Protein AF-A0A935QM13-F1 (afdb_monomer)

Foldseek 3Di:
DDKDKFFQDDQDQAAAQDLPLLSSVVSCVVVVHDDAAQKEKEFEQLNLQRNNVQKDAPVCLLVVLVVQAPAWFAWAQDPVGIWTQGQGLLAAGAISSLWAQPPNDFQDDPVPDDGDHRIITHGDSHQQVSQAVSQVSNQVSVCVVPVGGHQYKYFHWGWGDDPPDPDIFIAGSKIDQFAQKDDQAQHADPVRDGDHDDMDRVRRVVRRVNCVNQPRPRVRRMMMMPDRSVGGHHDYDMPSVVRDQPPVDPSRHDLLQVLLVQLQHHPPDPLPVQLNHHHPDVVPCDPVNLLSSLLSSLQPVRSVVPPDDQFADADPDQAWGQTSAWIWGDDPFWIKIKHLDPVVRVSSVVSSCSSCVSSVWDWDWDDWDQDQDVPDRTITMTTIGTD

Nearest PDB structures (foldseek):
  8g8p-assembly1_AAA  TM=8.400E-01  e=1.779E-22  Archaeoglobus fulgidus DSM 4304
  2g9i-assembly1_B  TM=8.259E-01  e=1.851E-18  Archaeoglobus fulgidus DSM 4304
  8k5q-assembly1_A  TM=6.693E-01  e=1.921E-01  Salmonella enterica subsp. enterica serovar Typhimurium str. 14028S
  4p86-assembly1_B  TM=4.438E-01  e=1.061E+00  Bacillus subtilis
  5yac-assembly1_A  TM=2.031E-01  e=5.885E-01  Pyrococcus abyssi GE5

Radius of gyration: 27.44 Å; Cα contacts (8 Å, |Δi|>4): 787; chains: 1; bounding box: 75×37×80 Å

Solvent-accessible surface area (backbone atoms only — not comparable to full-atom values): 20821 Å² total; per-residue (Å²): 140,66,78,47,74,43,58,44,56,79,55,76,91,67,42,63,75,48,61,59,37,58,48,49,53,54,21,27,55,77,69,70,53,80,84,48,71,22,28,29,40,37,35,35,46,66,56,54,15,31,22,70,53,36,62,45,52,46,91,45,45,74,58,48,28,56,78,34,32,78,44,54,26,38,66,26,32,48,97,91,42,78,47,36,32,15,32,14,60,49,49,54,74,35,62,40,38,59,51,36,71,68,93,64,69,77,62,74,41,97,81,73,59,75,81,41,68,65,51,25,34,42,62,52,69,52,27,29,61,51,18,40,50,49,46,50,45,34,35,55,51,38,23,78,73,70,77,59,48,53,54,49,19,28,31,24,22,41,78,43,70,54,89,99,50,89,68,68,47,32,32,38,48,4,21,22,31,24,47,33,60,50,77,38,52,86,33,60,52,98,88,65,50,74,32,82,81,47,62,43,56,48,35,33,54,50,25,38,58,36,40,74,60,17,52,96,81,69,72,24,58,32,22,43,36,40,69,49,39,94,38,42,36,96,81,48,64,38,27,59,76,74,52,75,79,56,99,83,35,89,70,65,45,36,71,49,40,45,46,34,37,76,45,41,34,47,57,88,38,73,59,30,61,73,29,53,62,54,49,68,52,68,90,76,53,45,71,66,57,37,51,50,28,13,53,41,44,34,57,35,53,71,47,47,65,90,52,72,94,79,75,41,63,76,54,98,48,99,76,56,26,62,37,80,59,25,32,57,33,82,50,100,62,30,41,39,39,36,7,61,36,66,65,61,32,52,54,42,50,55,37,30,54,50,30,23,52,45,52,75,44,59,64,44,84,74,48,77,47,85,54,72,46,90,95,50,82,50,41,17,36,35,34,35,32,58,110

Structure (mmCIF, N/CA/C/O backbone):
data_AF-A0A935QM13-F1
#
_entry.id   AF-A0A935QM13-F1
#
loop_
_atom_site.group_PDB
_atom_site.id
_atom_site.type_symbol
_atom_site.label_atom_id
_atom_site.label_alt_id
_atom_site.label_comp_id
_atom_site.label_asym_id
_atom_site.label_entity_id
_atom_site.label_seq_id
_atom_site.pdbx_PDB_ins_code
_atom_site.Cartn_x
_atom_site.Cartn_y
_atom_site.Cartn_z
_atom_site.occupancy
_atom_site.B_iso_or_equiv
_atom_site.auth_seq_id
_atom_site.auth_comp_id
_atom_site.auth_asym_id
_atom_site.auth_atom_id
_atom_site.pdbx_PDB_model_num
ATOM 1 N N . MET A 1 1 ? -30.155 8.650 9.893 1.00 73.31 1 MET A N 1
ATOM 2 C CA . MET A 1 1 ? -28.925 7.983 10.366 1.00 73.31 1 MET A CA 1
ATOM 3 C C . MET A 1 1 ? -27.872 9.057 10.575 1.00 73.31 1 MET A C 1
ATOM 5 O O . MET A 1 1 ? -27.712 9.882 9.684 1.00 73.31 1 MET A O 1
ATOM 9 N N . SER A 1 2 ? -27.237 9.113 11.743 1.00 92.38 2 SER A N 1
ATOM 10 C CA . SER A 1 2 ? -26.139 10.047 12.031 1.00 92.38 2 SER A CA 1
ATOM 11 C C . SER A 1 2 ? -24.829 9.272 12.117 1.00 92.38 2 SER A C 1
ATOM 13 O O . SER A 1 2 ? -24.773 8.269 12.822 1.00 92.38 2 SER A O 1
ATOM 15 N N . LEU A 1 3 ? -23.797 9.748 11.421 1.00 96.50 3 LEU A N 1
ATOM 16 C CA . LEU A 1 3 ? -22.435 9.225 11.510 1.00 96.50 3 LEU A CA 1
ATOM 17 C C . LEU A 1 3 ? -21.639 10.092 12.487 1.00 96.50 3 LEU A C 1
ATOM 19 O O . LEU A 1 3 ? -21.618 11.316 12.337 1.00 96.50 3 LEU A O 1
ATOM 23 N N . GLN A 1 4 ? -20.966 9.472 13.453 1.00 97.88 4 GLN A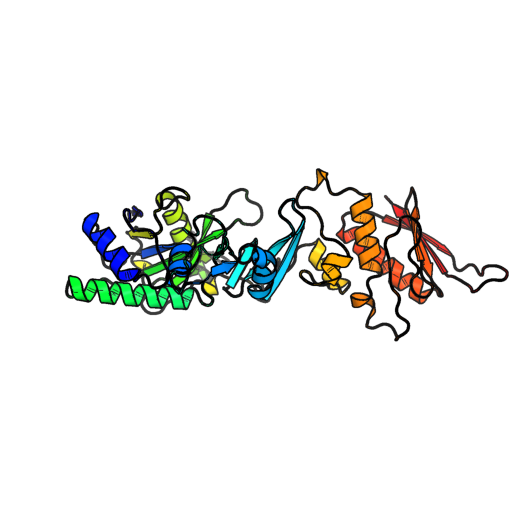 N 1
ATOM 24 C CA . GLN A 1 4 ? -20.071 10.170 14.374 1.00 97.88 4 GLN A CA 1
ATOM 25 C C . GLN A 1 4 ? -18.703 9.495 14.393 1.00 97.88 4 GLN A C 1
ATOM 27 O O . GLN A 1 4 ? -18.612 8.275 14.463 1.00 97.88 4 GLN A O 1
ATOM 32 N N . VAL A 1 5 ? -17.645 10.303 14.356 1.00 98.12 5 VAL A N 1
ATOM 33 C CA . VAL A 1 5 ? -16.256 9.844 14.429 1.00 98.12 5 VAL A CA 1
ATOM 34 C C . VAL A 1 5 ? -15.597 10.536 15.615 1.00 98.12 5 VAL A C 1
ATOM 36 O O . VAL A 1 5 ? -15.539 11.767 15.658 1.00 98.12 5 VAL A O 1
ATOM 39 N N . GLN A 1 6 ? -15.130 9.761 16.588 1.00 97.88 6 GLN A N 1
ATOM 40 C CA . GLN A 1 6 ? -14.548 10.267 17.829 1.00 97.88 6 GLN A CA 1
ATOM 41 C C . GLN A 1 6 ? -13.091 9.807 17.967 1.00 97.88 6 GLN A C 1
ATOM 43 O O . GLN A 1 6 ? -12.813 8.622 17.791 1.00 97.88 6 GLN A O 1
ATOM 48 N N . PRO A 1 7 ? -12.137 10.700 18.279 1.00 98.00 7 PRO A N 1
ATOM 49 C CA . PRO A 1 7 ? -10.779 10.282 18.604 1.00 98.00 7 PRO A CA 1
ATOM 50 C C . PRO A 1 7 ? -10.731 9.589 19.974 1.00 98.00 7 PRO A C 1
ATOM 52 O O . PRO A 1 7 ? -11.445 9.993 20.891 1.00 98.00 7 PRO A O 1
ATOM 55 N N . VAL A 1 8 ? -9.837 8.612 20.137 1.00 98.06 8 VAL A N 1
ATOM 56 C CA . VAL A 1 8 ? -9.486 8.043 21.448 1.00 98.06 8 VAL A CA 1
ATOM 57 C C . VAL A 1 8 ? -8.160 8.653 21.891 1.00 98.06 8 VAL A C 1
ATOM 59 O O . VAL A 1 8 ? -7.089 8.311 21.378 1.00 98.06 8 VAL A O 1
ATOM 62 N N . ALA A 1 9 ? -8.234 9.625 22.796 1.00 95.19 9 ALA A N 1
ATOM 63 C CA . ALA A 1 9 ? -7.072 10.364 23.271 1.00 95.19 9 ALA A CA 1
ATOM 64 C C . ALA A 1 9 ? -6.436 9.710 24.509 1.00 95.19 9 ALA A C 1
ATOM 66 O O . ALA A 1 9 ? -7.053 8.928 25.224 1.00 95.19 9 ALA A O 1
ATOM 67 N N . GLY A 1 10 ? -5.183 10.073 24.795 1.00 93.50 10 GLY A N 1
ATOM 68 C CA . GLY A 1 10 ? -4.527 9.692 26.049 1.00 93.50 10 GLY A CA 1
ATOM 69 C C . GLY A 1 10 ? -3.985 8.262 26.096 1.00 93.50 10 GLY A C 1
ATOM 70 O O . GLY A 1 10 ? -3.757 7.757 27.195 1.00 93.50 10 GLY A O 1
ATOM 71 N N . LEU A 1 11 ? -3.763 7.617 24.944 1.00 96.31 11 LEU A N 1
ATOM 72 C CA . LEU A 1 11 ? -2.911 6.426 24.880 1.00 96.31 11 LEU A CA 1
ATOM 73 C C . LEU A 1 11 ? -1.439 6.811 25.137 1.00 96.31 11 LEU A C 1
ATOM 75 O O . LEU A 1 11 ? -1.009 7.888 24.705 1.00 96.31 11 LEU A O 1
ATOM 79 N N . PRO A 1 12 ? -0.656 5.955 25.819 1.00 94.31 12 PRO A N 1
ATOM 80 C CA . PRO A 1 12 ? 0.775 6.177 26.007 1.00 94.31 12 PRO A CA 1
ATOM 81 C C . PRO A 1 12 ? 1.564 5.936 24.708 1.00 94.31 12 PRO A C 1
ATOM 83 O O . PRO A 1 12 ? 1.023 5.514 23.684 1.00 94.31 12 PRO A O 1
ATOM 86 N N . GLU A 1 13 ? 2.875 6.186 24.751 1.00 93.88 13 GLU A N 1
ATOM 87 C CA . GLU A 1 13 ? 3.773 5.724 23.690 1.00 93.88 13 GLU A CA 1
ATOM 88 C C . GLU A 1 13 ? 3.815 4.191 23.686 1.00 93.88 13 GLU A C 1
ATOM 90 O O . GLU A 1 13 ? 4.050 3.567 24.717 1.00 93.88 13 GLU A O 1
ATOM 95 N N . ILE A 1 14 ? 3.601 3.593 22.515 1.00 94.62 14 ILE A N 1
ATOM 96 C CA . ILE A 1 14 ? 3.539 2.139 22.363 1.00 94.62 14 ILE A CA 1
ATOM 97 C C . ILE A 1 14 ? 4.943 1.561 22.166 1.00 94.62 14 ILE A C 1
ATOM 99 O O . ILE A 1 14 ? 5.702 1.988 21.289 1.00 94.62 14 ILE A O 1
ATOM 103 N N . SER A 1 15 ? 5.267 0.536 22.946 1.00 92.00 15 SER A N 1
ATOM 104 C CA . SER A 1 15 ? 6.493 -0.254 22.827 1.00 92.00 15 SER A CA 1
ATOM 105 C C . SER A 1 15 ? 6.219 -1.707 22.475 1.00 92.00 15 SER A C 1
ATOM 107 O O . SER A 1 15 ? 5.086 -2.178 22.578 1.00 92.00 15 SER A O 1
ATOM 109 N N . HIS A 1 16 ? 7.267 -2.419 22.068 1.00 93.00 16 HIS A N 1
ATOM 110 C CA . HIS A 1 16 ? 7.199 -3.864 21.878 1.00 93.00 16 HIS A CA 1
ATOM 111 C C . HIS A 1 16 ? 6.606 -4.551 23.120 1.00 93.00 16 HIS A C 1
ATOM 113 O O . HIS A 1 16 ? 6.983 -4.224 24.247 1.00 93.00 16 HIS A O 1
ATOM 119 N N . GLY A 1 17 ? 5.647 -5.453 22.904 1.00 94.81 17 GLY A N 1
ATOM 120 C CA . GLY A 1 17 ? 4.929 -6.169 23.959 1.00 94.81 17 GLY A CA 1
ATOM 121 C C . GLY A 1 17 ? 3.795 -5.386 24.632 1.00 94.81 17 GLY A C 1
ATOM 122 O O . GLY A 1 17 ? 3.196 -5.904 25.567 1.00 94.81 17 GLY A O 1
ATOM 123 N N . SER A 1 18 ? 3.483 -4.160 24.192 1.00 96.12 18 SER A N 1
ATOM 124 C CA . SER A 1 18 ? 2.336 -3.412 24.732 1.00 96.12 18 SER A CA 1
ATOM 125 C C . SER A 1 18 ? 1.020 -4.145 24.464 1.00 96.12 18 SER A C 1
ATOM 127 O O . SER A 1 18 ? 0.716 -4.456 23.312 1.00 96.12 18 SER A O 1
ATOM 129 N N . ASP A 1 19 ? 0.207 -4.332 25.503 1.00 97.62 19 ASP A N 1
ATOM 130 C CA . ASP A 1 19 ? -1.173 -4.807 25.380 1.00 97.62 19 ASP A CA 1
ATOM 131 C C . ASP A 1 19 ? -2.068 -3.672 24.857 1.00 97.62 19 ASP A C 1
ATOM 133 O O . ASP A 1 19 ? -2.553 -2.820 25.605 1.00 97.62 19 ASP A O 1
ATOM 137 N N . LEU A 1 20 ? -2.240 -3.626 23.535 1.00 98.25 20 LEU A N 1
ATOM 138 C CA . LEU A 1 20 ? -3.016 -2.579 22.877 1.00 98.25 20 LEU A CA 1
ATOM 139 C C . LEU A 1 20 ? -4.489 -2.594 23.280 1.00 98.25 20 LEU A C 1
ATOM 141 O O . LEU A 1 20 ? -5.066 -1.519 23.426 1.00 98.25 20 LEU A O 1
ATOM 145 N N . ALA A 1 21 ? -5.093 -3.770 23.456 1.00 98.19 21 ALA A N 1
ATOM 146 C CA . ALA A 1 21 ? -6.505 -3.877 23.800 1.00 98.19 21 ALA A CA 1
ATOM 147 C C . ALA A 1 21 ? -6.773 -3.250 25.170 1.00 98.19 21 ALA A C 1
ATOM 149 O O . ALA A 1 21 ? -7.610 -2.350 25.284 1.00 98.19 21 ALA A O 1
ATOM 150 N N . THR A 1 22 ? -5.990 -3.635 26.182 1.00 97.50 22 THR A N 1
ATOM 151 C CA . THR A 1 22 ? -6.092 -3.059 27.529 1.00 97.50 22 THR A CA 1
ATOM 152 C C . THR A 1 22 ? -5.856 -1.547 27.506 1.00 97.50 22 THR A C 1
ATOM 154 O O . THR A 1 22 ? -6.663 -0.791 28.045 1.00 97.50 22 THR A O 1
ATOM 157 N N . LEU A 1 23 ? -4.813 -1.073 26.814 1.00 98.19 23 LEU A N 1
ATOM 158 C CA . LEU A 1 23 ? -4.507 0.361 26.725 1.00 98.19 23 LEU A CA 1
ATOM 159 C C . LEU A 1 23 ? -5.612 1.180 26.037 1.00 98.19 23 LEU A C 1
ATOM 161 O O . LEU A 1 23 ? -5.862 2.323 26.430 1.00 98.19 23 LEU A O 1
ATOM 165 N N . ILE A 1 24 ? -6.261 0.621 25.012 1.00 98.31 24 ILE A N 1
AT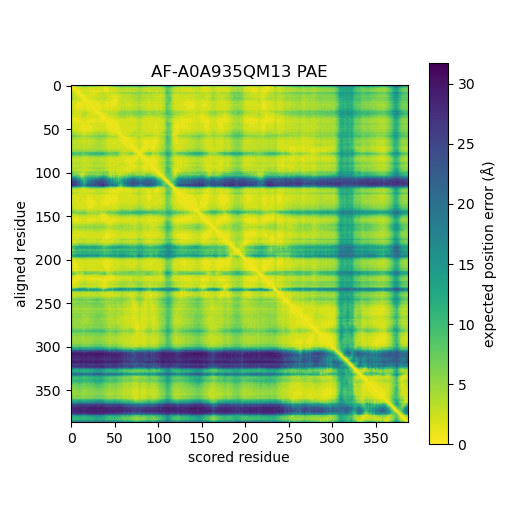OM 166 C CA . ILE A 1 24 ? -7.392 1.257 24.322 1.00 98.31 24 ILE A CA 1
ATOM 167 C C . ILE A 1 24 ? -8.599 1.339 25.254 1.00 98.31 24 ILE A C 1
ATOM 169 O O . ILE A 1 24 ? -9.176 2.419 25.386 1.00 98.31 24 ILE A O 1
ATOM 173 N N . VAL A 1 25 ? -8.958 0.238 25.921 1.00 97.25 25 VAL A N 1
ATOM 174 C CA . VAL A 1 25 ? -10.089 0.197 26.862 1.00 97.25 25 VAL A CA 1
ATOM 175 C C . VAL A 1 25 ? -9.885 1.211 27.986 1.00 97.25 25 VAL A C 1
ATOM 177 O O . VAL A 1 25 ? -10.748 2.055 28.212 1.00 97.25 25 VAL A O 1
ATOM 180 N N . GLU A 1 26 ? -8.706 1.238 28.607 1.00 96.81 26 GLU A N 1
ATOM 181 C CA . GLU A 1 26 ? -8.400 2.211 29.659 1.00 96.81 26 GLU A CA 1
ATOM 182 C C . GLU A 1 26 ? -8.472 3.670 29.178 1.00 96.81 26 GLU A C 1
ATOM 184 O O . GLU A 1 26 ? -8.871 4.560 29.936 1.00 96.81 26 GLU A O 1
ATOM 189 N N . ALA A 1 27 ? -8.059 3.948 27.938 1.00 97.69 27 ALA A N 1
ATOM 190 C CA . ALA A 1 27 ? -8.163 5.285 27.358 1.00 97.69 27 ALA A CA 1
ATOM 191 C C . ALA A 1 27 ? -9.627 5.689 27.127 1.00 97.69 27 ALA A C 1
ATOM 193 O O . ALA A 1 27 ? -10.007 6.815 27.456 1.00 97.69 27 ALA A O 1
ATOM 194 N N . LEU A 1 28 ? -10.453 4.764 26.631 1.00 97.12 28 LEU A N 1
ATOM 195 C CA . LEU A 1 28 ? -11.894 4.958 26.469 1.00 97.12 28 LEU A CA 1
ATOM 196 C C . LEU A 1 28 ? -12.577 5.237 27.813 1.00 97.12 28 LEU A C 1
ATOM 198 O O . LEU A 1 28 ? -13.349 6.192 27.915 1.00 97.12 28 LEU A O 1
ATOM 202 N N . ASP A 1 29 ? -12.224 4.490 28.861 1.00 95.00 29 ASP A N 1
ATOM 203 C CA . ASP A 1 29 ? -12.758 4.690 30.211 1.00 95.00 29 ASP A CA 1
ATOM 204 C C . ASP A 1 29 ? -12.423 6.069 30.773 1.00 95.00 29 ASP A C 1
ATOM 206 O O . ASP A 1 29 ? -13.303 6.773 31.268 1.00 95.00 29 ASP A O 1
ATOM 210 N N . ARG A 1 30 ? -11.152 6.487 30.672 1.00 96.38 30 ARG A N 1
ATOM 211 C CA . ARG A 1 30 ? -10.726 7.826 31.112 1.00 96.38 30 ARG A CA 1
ATOM 212 C C . ARG A 1 30 ? -11.454 8.931 30.353 1.00 96.38 30 ARG A C 1
ATOM 214 O O . ARG A 1 30 ? -11.718 9.986 30.923 1.00 96.38 30 ARG A O 1
ATOM 221 N N . GLN A 1 31 ? -11.761 8.695 29.079 1.00 96.25 31 GLN A N 1
ATOM 222 C CA . GLN A 1 31 ? -12.511 9.620 28.234 1.00 96.25 31 GLN A CA 1
ATOM 223 C C . GLN A 1 31 ? -14.030 9.564 28.491 1.00 96.25 31 GLN A C 1
ATOM 225 O O . GLN A 1 31 ? -14.761 10.421 27.999 1.00 96.25 31 GLN A O 1
ATOM 230 N N . GLY A 1 32 ? -14.524 8.572 29.239 1.00 95.38 32 GLY A N 1
ATOM 231 C CA . GLY A 1 32 ? -15.956 8.336 29.434 1.00 95.38 32 GLY A CA 1
ATOM 232 C C . GLY A 1 32 ? -16.675 7.888 28.158 1.00 95.38 32 GLY A C 1
ATOM 233 O O . GLY A 1 32 ? -17.874 8.117 28.014 1.00 95.38 32 GLY A O 1
ATOM 234 N N . THR A 1 33 ? -15.954 7.293 27.203 1.00 94.69 33 THR A N 1
ATOM 235 C CA . THR A 1 33 ? -16.515 6.789 25.941 1.00 94.69 33 THR A CA 1
ATOM 236 C C . THR A 1 33 ? -16.849 5.309 26.096 1.00 94.69 33 THR A C 1
ATOM 238 O O . THR A 1 33 ? -15.959 4.489 26.285 1.00 94.69 33 THR A O 1
ATOM 241 N N . THR A 1 34 ? -18.134 4.961 26.027 1.00 93.25 34 THR A N 1
ATOM 242 C CA . THR A 1 34 ? -18.589 3.562 26.077 1.00 93.25 34 THR A CA 1
ATOM 243 C C . THR A 1 34 ? -18.785 3.040 24.661 1.00 93.25 34 THR A C 1
ATOM 245 O O . THR A 1 34 ? -19.511 3.657 23.885 1.00 93.25 34 THR A O 1
ATOM 248 N N . LEU A 1 35 ? -18.158 1.909 24.342 1.00 96.69 35 LEU A N 1
ATOM 249 C CA . LEU A 1 35 ? -18.395 1.205 23.084 1.00 96.69 35 LEU A CA 1
ATOM 250 C C . LEU A 1 35 ? -19.741 0.481 23.130 1.00 96.69 35 LEU A C 1
ATOM 252 O O . LEU A 1 35 ? -20.088 -0.135 24.142 1.00 96.69 35 LEU A O 1
ATOM 256 N N . VAL A 1 36 ? -20.483 0.535 22.032 1.00 95.88 36 VAL A N 1
ATOM 257 C CA . VAL A 1 36 ? -21.793 -0.108 21.890 1.00 95.88 36 VAL A CA 1
ATOM 258 C C . VAL A 1 36 ? -21.823 -1.064 20.700 1.00 95.88 36 VAL A C 1
ATOM 260 O O . VAL A 1 36 ? -20.949 -1.048 19.834 1.00 95.88 36 VAL A O 1
ATOM 263 N N . ASP A 1 37 ? -22.840 -1.929 20.671 1.00 96.94 37 ASP A N 1
ATOM 264 C CA . ASP A 1 37 ? -23.061 -2.869 19.571 1.00 96.94 37 ASP A CA 1
ATOM 265 C C . ASP A 1 37 ? -23.113 -2.119 18.223 1.00 96.94 37 ASP A C 1
ATOM 267 O O . ASP A 1 37 ? -23.922 -1.208 18.032 1.00 96.94 37 ASP A O 1
ATOM 271 N N . GLY A 1 38 ? -22.266 -2.529 17.276 1.00 97.12 38 GLY A N 1
ATOM 272 C CA . GLY A 1 38 ? -22.174 -1.938 15.941 1.00 97.12 38 GLY A CA 1
ATOM 273 C C . GLY A 1 38 ? -21.132 -0.827 15.779 1.00 97.12 38 GLY A C 1
ATOM 274 O O . GLY A 1 38 ? -21.025 -0.276 14.679 1.00 97.12 38 GLY A O 1
ATOM 275 N N . ASP A 1 39 ? -20.367 -0.503 16.822 1.00 98.25 39 ASP A N 1
ATOM 276 C CA . ASP A 1 39 ? -19.247 0.433 16.718 1.00 98.25 39 ASP A CA 1
ATOM 277 C C . ASP A 1 39 ? -18.073 -0.165 15.941 1.00 98.25 39 ASP A C 1
ATOM 279 O O . ASP A 1 39 ? -17.813 -1.370 15.980 1.00 98.25 39 ASP A O 1
ATOM 283 N N . ILE A 1 40 ? -17.334 0.700 15.244 1.00 98.69 40 ILE A N 1
ATOM 284 C CA . ILE A 1 40 ? -16.126 0.320 14.511 1.00 98.69 40 ILE A CA 1
ATOM 285 C C . ILE A 1 40 ? -14.930 1.076 15.083 1.00 98.69 40 ILE A C 1
ATOM 287 O O . ILE A 1 40 ? -14.906 2.308 15.071 1.00 98.69 40 ILE A O 1
ATOM 291 N N . LEU A 1 41 ? -13.909 0.351 15.539 1.00 98.69 41 LEU A N 1
ATOM 292 C CA . LEU A 1 41 ? -12.626 0.941 15.909 1.00 98.69 41 LEU A CA 1
ATOM 293 C C . LEU A 1 41 ? -11.710 1.021 14.691 1.00 98.69 41 LEU A C 1
ATOM 295 O O . LEU A 1 41 ? -11.518 0.043 13.974 1.00 98.69 41 LEU A O 1
ATOM 299 N N . VAL A 1 42 ? -11.088 2.177 14.487 1.00 98.88 42 VAL A N 1
ATOM 300 C CA . VAL A 1 42 ? -10.048 2.366 13.474 1.00 98.88 42 VAL A CA 1
ATOM 301 C C . VAL A 1 42 ? -8.720 2.617 14.165 1.00 98.88 42 VAL A C 1
ATOM 303 O O . VAL A 1 42 ? -8.554 3.639 14.830 1.00 98.88 42 VAL A O 1
ATOM 306 N N . VAL A 1 43 ? -7.769 1.702 13.993 1.00 98.75 43 VAL A N 1
ATOM 307 C CA . VAL A 1 43 ? -6.464 1.694 14.666 1.00 98.75 43 VAL A CA 1
ATOM 308 C C . VAL A 1 43 ? -5.360 1.838 13.625 1.00 98.75 43 VAL A C 1
ATOM 310 O O . VAL A 1 43 ? -5.326 1.103 12.649 1.00 98.75 43 VAL A O 1
ATOM 313 N N . THR A 1 44 ? -4.424 2.769 13.793 1.00 98.12 44 THR A N 1
ATOM 314 C CA . THR A 1 44 ? -3.319 2.899 12.827 1.00 98.12 44 THR A CA 1
ATOM 315 C C . THR A 1 44 ? -2.366 1.698 12.869 1.00 98.12 44 THR A C 1
ATOM 317 O O . THR A 1 44 ? -1.957 1.252 13.942 1.00 98.12 44 THR A O 1
ATOM 320 N N . SER A 1 45 ? -1.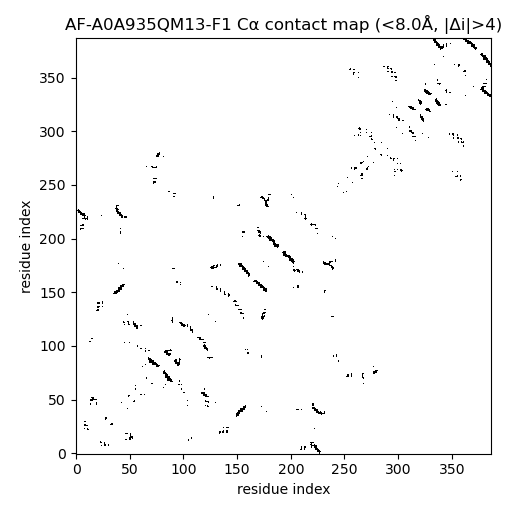923 1.247 11.696 1.00 97.69 45 SER A N 1
ATOM 321 C CA . SER A 1 45 ? -0.873 0.242 11.477 1.00 97.69 45 SER A CA 1
ATOM 322 C C . SER A 1 45 ? 0.346 0.445 12.384 1.00 97.69 45 SER A C 1
ATOM 324 O O . SER A 1 45 ? 0.888 -0.512 12.927 1.00 97.69 45 SER A O 1
ATOM 326 N N . LYS A 1 46 ? 0.741 1.702 12.625 1.00 96.06 46 LYS A N 1
ATOM 327 C CA . LYS A 1 46 ? 1.936 2.064 13.396 1.00 96.06 46 LYS A CA 1
ATOM 328 C C . LYS A 1 46 ? 1.922 1.494 14.807 1.00 96.06 46 LYS A C 1
ATOM 330 O O . LYS A 1 46 ? 2.949 0.990 15.249 1.00 96.06 46 LYS A O 1
ATOM 335 N N . VAL A 1 47 ? 0.805 1.583 15.535 1.00 97.12 47 VAL A N 1
ATOM 336 C CA . VAL A 1 47 ? 0.763 1.064 16.915 1.00 97.12 47 VAL A CA 1
ATOM 337 C C . VAL A 1 47 ? 0.757 -0.457 16.943 1.00 97.12 47 VAL A C 1
ATOM 339 O O . VAL A 1 47 ? 1.399 -1.032 17.817 1.00 97.12 47 VAL A O 1
ATOM 342 N N . ILE A 1 48 ? 0.154 -1.094 15.935 1.00 98.06 48 ILE A N 1
ATOM 343 C CA . ILE A 1 48 ? 0.215 -2.546 15.738 1.00 98.06 48 ILE A CA 1
ATOM 344 C C . ILE A 1 48 ? 1.669 -2.978 15.520 1.00 98.06 48 ILE A C 1
ATOM 346 O O . ILE A 1 48 ? 2.186 -3.818 16.253 1.00 98.06 48 ILE A O 1
ATOM 350 N N . SER A 1 49 ? 2.369 -2.338 14.579 1.00 97.25 49 SER A N 1
ATOM 351 C CA . SER A 1 49 ? 3.775 -2.624 14.280 1.00 97.25 49 SER A CA 1
ATOM 352 C C . SER A 1 49 ? 4.694 -2.384 15.474 1.00 97.25 49 SER A C 1
ATOM 354 O O . SER A 1 49 ? 5.615 -3.165 15.706 1.00 97.25 49 SER A O 1
ATOM 356 N N . LYS A 1 50 ? 4.450 -1.329 16.261 1.00 95.88 50 LYS A N 1
ATOM 357 C CA . LYS A 1 50 ? 5.214 -1.052 17.485 1.00 95.88 50 LYS A CA 1
ATOM 358 C C . LYS A 1 50 ? 5.021 -2.140 18.533 1.00 95.88 50 LYS A C 1
ATOM 360 O O . LYS A 1 50 ? 6.021 -2.640 19.042 1.00 95.88 50 LYS A O 1
ATOM 365 N N . ALA A 1 51 ? 3.773 -2.503 18.830 1.00 96.50 51 ALA A N 1
ATOM 366 C CA . ALA A 1 51 ? 3.452 -3.535 19.812 1.00 96.50 51 ALA A CA 1
ATOM 367 C C . ALA A 1 51 ? 4.036 -4.897 19.410 1.00 96.50 51 ALA A C 1
ATOM 369 O O . ALA A 1 51 ? 4.611 -5.588 20.246 1.00 96.50 51 ALA A O 1
ATOM 370 N N . ALA A 1 52 ? 3.994 -5.226 18.118 1.00 95.75 52 ALA A N 1
ATOM 371 C CA . ALA A 1 52 ? 4.559 -6.454 17.563 1.00 95.75 52 ALA A CA 1
ATOM 372 C C . ALA A 1 52 ? 6.084 -6.407 17.321 1.00 95.75 52 ALA A C 1
ATOM 374 O O . ALA A 1 52 ? 6.653 -7.383 16.842 1.00 95.75 52 ALA A O 1
ATOM 375 N N . GLY A 1 53 ? 6.763 -5.290 17.616 1.00 93.94 53 GLY A N 1
ATOM 376 C CA . GLY A 1 53 ? 8.220 -5.182 17.462 1.00 93.94 53 GLY A CA 1
ATOM 377 C C . GLY A 1 53 ? 8.705 -5.192 16.008 1.00 93.94 53 GLY A C 1
ATOM 378 O O . GLY A 1 53 ? 9.871 -5.480 15.751 1.00 93.94 53 GLY A O 1
ATOM 379 N N . LEU A 1 54 ? 7.836 -4.861 15.050 1.00 94.94 54 LEU A N 1
ATOM 380 C CA . LEU A 1 54 ? 8.112 -4.905 13.612 1.00 94.94 54 LEU A CA 1
ATOM 381 C C . LEU A 1 54 ? 8.984 -3.723 13.183 1.00 94.94 54 LEU A C 1
ATOM 383 O O . LEU A 1 54 ? 8.507 -2.730 12.627 1.00 94.94 54 LEU A O 1
ATOM 387 N N . ARG A 1 55 ? 10.277 -3.815 13.489 1.00 92.06 55 ARG A N 1
ATOM 388 C CA . ARG A 1 55 ? 11.267 -2.755 13.295 1.00 92.06 55 ARG A CA 1
ATOM 389 C C . ARG A 1 55 ? 12.516 -3.293 12.619 1.00 92.06 55 ARG A C 1
ATOM 391 O O . ARG A 1 55 ? 12.957 -4.399 12.906 1.00 92.06 55 ARG A O 1
ATOM 398 N N . VAL A 1 56 ? 13.133 -2.461 11.789 1.00 92.12 56 VAL A N 1
ATOM 399 C CA . VAL A 1 56 ? 14.466 -2.713 11.220 1.00 92.12 56 VAL A CA 1
ATOM 400 C C . VAL A 1 56 ? 15.333 -1.455 11.315 1.00 92.12 56 VAL A C 1
ATOM 402 O O . VAL A 1 56 ? 14.786 -0.350 11.411 1.00 92.12 56 VAL A O 1
ATOM 405 N N . PRO A 1 57 ? 16.674 -1.573 11.289 1.00 90.69 57 PRO A N 1
ATOM 406 C CA . PRO A 1 57 ? 17.558 -0.411 11.255 1.00 90.69 57 PRO A CA 1
ATOM 407 C C . PRO A 1 57 ? 17.264 0.492 10.050 1.00 90.69 57 PRO A C 1
ATOM 409 O O . PRO A 1 57 ? 17.087 0.014 8.929 1.00 90.69 57 PRO A O 1
ATOM 412 N N . ALA A 1 58 ? 17.265 1.810 10.250 1.00 89.12 58 ALA A N 1
ATOM 413 C CA . ALA A 1 58 ? 16.945 2.784 9.206 1.00 89.12 58 ALA A CA 1
ATOM 414 C C . ALA A 1 58 ? 17.927 2.730 8.024 1.00 89.12 58 ALA A C 1
ATOM 416 O O . ALA A 1 58 ? 17.513 2.904 6.878 1.00 89.12 58 ALA A O 1
ATOM 417 N N . GLY A 1 59 ? 19.202 2.412 8.280 1.00 88.81 59 GLY A N 1
ATOM 418 C CA . GLY A 1 59 ? 20.199 2.180 7.228 1.00 88.81 59 GLY A CA 1
ATOM 419 C C . GLY A 1 59 ? 19.866 0.990 6.317 1.00 88.81 59 GLY A C 1
ATOM 420 O O . GLY A 1 59 ? 20.262 0.979 5.156 1.00 88.81 59 GLY A O 1
ATOM 421 N N . GLY A 1 60 ? 19.079 0.025 6.805 1.00 89.56 60 GLY A N 1
ATOM 422 C CA . GLY A 1 60 ? 18.611 -1.139 6.050 1.00 89.56 60 GLY A CA 1
ATOM 423 C C . GLY A 1 60 ? 17.311 -0.910 5.274 1.00 89.56 60 GLY A C 1
ATOM 424 O O . GLY A 1 60 ? 16.823 -1.835 4.629 1.00 89.56 60 GLY A O 1
ATOM 425 N N . ARG A 1 61 ? 16.731 0.301 5.298 1.00 91.88 61 ARG A N 1
ATOM 426 C CA . ARG A 1 61 ? 15.403 0.575 4.719 1.00 91.88 61 ARG A CA 1
ATOM 427 C C . ARG A 1 61 ? 15.282 0.144 3.257 1.00 91.88 61 ARG A C 1
ATOM 429 O O . ARG A 1 61 ? 14.270 -0.434 2.884 1.00 91.88 61 ARG A O 1
ATOM 436 N N . ALA A 1 62 ? 16.279 0.428 2.420 1.00 91.50 62 ALA A N 1
ATOM 437 C CA . ALA A 1 62 ? 16.206 0.112 0.991 1.00 91.50 62 ALA A CA 1
ATOM 438 C C . ALA A 1 62 ? 16.137 -1.403 0.723 1.00 91.50 62 ALA A C 1
ATOM 440 O O . ALA A 1 62 ? 15.381 -1.825 -0.153 1.00 91.50 62 ALA A O 1
ATOM 441 N N . ALA A 1 63 ? 16.888 -2.198 1.493 1.00 93.50 63 ALA A N 1
ATOM 442 C CA . ALA A 1 63 ? 16.837 -3.657 1.446 1.00 93.50 63 ALA A CA 1
ATOM 443 C C . ALA A 1 63 ? 15.499 -4.167 1.994 1.00 93.50 63 ALA A C 1
ATOM 445 O O . ALA A 1 63 ? 14.815 -4.927 1.314 1.00 93.50 63 ALA A O 1
ATOM 446 N N . ALA A 1 64 ? 15.060 -3.635 3.138 1.00 95.19 64 ALA A N 1
ATOM 447 C CA . ALA A 1 64 ? 13.780 -3.983 3.742 1.00 95.19 64 ALA A CA 1
ATOM 448 C C . ALA A 1 64 ? 12.594 -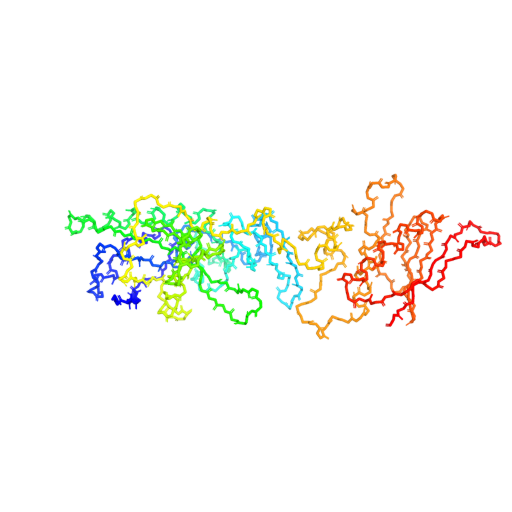3.725 2.798 1.00 95.19 64 ALA A C 1
ATOM 450 O O . ALA A 1 64 ? 11.678 -4.533 2.738 1.00 95.19 64 ALA A O 1
ATOM 451 N N . VAL A 1 65 ? 12.608 -2.644 2.003 1.00 96.75 65 VAL A N 1
ATOM 452 C CA . VAL A 1 65 ? 11.566 -2.410 0.985 1.00 96.75 65 VAL A CA 1
ATOM 453 C C . VAL A 1 65 ? 11.485 -3.590 0.018 1.00 96.75 65 VAL A C 1
ATOM 455 O O . VAL A 1 65 ? 10.391 -4.091 -0.218 1.00 96.75 65 VAL A O 1
ATOM 458 N N . LEU A 1 66 ? 12.612 -4.065 -0.518 1.00 96.00 66 LEU A N 1
ATOM 459 C CA . LEU A 1 66 ? 12.636 -5.206 -1.441 1.00 96.00 66 LEU A CA 1
ATOM 460 C C . LEU A 1 66 ? 12.236 -6.515 -0.735 1.00 96.00 66 LEU A C 1
ATOM 462 O O . LEU A 1 66 ? 11.408 -7.266 -1.249 1.00 96.00 66 LEU A O 1
ATOM 466 N N . GLU A 1 67 ? 12.729 -6.742 0.482 1.00 96.56 67 GLU A N 1
ATOM 467 C CA . GLU A 1 67 ? 12.368 -7.883 1.339 1.00 96.56 67 GLU A CA 1
ATOM 468 C C . GLU A 1 67 ? 10.908 -7.873 1.802 1.00 96.56 67 GLU A C 1
ATOM 470 O O . GLU A 1 67 ? 10.385 -8.909 2.199 1.00 96.56 67 GLU A O 1
ATOM 475 N N . GLN A 1 68 ? 10.213 -6.740 1.731 1.00 97.56 68 GLN A N 1
ATOM 476 C CA . GLN A 1 68 ? 8.775 -6.623 1.993 1.00 97.56 68 GLN A CA 1
ATOM 477 C C . GLN A 1 68 ? 7.952 -6.485 0.705 1.00 97.56 68 GLN A C 1
ATOM 479 O O . GLN A 1 68 ? 6.745 -6.288 0.770 1.00 97.56 68 GLN A O 1
ATOM 484 N N . SER A 1 69 ? 8.575 -6.629 -0.468 1.00 97.25 69 SER A N 1
ATOM 485 C CA . SER A 1 69 ? 7.907 -6.559 -1.772 1.00 97.25 69 SER A CA 1
ATOM 486 C C . SER A 1 69 ? 7.703 -7.934 -2.403 1.00 97.25 69 SER A C 1
ATOM 488 O O . SER A 1 69 ? 8.641 -8.725 -2.501 1.00 97.25 69 SER A O 1
ATOM 490 N N . VAL A 1 70 ? 6.504 -8.184 -2.926 1.00 96.62 70 VAL A N 1
ATOM 491 C CA . VAL A 1 70 ? 6.247 -9.283 -3.873 1.00 96.62 70 VAL A CA 1
ATOM 492 C C . VAL A 1 70 ? 6.881 -8.957 -5.226 1.00 96.62 70 VAL A C 1
ATOM 494 O O . VAL A 1 70 ? 7.537 -9.796 -5.836 1.00 96.62 70 VAL A O 1
ATOM 497 N N . ARG A 1 71 ? 6.709 -7.711 -5.679 1.00 95.81 71 ARG A N 1
ATOM 498 C CA . ARG A 1 71 ? 7.283 -7.180 -6.920 1.00 95.81 71 ARG A CA 1
ATOM 499 C C . ARG A 1 71 ? 7.388 -5.661 -6.863 1.00 95.81 71 ARG A C 1
ATOM 501 O O . ARG A 1 71 ? 6.631 -5.001 -6.146 1.00 95.81 71 ARG A O 1
ATOM 508 N N . VAL A 1 72 ? 8.293 -5.106 -7.663 1.00 97.81 72 VAL A N 1
ATOM 509 C CA . VAL A 1 72 ? 8.422 -3.658 -7.856 1.00 97.81 72 VAL A CA 1
ATOM 510 C C . VAL A 1 72 ? 7.558 -3.221 -9.040 1.00 97.81 72 VAL A C 1
ATOM 512 O O . VAL A 1 72 ? 7.574 -3.855 -10.089 1.00 97.81 72 VAL A O 1
ATOM 515 N N . VAL A 1 73 ? 6.785 -2.150 -8.854 1.00 97.00 73 VAL A N 1
ATOM 516 C CA . VAL A 1 73 ? 5.864 -1.583 -9.856 1.00 97.00 73 VAL A CA 1
ATOM 517 C C . VAL A 1 73 ? 6.511 -0.419 -10.598 1.00 97.00 73 VAL A C 1
ATOM 519 O O . VAL A 1 73 ? 6.399 -0.318 -11.818 1.00 97.00 73 VAL A O 1
ATOM 522 N N . ALA A 1 74 ? 7.175 0.471 -9.858 1.00 96.69 74 ALA A N 1
ATOM 523 C CA . ALA A 1 74 ? 7.845 1.645 -10.406 1.00 96.69 74 ALA A CA 1
ATOM 524 C C . ALA A 1 74 ? 9.016 2.081 -9.522 1.00 96.69 74 ALA A C 1
ATOM 526 O O . ALA A 1 74 ? 8.954 1.939 -8.297 1.00 96.69 74 ALA A O 1
ATOM 527 N N . GLU A 1 75 ? 10.049 2.670 -10.124 1.00 96.88 75 GLU A N 1
ATOM 528 C CA . GLU A 1 75 ? 11.218 3.178 -9.400 1.00 96.88 75 GLU A CA 1
ATOM 529 C C . GLU A 1 75 ? 11.543 4.607 -9.816 1.00 96.88 75 GLU A C 1
ATOM 531 O O . GLU A 1 75 ? 11.578 4.927 -11.002 1.00 96.88 75 GLU A O 1
ATOM 536 N N . ARG A 1 76 ? 11.813 5.487 -8.853 1.00 95.56 76 ARG A N 1
ATOM 537 C CA . ARG A 1 76 ? 12.253 6.853 -9.140 1.00 95.56 76 ARG A CA 1
ATOM 538 C C . ARG A 1 76 ? 13.402 7.266 -8.235 1.00 95.56 76 ARG A C 1
ATOM 540 O O . ARG A 1 76 ? 13.352 7.062 -7.023 1.00 95.56 76 ARG A O 1
ATOM 547 N N . GLN A 1 77 ? 14.424 7.876 -8.822 1.00 94.62 77 GLN A N 1
ATOM 548 C CA . GLN A 1 77 ? 15.562 8.417 -8.093 1.00 94.62 77 GLN A CA 1
ATOM 549 C C . GLN A 1 77 ? 15.184 9.758 -7.455 1.00 94.62 77 GLN A C 1
ATOM 551 O O . GLN A 1 77 ? 14.655 10.655 -8.110 1.00 94.62 77 GLN A O 1
ATOM 556 N N . SER A 1 78 ? 15.483 9.912 -6.171 1.00 90.50 78 SER A N 1
ATOM 557 C CA . SER A 1 78 ? 15.340 11.169 -5.435 1.00 90.50 78 SER A CA 1
ATOM 558 C C . SER A 1 78 ? 16.639 11.506 -4.702 1.00 90.50 78 SER A C 1
ATOM 560 O O . SER A 1 78 ? 17.558 10.687 -4.644 1.00 90.50 78 SER A O 1
ATOM 562 N N . ALA A 1 79 ? 16.709 12.689 -4.089 1.00 86.31 79 ALA A N 1
ATOM 563 C CA . ALA A 1 79 ? 17.837 13.064 -3.234 1.00 86.31 79 ALA A CA 1
ATOM 564 C C . ALA A 1 79 ? 18.009 12.123 -2.023 1.00 86.31 79 ALA A C 1
ATOM 566 O O . ALA A 1 79 ? 19.122 11.935 -1.545 1.00 86.31 79 ALA A O 1
ATOM 567 N N . ALA A 1 80 ? 16.923 11.497 -1.555 1.00 83.62 80 ALA A N 1
ATOM 568 C CA . ALA A 1 80 ? 16.936 10.539 -0.448 1.00 83.62 80 ALA A CA 1
ATOM 569 C C . ALA A 1 80 ? 17.215 9.088 -0.898 1.00 83.62 80 ALA A C 1
ATOM 571 O O . ALA A 1 80 ? 17.088 8.160 -0.102 1.00 83.62 80 ALA A O 1
ATOM 572 N N . GLY A 1 81 ? 17.565 8.881 -2.172 1.00 89.81 81 GLY A N 1
ATOM 573 C CA . GLY A 1 81 ? 17.739 7.565 -2.782 1.00 89.81 81 GLY A CA 1
ATOM 574 C C . GLY A 1 81 ? 16.548 7.139 -3.641 1.00 89.81 81 GLY A C 1
ATOM 575 O O . GLY A 1 81 ? 15.713 7.955 -4.048 1.00 89.81 81 GLY A O 1
ATOM 576 N N . ILE A 1 82 ? 16.486 5.844 -3.944 1.00 93.56 82 ILE A N 1
ATOM 577 C CA . ILE A 1 82 ? 15.472 5.269 -4.832 1.00 93.56 82 ILE A CA 1
ATOM 578 C C . ILE A 1 82 ? 14.161 5.098 -4.067 1.00 93.56 82 ILE A C 1
ATOM 580 O O . ILE A 1 82 ? 14.070 4.328 -3.110 1.00 93.56 82 ILE A O 1
ATOM 584 N N . THR A 1 83 ? 13.124 5.783 -4.533 1.00 93.56 83 THR A N 1
ATOM 585 C CA . THR A 1 83 ? 11.744 5.533 -4.122 1.00 93.56 83 THR A CA 1
ATOM 586 C C . THR A 1 83 ? 11.154 4.448 -5.008 1.00 93.56 83 THR A C 1
ATOM 588 O O . THR A 1 83 ? 11.270 4.513 -6.231 1.00 93.56 83 THR A O 1
ATOM 591 N N . ARG A 1 84 ? 10.496 3.461 -4.400 1.00 96.38 84 ARG A N 1
ATOM 592 C CA . ARG A 1 84 ? 9.840 2.364 -5.117 1.00 96.38 84 ARG A CA 1
ATOM 593 C C . ARG A 1 84 ? 8.357 2.347 -4.814 1.00 96.38 84 ARG A C 1
ATOM 595 O O . ARG A 1 84 ? 7.995 2.400 -3.642 1.00 96.38 84 ARG A O 1
ATOM 602 N N . ILE A 1 85 ? 7.523 2.235 -5.840 1.00 96.94 85 ILE A N 1
ATOM 603 C CA . ILE A 1 85 ? 6.157 1.734 -5.687 1.00 96.94 85 ILE A CA 1
ATOM 604 C C . ILE A 1 85 ? 6.237 0.222 -5.825 1.00 96.94 85 ILE A C 1
ATOM 606 O O . ILE A 1 85 ? 6.832 -0.276 -6.782 1.00 96.94 85 ILE A O 1
ATOM 610 N N . VAL A 1 86 ? 5.684 -0.507 -4.866 1.00 97.50 86 VAL A N 1
ATOM 611 C CA . VAL A 1 86 ? 5.803 -1.964 -4.790 1.00 97.50 86 VAL A CA 1
ATOM 612 C C . VAL A 1 86 ? 4.478 -2.572 -4.377 1.00 97.50 86 VAL A C 1
ATOM 614 O O . VAL A 1 86 ? 3.722 -1.949 -3.634 1.00 97.50 86 VAL A O 1
ATOM 617 N N . GLN A 1 87 ? 4.225 -3.799 -4.820 1.00 97.19 87 GLN A N 1
ATOM 618 C CA . GLN A 1 87 ? 3.222 -4.643 -4.185 1.00 97.19 87 GLN A CA 1
ATOM 619 C C . GLN A 1 87 ? 3.818 -5.159 -2.875 1.00 97.19 87 GLN A C 1
ATOM 621 O O . GLN A 1 87 ? 4.766 -5.950 -2.898 1.00 97.19 87 GLN A O 1
ATOM 626 N N . SER A 1 88 ? 3.300 -4.680 -1.748 1.00 97.31 88 SER A N 1
ATOM 627 C CA . SER A 1 88 ? 3.751 -5.095 -0.423 1.00 97.31 88 SER A CA 1
ATOM 628 C C . SER A 1 88 ? 3.333 -6.538 -0.140 1.00 97.31 88 SER A C 1
ATOM 630 O O . SER A 1 88 ? 2.265 -6.977 -0.564 1.00 97.31 88 SER A O 1
ATOM 632 N N . ARG A 1 89 ? 4.145 -7.273 0.627 1.00 96.50 89 ARG A N 1
ATOM 633 C CA . ARG A 1 89 ? 3.768 -8.578 1.195 1.00 96.50 89 ARG A CA 1
ATOM 634 C C . ARG A 1 89 ? 2.536 -8.472 2.098 1.00 96.50 89 ARG A C 1
ATOM 636 O O . ARG A 1 89 ? 1.784 -9.431 2.175 1.00 96.50 89 ARG A O 1
ATOM 643 N N . ALA A 1 90 ? 2.295 -7.301 2.690 1.00 96.56 90 ALA A N 1
ATOM 644 C CA . ALA A 1 90 ? 1.081 -7.004 3.449 1.00 96.56 90 ALA A CA 1
ATOM 645 C C . ALA A 1 90 ? -0.169 -6.800 2.562 1.00 96.56 90 ALA A C 1
ATOM 647 O O . ALA A 1 90 ? -1.247 -6.546 3.089 1.00 96.56 90 ALA A O 1
ATOM 648 N N . GLY A 1 91 ? -0.035 -6.841 1.227 1.00 95.38 91 GLY A N 1
ATOM 649 C CA . GLY A 1 91 ? -1.139 -6.703 0.271 1.00 95.38 91 GLY A CA 1
ATOM 650 C C . GLY A 1 91 ? -1.031 -5.486 -0.658 1.00 95.38 91 GLY A C 1
ATOM 651 O O . GLY A 1 91 ? -0.842 -5.665 -1.864 1.00 95.38 91 GLY A O 1
ATOM 652 N N . PRO A 1 92 ? -1.162 -4.246 -0.153 1.00 96.62 92 PRO A N 1
ATOM 653 C CA . PRO A 1 92 ? -1.389 -3.069 -0.990 1.00 96.62 92 PRO A CA 1
ATOM 654 C C . PRO A 1 92 ? -0.207 -2.715 -1.905 1.00 96.62 92 PRO A C 1
ATOM 656 O O . PRO A 1 92 ? 0.953 -3.034 -1.630 1.00 96.62 92 PRO A O 1
ATOM 659 N N . VAL A 1 93 ? -0.505 -1.989 -2.987 1.00 97.00 93 VAL A N 1
ATOM 660 C CA . VAL A 1 93 ? 0.499 -1.404 -3.886 1.00 97.00 93 VAL A CA 1
ATOM 661 C C . VAL A 1 93 ? 0.757 0.044 -3.480 1.00 97.00 93 VAL A C 1
ATOM 663 O O . VAL A 1 93 ? -0.081 0.915 -3.708 1.00 97.00 93 VAL A O 1
ATOM 666 N N . LEU A 1 94 ? 1.914 0.319 -2.876 1.00 96.31 94 LEU A N 1
ATOM 667 C CA . LEU A 1 94 ? 2.243 1.652 -2.363 1.00 96.31 94 LEU A CA 1
ATOM 668 C C . LEU A 1 94 ? 3.743 1.951 -2.365 1.00 96.31 94 LEU A C 1
ATOM 670 O O . LEU A 1 94 ? 4.586 1.099 -2.649 1.00 96.31 94 LEU A O 1
ATOM 674 N N . ALA A 1 95 ? 4.076 3.198 -2.035 1.00 94.75 95 ALA A N 1
ATOM 675 C CA . ALA A 1 95 ? 5.454 3.638 -1.899 1.00 94.75 95 ALA A CA 1
ATOM 676 C C . ALA A 1 95 ? 6.150 2.967 -0.704 1.00 94.75 95 ALA A C 1
ATOM 678 O O . ALA A 1 95 ? 5.621 2.926 0.405 1.00 94.75 95 ALA A O 1
ATOM 679 N N . GLY A 1 96 ? 7.366 2.467 -0.925 1.00 95.06 96 GLY A N 1
ATOM 680 C CA . GLY A 1 96 ? 8.255 1.975 0.125 1.00 95.06 96 GLY A CA 1
ATOM 681 C C . GLY A 1 96 ? 7.718 0.785 0.921 1.00 95.06 96 GLY A C 1
ATOM 682 O O . GLY A 1 96 ? 8.102 0.642 2.075 1.00 95.06 96 GLY A O 1
ATOM 683 N N . ALA A 1 97 ? 6.824 -0.028 0.346 1.00 96.06 97 ALA A N 1
ATOM 684 C CA . ALA A 1 97 ? 6.169 -1.169 1.004 1.00 96.06 97 ALA A CA 1
ATOM 685 C C . ALA A 1 97 ? 5.366 -0.819 2.280 1.00 96.06 97 ALA A C 1
ATOM 687 O O . ALA A 1 97 ? 5.053 -1.715 3.061 1.00 96.06 97 ALA A O 1
ATOM 688 N N . GLY A 1 98 ? 5.053 0.464 2.510 1.00 94.81 98 GLY A N 1
ATOM 689 C CA . GLY A 1 98 ? 4.471 0.943 3.772 1.00 94.81 98 GLY A CA 1
ATOM 690 C C . GLY A 1 98 ? 5.469 1.062 4.925 1.00 94.81 98 GLY A C 1
ATOM 691 O O . GLY A 1 98 ? 5.073 1.292 6.063 1.00 94.81 98 GLY A O 1
ATOM 692 N N . ILE A 1 99 ? 6.771 0.931 4.646 1.00 94.81 99 ILE A N 1
ATOM 693 C CA . ILE A 1 99 ? 7.815 1.124 5.651 1.00 94.81 99 ILE A CA 1
ATOM 694 C C . ILE A 1 99 ? 7.886 2.601 6.031 1.00 94.81 99 ILE A C 1
ATOM 696 O O . ILE A 1 99 ? 8.143 3.465 5.183 1.00 94.81 99 ILE A O 1
ATOM 700 N N . ASP A 1 100 ? 7.726 2.884 7.321 1.00 91.56 100 ASP A N 1
ATOM 701 C CA . ASP A 1 100 ? 7.615 4.245 7.841 1.00 91.56 100 ASP A CA 1
ATOM 702 C C . ASP A 1 100 ? 8.774 4.599 8.784 1.00 91.56 100 ASP A C 1
ATOM 704 O O . ASP A 1 100 ? 9.173 3.816 9.643 1.00 91.56 100 ASP A O 1
ATOM 708 N N . ALA A 1 101 ? 9.316 5.806 8.622 1.00 88.44 101 ALA A N 1
ATOM 709 C CA . ALA A 1 101 ? 10.351 6.378 9.490 1.00 88.44 101 ALA A CA 1
ATOM 710 C C . ALA A 1 101 ? 9.798 7.455 10.440 1.00 88.44 101 ALA A C 1
ATOM 712 O O . ALA A 1 101 ? 10.512 7.958 11.306 1.00 88.44 101 ALA A O 1
ATOM 713 N N . SER A 1 102 ? 8.534 7.838 10.273 1.00 86.12 102 SER A N 1
ATOM 714 C CA . SER A 1 102 ? 7.861 8.849 11.075 1.00 86.12 102 SER A CA 1
ATOM 715 C C . SER A 1 102 ? 7.183 8.231 12.293 1.00 86.12 102 SER A C 1
ATOM 717 O O . SER A 1 102 ? 6.711 7.095 12.264 1.00 86.12 102 SER A O 1
ATOM 719 N N . ASN A 1 103 ? 7.123 9.001 13.385 1.00 82.75 103 ASN A N 1
ATOM 720 C CA . ASN A 1 103 ? 6.432 8.616 14.617 1.00 82.75 103 ASN A CA 1
ATOM 721 C C . ASN A 1 103 ? 6.828 7.222 15.143 1.00 82.75 103 ASN A C 1
ATOM 723 O O . ASN A 1 103 ? 6.013 6.552 15.773 1.00 82.75 103 ASN A O 1
ATOM 727 N N . VAL A 1 104 ? 8.072 6.783 14.921 1.00 83.81 104 VAL A N 1
ATOM 728 C CA . VAL A 1 104 ? 8.552 5.443 15.306 1.00 83.81 104 VAL A CA 1
ATOM 729 C C . VAL A 1 104 ? 8.786 5.292 16.813 1.00 83.81 104 VAL A C 1
ATOM 731 O O . VAL A 1 104 ? 8.974 4.177 17.290 1.00 83.81 104 VAL A O 1
ATOM 734 N N . GLY A 1 105 ? 8.703 6.380 17.581 1.00 78.75 105 GLY A N 1
ATOM 735 C CA . GLY A 1 105 ? 9.019 6.386 19.010 1.00 78.75 105 GLY A CA 1
ATOM 736 C C . GLY A 1 105 ? 10.531 6.364 19.274 1.00 78.75 105 GLY A C 1
ATOM 737 O O . GLY A 1 105 ? 11.322 6.353 18.326 1.00 78.75 105 GLY A O 1
ATOM 738 N N . PRO A 1 106 ? 10.954 6.397 20.547 1.00 75.75 106 PRO A N 1
ATOM 739 C CA . PRO A 1 106 ? 12.366 6.310 20.900 1.00 75.75 106 PRO A CA 1
ATOM 740 C C . PRO A 1 106 ? 12.957 4.950 20.485 1.00 75.75 106 PRO A C 1
ATOM 742 O O . PRO A 1 106 ? 12.215 3.966 20.403 1.00 75.75 106 PRO A O 1
ATOM 745 N N . PRO A 1 107 ? 14.277 4.865 20.234 1.00 69.62 107 PRO A N 1
ATOM 746 C CA . PRO A 1 107 ? 14.955 3.589 20.036 1.00 69.62 107 PRO A CA 1
ATOM 747 C C . PRO A 1 107 ? 14.681 2.636 21.211 1.00 69.62 107 PRO A C 1
ATOM 749 O O . PRO A 1 107 ? 14.831 3.021 22.367 1.00 69.62 107 PRO A O 1
ATOM 752 N N . GLN A 1 108 ? 14.264 1.403 20.915 1.00 64.94 108 GLN A N 1
ATOM 753 C CA . GLN A 1 108 ? 13.990 0.364 21.914 1.00 64.94 108 GLN A CA 1
ATOM 754 C C . GLN A 1 108 ? 15.038 -0.740 21.800 1.00 64.94 108 GLN A C 1
ATOM 756 O O . GLN A 1 108 ? 15.165 -1.349 20.739 1.00 64.94 108 GLN A O 1
ATOM 761 N N . SER A 1 109 ? 15.802 -0.966 22.871 1.00 58.84 109 SER A N 1
ATOM 762 C CA . SER A 1 109 ? 16.766 -2.066 22.960 1.00 58.84 109 SER A CA 1
ATOM 763 C C . SER A 1 109 ? 16.038 -3.283 23.537 1.00 58.84 109 SER A C 1
ATOM 765 O O . SER A 1 109 ? 15.474 -3.140 24.624 1.00 58.84 109 SER A O 1
ATOM 767 N N . PRO A 1 110 ? 16.006 -4.445 22.855 1.00 53.66 110 PRO A N 1
ATOM 768 C CA . PRO A 1 110 ? 15.342 -5.645 23.375 1.00 53.66 110 PRO A CA 1
ATOM 769 C C . PRO A 1 110 ? 15.829 -6.032 24.780 1.00 53.66 110 PRO A C 1
ATOM 771 O O . PRO A 1 110 ? 15.028 -6.465 25.601 1.00 53.66 110 PRO A O 1
ATOM 774 N N . ASP A 1 111 ? 17.109 -5.764 25.067 1.00 60.09 111 ASP A N 1
ATOM 775 C CA . ASP A 1 111 ? 17.792 -6.170 26.300 1.00 60.09 111 ASP A CA 1
ATOM 776 C C . ASP A 1 111 ? 18.212 -4.980 27.193 1.00 60.09 111 ASP A C 1
ATOM 778 O O . ASP A 1 111 ? 19.038 -5.130 28.090 1.00 60.09 111 ASP A O 1
ATOM 782 N N . GLY A 1 112 ? 17.698 -3.767 26.945 1.00 56.09 112 GLY A N 1
ATOM 783 C CA . GLY A 1 112 ? 18.032 -2.578 27.751 1.00 56.09 112 GLY A CA 1
ATOM 784 C C . GLY A 1 112 ? 19.476 -2.055 27.614 1.00 56.09 112 GLY A C 1
ATOM 785 O O . GLY A 1 112 ? 19.901 -1.245 28.435 1.00 56.09 112 GLY A O 1
ATOM 786 N N . GLY A 1 113 ? 20.225 -2.506 26.600 1.00 56.75 113 GLY A N 1
ATOM 787 C CA . GLY A 1 113 ? 21.574 -2.020 26.272 1.00 56.75 113 GLY A CA 1
ATOM 788 C C . GLY A 1 113 ? 21.591 -0.658 25.563 1.00 56.75 113 GLY A C 1
ATOM 789 O O . GLY A 1 113 ? 20.562 0.015 25.488 1.00 56.75 113 GLY A O 1
ATOM 790 N N . ASP A 1 114 ? 22.758 -0.274 25.023 1.00 54.81 114 ASP A N 1
ATOM 791 C CA . ASP A 1 114 ? 22.997 1.003 24.323 1.00 54.81 114 ASP A CA 1
ATOM 792 C C . ASP A 1 114 ? 21.846 1.412 23.383 1.00 54.81 114 ASP A C 1
ATOM 794 O O . ASP A 1 114 ? 21.206 0.544 22.773 1.00 54.81 114 ASP A O 1
ATOM 798 N N . PRO A 1 115 ? 21.574 2.728 23.242 1.00 54.91 115 PRO A N 1
ATOM 799 C CA . PRO A 1 115 ? 20.439 3.213 22.471 1.00 54.91 115 PRO A CA 1
ATOM 800 C C . PRO A 1 115 ? 20.535 2.686 21.035 1.00 54.91 115 PRO A C 1
ATOM 802 O O . PRO A 1 115 ? 21.533 2.946 20.355 1.00 54.91 115 PRO A O 1
ATOM 805 N N . PRO A 1 116 ? 19.523 1.943 20.552 1.00 64.38 116 PRO A N 1
ATOM 806 C CA . PRO A 1 116 ? 19.611 1.360 19.229 1.00 64.38 116 PRO A CA 1
ATOM 807 C C . PRO A 1 116 ? 19.741 2.435 18.158 1.00 64.38 116 PRO A C 1
ATOM 809 O O . PRO A 1 116 ? 19.283 3.572 18.304 1.00 64.38 116 PRO A O 1
ATOM 812 N N . GLN A 1 117 ? 20.330 2.035 17.035 1.00 69.56 117 GLN A N 1
ATOM 813 C CA . GLN A 1 117 ? 20.305 2.822 15.810 1.00 69.56 117 GLN A CA 1
ATOM 814 C C . GLN A 1 117 ? 18.864 3.251 15.485 1.00 69.56 117 GLN A C 1
ATOM 816 O O . GLN A 1 117 ? 17.905 2.554 15.827 1.00 69.56 117 GLN A O 1
ATOM 821 N N . ALA A 1 118 ? 18.703 4.390 14.803 1.00 83.38 118 ALA A N 1
ATOM 822 C CA . ALA A 1 118 ? 17.396 4.817 14.308 1.00 83.38 118 ALA A CA 1
ATOM 823 C C . ALA A 1 118 ? 16.710 3.656 13.565 1.00 83.38 118 ALA A C 1
ATOM 825 O O . ALA A 1 118 ? 17.353 2.967 12.772 1.00 83.38 118 ALA A O 1
ATOM 826 N N . THR A 1 119 ? 15.420 3.431 13.825 1.00 90.31 119 THR A N 1
ATOM 827 C CA . THR A 1 119 ? 14.648 2.329 13.229 1.00 90.31 119 THR A CA 1
ATOM 828 C C . THR A 1 119 ? 13.541 2.847 12.322 1.00 90.31 119 THR A C 1
ATOM 830 O O . THR A 1 119 ? 13.126 4.003 12.414 1.00 90.31 119 THR A O 1
ATOM 833 N N . VAL A 1 120 ? 13.058 1.972 11.448 1.00 93.88 120 VAL A N 1
ATOM 834 C CA . VAL A 1 120 ? 11.832 2.154 10.666 1.00 93.88 120 VAL A CA 1
ATOM 835 C C . VAL A 1 120 ? 10.862 1.021 10.982 1.00 93.88 120 VAL A C 1
ATOM 837 O O . VAL A 1 120 ? 11.291 -0.067 11.371 1.00 93.88 120 VAL A O 1
ATOM 840 N N . LEU A 1 121 ? 9.564 1.281 10.849 1.00 96.00 121 LEU A N 1
ATOM 841 C CA . LEU A 1 121 ? 8.504 0.308 11.103 1.00 96.00 121 LEU A CA 1
ATOM 842 C C . LEU A 1 121 ? 8.152 -0.444 9.823 1.00 96.00 121 LEU A C 1
ATOM 844 O O . LEU A 1 121 ? 7.992 0.176 8.773 1.00 96.00 121 LEU A O 1
ATOM 848 N N . LEU A 1 122 ? 8.002 -1.762 9.928 1.00 97.44 122 LEU A N 1
ATOM 849 C CA . LEU A 1 122 ? 7.405 -2.600 8.889 1.00 97.44 122 LEU A CA 1
ATOM 850 C C . LEU A 1 122 ? 5.892 -2.701 9.112 1.00 97.44 122 LEU A C 1
ATOM 852 O O . LEU A 1 122 ? 5.415 -2.500 10.230 1.00 97.44 122 LEU A O 1
ATOM 856 N N . LEU A 1 123 ? 5.135 -3.045 8.073 1.00 97.81 123 LEU A N 1
ATOM 857 C CA . LEU A 1 123 ? 3.722 -3.400 8.225 1.00 97.81 123 LEU A CA 1
ATOM 858 C C . LEU A 1 123 ? 3.569 -4.817 8.811 1.00 97.81 123 LEU A C 1
ATOM 860 O O . LEU A 1 123 ? 4.466 -5.645 8.628 1.00 97.81 123 LEU A O 1
ATOM 864 N N . PRO A 1 124 ? 2.444 -5.126 9.484 1.00 97.00 124 PRO A N 1
ATOM 865 C CA . PRO A 1 124 ? 2.097 -6.502 9.823 1.00 97.00 124 PRO A CA 1
ATOM 866 C C . PRO A 1 124 ? 2.081 -7.383 8.563 1.00 97.00 124 PRO A C 1
ATOM 868 O O . PRO A 1 124 ? 1.531 -6.952 7.549 1.00 97.00 124 PRO A O 1
ATOM 871 N N . PRO A 1 125 ? 2.659 -8.599 8.599 1.00 94.88 125 PRO A N 1
ATOM 872 C CA . PRO A 1 125 ? 2.711 -9.474 7.426 1.00 94.88 125 PRO A CA 1
ATOM 873 C C . PRO A 1 125 ? 1.321 -9.954 6.987 1.00 94.88 125 PRO A C 1
ATOM 875 O O . PRO A 1 125 ? 1.098 -10.143 5.798 1.00 94.88 125 PRO A O 1
ATOM 878 N N . ASP A 1 126 ? 0.396 -10.106 7.938 1.00 97.44 126 ASP A N 1
ATOM 879 C CA . ASP A 1 126 ? -1.024 -10.372 7.700 1.00 97.44 126 ASP A CA 1
ATOM 880 C C . ASP A 1 126 ? -1.860 -9.365 8.515 1.00 97.44 126 ASP A C 1
ATOM 882 O O . ASP A 1 126 ? -2.122 -9.580 9.707 1.00 97.44 126 ASP A O 1
ATOM 886 N N . PRO A 1 127 ? -2.212 -8.210 7.921 1.00 98.25 127 PRO A N 1
ATOM 887 C CA . PRO A 1 127 ? -2.982 -7.182 8.609 1.00 98.25 127 PRO A CA 1
ATOM 888 C C . PRO A 1 127 ? -4.405 -7.610 8.976 1.00 98.25 127 PRO A C 1
ATOM 890 O O . PRO A 1 127 ? -4.918 -7.153 9.994 1.00 98.25 127 PRO A O 1
ATOM 893 N N . ASP A 1 128 ? -5.044 -8.482 8.193 1.00 98.44 128 ASP A N 1
ATOM 894 C CA . ASP A 1 128 ? -6.392 -8.978 8.491 1.00 98.44 128 ASP A CA 1
ATOM 895 C C . ASP A 1 128 ? -6.368 -9.900 9.718 1.00 98.44 128 ASP A C 1
ATOM 897 O O . ASP A 1 128 ? -7.174 -9.740 10.639 1.00 98.44 128 ASP A O 1
ATOM 901 N N . ALA A 1 129 ? -5.375 -10.790 9.816 1.00 97.81 129 ALA A N 1
ATOM 902 C CA . ALA A 1 129 ? -5.168 -11.595 11.019 1.00 97.81 129 ALA A CA 1
ATOM 903 C C . ALA A 1 129 ? -4.787 -10.740 12.238 1.00 97.81 129 ALA A C 1
ATOM 905 O O . ALA A 1 129 ? -5.221 -11.031 13.355 1.00 97.81 129 ALA A O 1
ATOM 906 N N . ALA A 1 130 ? -3.994 -9.680 12.049 1.00 98.38 130 ALA A N 1
ATOM 907 C CA . ALA A 1 130 ? -3.683 -8.735 13.121 1.00 98.38 130 ALA A CA 1
ATOM 908 C C . ALA A 1 130 ? -4.938 -7.987 13.603 1.00 98.38 130 ALA A C 1
ATOM 910 O O . ALA A 1 130 ? -5.116 -7.809 14.809 1.00 98.38 130 ALA A O 1
ATOM 911 N N . ALA A 1 131 ? -5.826 -7.600 12.682 1.00 98.50 131 ALA A N 1
ATOM 912 C CA . ALA A 1 131 ? -7.097 -6.965 13.009 1.00 98.50 131 ALA A CA 1
ATOM 913 C C . ALA A 1 131 ? -8.014 -7.916 13.791 1.00 98.50 131 ALA A C 1
ATOM 915 O O . ALA A 1 131 ? -8.581 -7.518 14.806 1.00 98.50 131 ALA A O 1
ATOM 916 N N . ALA A 1 132 ? -8.111 -9.178 13.362 1.00 98.06 132 ALA A N 1
ATOM 917 C CA . ALA A 1 132 ? -8.917 -10.194 14.035 1.00 98.06 132 ALA A CA 1
ATOM 918 C C . ALA A 1 132 ? -8.424 -10.483 15.460 1.00 98.06 132 ALA A C 1
ATOM 920 O O . ALA A 1 132 ? -9.237 -10.578 16.375 1.00 98.06 132 ALA A O 1
ATOM 921 N N . ARG A 1 133 ? -7.101 -10.568 15.661 1.00 98.12 133 ARG A N 1
ATOM 922 C CA . ARG A 1 133 ? -6.502 -10.743 16.995 1.00 98.12 133 ARG A CA 1
ATOM 923 C C . ARG A 1 133 ? -6.811 -9.563 17.907 1.00 98.12 133 ARG A C 1
ATOM 925 O O . ARG A 1 133 ? -7.339 -9.772 18.987 1.00 98.12 133 ARG A O 1
ATOM 932 N N . LEU A 1 134 ? -6.558 -8.334 17.449 1.00 98.56 134 LEU A N 1
ATOM 933 C CA . LEU A 1 134 ? -6.829 -7.148 18.264 1.00 98.56 134 LEU A CA 1
ATOM 934 C C . LEU A 1 134 ? -8.322 -6.995 18.584 1.00 98.56 134 LEU A C 1
ATOM 936 O O . LEU A 1 134 ? -8.663 -6.564 19.680 1.00 98.56 134 LEU A O 1
ATOM 940 N N . LEU A 1 135 ? -9.208 -7.334 17.644 1.00 98.12 135 LEU A N 1
ATOM 941 C CA . LEU A 1 135 ? -10.647 -7.317 17.889 1.00 98.12 135 LEU A CA 1
ATOM 942 C C . LEU A 1 135 ? -11.033 -8.325 18.982 1.00 98.12 135 LEU A C 1
ATOM 944 O O . LEU A 1 135 ? -11.724 -7.939 19.918 1.00 98.12 135 LEU A O 1
ATOM 948 N N . ALA A 1 136 ? -10.539 -9.565 18.904 1.00 97.38 136 ALA A N 1
ATOM 949 C CA . ALA A 1 136 ? -10.778 -10.578 19.932 1.00 97.38 136 ALA A CA 1
ATOM 950 C C . ALA A 1 136 ? -10.222 -10.147 21.301 1.00 97.38 136 ALA A C 1
ATOM 952 O O . ALA A 1 136 ? -10.925 -10.233 22.302 1.00 97.38 136 ALA A O 1
ATOM 953 N N . ASP A 1 137 ? -9.002 -9.601 21.342 1.00 98.06 137 ASP A N 1
ATOM 954 C CA . ASP A 1 137 ? -8.384 -9.110 22.579 1.00 98.06 137 ASP A CA 1
ATOM 955 C C . ASP A 1 137 ? -9.187 -7.946 23.199 1.00 98.06 137 ASP A C 1
ATOM 957 O O . ASP A 1 137 ? -9.304 -7.844 24.423 1.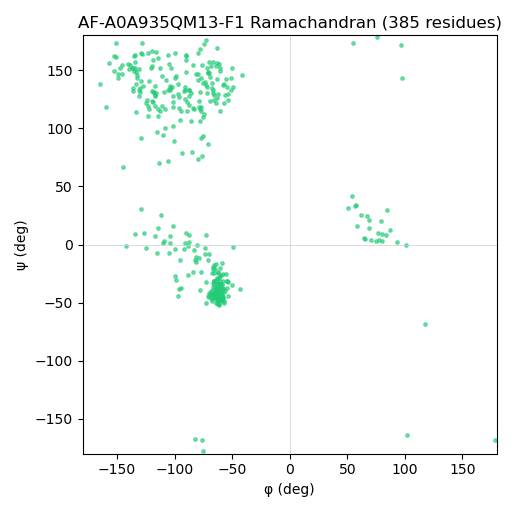00 98.06 137 ASP A O 1
ATOM 961 N N . LEU A 1 138 ? -9.760 -7.065 22.365 1.00 97.69 138 LEU A N 1
ATOM 962 C CA . LEU A 1 138 ? -10.646 -5.978 22.798 1.00 97.69 138 LEU A CA 1
ATOM 963 C C . LEU A 1 138 ? -11.967 -6.508 23.354 1.00 97.69 138 LEU A C 1
ATOM 965 O O . LEU A 1 138 ? -12.393 -6.052 24.415 1.00 97.69 138 LEU A O 1
ATOM 969 N N . GLU A 1 139 ? -12.607 -7.450 22.663 1.00 95.94 139 GLU A N 1
ATOM 970 C CA . GLU A 1 139 ? -13.841 -8.091 23.127 1.00 95.94 139 GLU A CA 1
ATOM 971 C C . GLU A 1 139 ? -13.605 -8.785 24.475 1.00 95.94 139 GLU A C 1
ATOM 973 O O . GLU A 1 139 ? -14.327 -8.518 25.434 1.00 95.94 139 GLU A O 1
ATOM 978 N N . ASP A 1 140 ? -12.522 -9.548 24.605 1.00 97.00 140 ASP A N 1
ATOM 979 C CA . ASP A 1 140 ? -12.103 -10.192 25.850 1.00 97.00 140 ASP A CA 1
ATOM 980 C C . ASP A 1 140 ? -11.841 -9.180 26.983 1.00 97.00 140 ASP A C 1
ATOM 982 O O . ASP A 1 140 ? -12.232 -9.397 28.136 1.00 97.00 140 ASP A O 1
ATOM 986 N N . ALA A 1 141 ? -11.166 -8.063 26.691 1.00 96.31 141 ALA A N 1
ATOM 987 C CA . ALA A 1 141 ? -10.893 -7.015 27.675 1.00 96.31 141 ALA A CA 1
ATOM 988 C C . ALA A 1 141 ? -12.169 -6.300 28.142 1.00 96.31 141 ALA A C 1
ATOM 990 O O . ALA A 1 141 ? -12.296 -5.994 29.331 1.00 96.31 141 ALA A O 1
ATOM 991 N N . LEU A 1 142 ? -13.110 -6.056 27.229 1.00 95.81 142 LEU A N 1
ATOM 992 C CA . LEU A 1 142 ? -14.405 -5.450 27.532 1.00 95.81 142 LEU A CA 1
ATOM 993 C C . LEU A 1 142 ? -15.290 -6.413 28.328 1.00 95.81 142 LEU A C 1
ATOM 995 O O . LEU A 1 142 ? -15.844 -6.007 29.348 1.00 95.81 142 LEU A O 1
ATOM 999 N N . ASP A 1 143 ? -15.361 -7.686 27.933 1.00 95.25 143 ASP A N 1
ATOM 1000 C CA . ASP A 1 143 ? -16.160 -8.709 28.613 1.00 95.25 143 ASP A CA 1
ATOM 1001 C C . ASP A 1 143 ? -15.750 -8.871 30.081 1.00 95.25 143 ASP A C 1
ATOM 1003 O O . ASP A 1 143 ? -16.593 -8.796 30.978 1.00 95.25 143 ASP A O 1
ATOM 1007 N N . ARG A 1 144 ? -14.440 -8.939 30.360 1.00 93.75 144 ARG A N 1
ATOM 1008 C CA . ARG A 1 144 ? -13.911 -8.978 31.737 1.00 93.75 144 ARG A CA 1
ATOM 1009 C C . ARG A 1 144 ? -14.323 -7.773 32.588 1.00 93.75 144 ARG A C 1
ATOM 1011 O O . ARG A 1 144 ? -14.329 -7.874 33.815 1.00 93.75 144 ARG A O 1
ATOM 1018 N N . ARG A 1 145 ? -14.618 -6.630 31.966 1.00 87.69 145 ARG A N 1
ATOM 1019 C CA . ARG A 1 145 ? -14.898 -5.355 32.643 1.00 87.69 145 ARG A CA 1
ATOM 1020 C C . ARG A 1 145 ? -16.389 -5.093 32.837 1.00 87.69 145 ARG A C 1
ATOM 1022 O O . ARG A 1 145 ? -16.770 -4.548 33.871 1.00 87.69 145 ARG A O 1
ATOM 1029 N N . SER A 1 146 ? -17.217 -5.449 31.856 1.00 87.69 146 SER A N 1
ATOM 1030 C CA . SER A 1 146 ? -18.655 -5.141 31.819 1.00 87.69 146 SER A CA 1
ATOM 1031 C C . SER A 1 146 ? -19.564 -6.375 31.876 1.00 87.69 146 SER A C 1
ATOM 1033 O O . SER A 1 146 ? -20.780 -6.219 31.981 1.00 87.69 146 SER A O 1
ATOM 1035 N N . GLY A 1 147 ? -19.007 -7.589 31.800 1.00 90.12 147 GLY A N 1
ATOM 1036 C CA . GLY A 1 147 ? -19.742 -8.860 31.776 1.00 90.12 147 GLY A CA 1
ATOM 1037 C C . GLY A 1 147 ? -20.442 -9.177 30.449 1.00 90.12 147 GLY A C 1
ATOM 1038 O O . GLY A 1 147 ? -21.178 -10.161 30.377 1.00 90.12 147 GLY A O 1
ATOM 1039 N N . ARG A 1 148 ? -20.274 -8.321 29.431 1.00 92.19 148 ARG A N 1
ATOM 1040 C CA . ARG A 1 148 ? -20.694 -8.565 28.046 1.00 92.19 148 ARG A CA 1
ATOM 1041 C C . ARG A 1 148 ? -19.923 -7.649 27.101 1.00 92.19 148 ARG A C 1
ATOM 1043 O O . ARG A 1 148 ? -20.108 -6.427 27.152 1.00 92.19 148 ARG A O 1
ATOM 1050 N N . ALA A 1 149 ? -19.141 -8.225 26.194 1.00 93.31 149 ALA A N 1
ATOM 1051 C CA . ALA A 1 149 ? -18.556 -7.478 25.082 1.00 93.31 149 ALA A CA 1
ATOM 1052 C C . ALA A 1 149 ? -19.635 -7.011 24.079 1.00 93.31 149 ALA A C 1
ATOM 1054 O O . ALA A 1 149 ? -20.511 -7.804 23.711 1.00 93.31 149 ALA A O 1
ATOM 1055 N N . PRO A 1 150 ? -19.600 -5.746 23.617 1.00 95.19 150 PRO A N 1
ATOM 1056 C CA . PRO A 1 150 ? -20.370 -5.343 22.450 1.00 95.19 150 PRO A CA 1
ATOM 1057 C C . PRO A 1 150 ? -19.806 -6.011 21.192 1.00 95.19 150 PRO A C 1
ATOM 1059 O O . PRO A 1 150 ? -18.618 -6.310 21.109 1.00 95.19 150 PRO A O 1
ATOM 1062 N N . ARG A 1 151 ? -20.650 -6.197 20.182 1.00 95.19 151 ARG A N 1
ATOM 1063 C CA . ARG A 1 151 ? -20.234 -6.657 18.858 1.00 95.19 151 ARG A CA 1
ATOM 1064 C C . ARG A 1 151 ? -19.622 -5.498 18.080 1.00 95.19 151 ARG A C 1
ATOM 1066 O O . ARG A 1 151 ? -20.334 -4.548 17.748 1.00 95.19 151 ARG A O 1
ATOM 1073 N N . LEU A 1 152 ? -18.343 -5.604 17.742 1.00 97.69 152 LEU A N 1
ATOM 1074 C CA . LEU A 1 152 ? -17.575 -4.512 17.144 1.00 97.69 152 LEU A CA 1
ATOM 1075 C C . LEU A 1 152 ? -17.042 -4.868 15.752 1.00 97.69 152 LEU A C 1
ATOM 1077 O O . LEU A 1 152 ? -16.902 -6.033 15.383 1.00 97.69 152 LEU A O 1
ATOM 1081 N N . GLY A 1 153 ? -16.728 -3.834 14.977 1.00 98.38 153 GLY A N 1
ATOM 1082 C CA . GLY A 1 153 ? -15.833 -3.925 13.828 1.00 98.38 153 GLY A CA 1
ATOM 1083 C C . GLY A 1 153 ? -14.468 -3.322 14.152 1.00 98.38 153 GLY A C 1
ATOM 1084 O O . GLY A 1 153 ? -14.350 -2.431 14.995 1.00 98.38 153 GLY A O 1
ATOM 1085 N N . LEU A 1 154 ? -13.430 -3.759 13.447 1.00 98.69 154 LEU A N 1
ATOM 1086 C CA . LEU A 1 154 ? -12.093 -3.195 13.556 1.00 98.69 154 LEU A CA 1
ATOM 1087 C C . LEU A 1 154 ? -11.462 -3.008 12.179 1.00 98.69 154 LEU A C 1
ATOM 1089 O O . LEU A 1 154 ? -11.452 -3.924 11.361 1.00 98.69 154 LEU A O 1
ATOM 1093 N N . VAL A 1 155 ? -10.898 -1.827 11.944 1.00 98.88 155 VAL A N 1
ATOM 1094 C CA . VAL A 1 155 ? -10.090 -1.504 10.765 1.00 98.88 155 VAL A CA 1
ATOM 1095 C C . VAL A 1 155 ? -8.695 -1.107 11.224 1.00 98.88 155 VAL A C 1
ATOM 1097 O O . VAL A 1 155 ? -8.529 -0.156 11.987 1.00 98.88 155 VAL A O 1
ATOM 1100 N N . ILE A 1 156 ? -7.676 -1.796 10.724 1.00 98.81 156 ILE A N 1
ATOM 1101 C CA . ILE A 1 156 ? -6.303 -1.306 10.774 1.00 98.81 156 ILE A CA 1
ATOM 1102 C C . ILE A 1 156 ? -6.117 -0.350 9.600 1.00 98.81 156 ILE A C 1
ATOM 1104 O O . ILE A 1 156 ? -6.212 -0.770 8.449 1.00 98.81 156 ILE A O 1
ATOM 1108 N N . SER A 1 157 ? -5.854 0.928 9.874 1.00 98.50 157 SER A N 1
ATOM 1109 C CA . SER A 1 157 ? -5.632 1.937 8.836 1.00 98.50 157 SER A CA 1
ATOM 1110 C C . SER A 1 157 ? -4.153 2.209 8.595 1.00 98.50 157 SER A C 1
ATOM 1112 O O . SER A 1 157 ? -3.353 2.247 9.534 1.00 98.50 157 SER A O 1
ATOM 1114 N N . ASP A 1 158 ? -3.782 2.473 7.350 1.00 97.75 158 ASP A N 1
ATOM 1115 C CA . ASP A 1 158 ? -2.475 3.039 7.020 1.00 97.75 158 ASP A CA 1
ATOM 1116 C C . ASP A 1 158 ? -2.611 4.184 6.021 1.00 97.75 158 ASP A C 1
ATOM 1118 O O . ASP A 1 158 ? -3.659 4.361 5.405 1.00 97.75 158 ASP A O 1
ATOM 1122 N N . THR A 1 159 ? -1.569 5.001 5.898 1.00 96.12 159 THR A N 1
ATOM 1123 C CA . THR A 1 159 ? -1.590 6.216 5.082 1.00 96.12 159 THR A CA 1
ATOM 1124 C C . THR A 1 159 ? -0.884 5.989 3.754 1.00 96.12 159 THR A C 1
ATOM 1126 O O . THR A 1 159 ? 0.284 5.607 3.729 1.00 96.12 159 THR A O 1
ATOM 1129 N N . ALA A 1 160 ? -1.548 6.311 2.643 1.00 95.44 160 ALA A N 1
ATOM 1130 C CA . ALA A 1 160 ? -0.932 6.247 1.323 1.00 95.44 160 ALA A CA 1
ATOM 1131 C C . ALA A 1 160 ? -1.339 7.416 0.416 1.00 95.44 160 ALA A C 1
ATOM 1133 O O . ALA A 1 160 ? -2.390 8.046 0.564 1.00 95.44 160 ALA A O 1
ATOM 1134 N N . GLY A 1 161 ? -0.474 7.705 -0.559 1.00 93.94 161 GLY A N 1
ATOM 1135 C CA . GLY A 1 161 ? -0.859 8.465 -1.747 1.00 93.94 161 GLY A CA 1
ATOM 1136 C C . GLY A 1 161 ? -1.689 7.601 -2.700 1.00 93.94 161 GLY A C 1
ATOM 1137 O O . GLY A 1 161 ? -1.810 6.393 -2.516 1.00 93.94 161 GLY A O 1
ATOM 1138 N N . ARG A 1 162 ? -2.241 8.210 -3.752 1.00 93.00 162 ARG A N 1
ATOM 1139 C CA . ARG A 1 162 ? -3.023 7.490 -4.767 1.00 93.00 162 ARG A CA 1
ATOM 1140 C C . ARG A 1 162 ? -2.863 8.109 -6.154 1.00 93.00 162 ARG A C 1
ATOM 1142 O O . ARG A 1 162 ? -2.624 9.317 -6.240 1.00 93.00 162 ARG A O 1
ATOM 1149 N N . PRO A 1 163 ? -2.999 7.320 -7.235 1.00 91.25 163 PRO A N 1
ATOM 1150 C CA . PRO A 1 163 ? -2.881 7.831 -8.593 1.00 91.25 163 PRO A CA 1
ATOM 1151 C C . PRO A 1 163 ? -3.753 9.068 -8.849 1.00 91.25 163 PRO A C 1
ATOM 1153 O O . PRO A 1 163 ? -4.869 9.195 -8.340 1.00 91.25 163 PRO A O 1
ATOM 1156 N N . TRP A 1 164 ? -3.213 9.987 -9.652 1.00 92.75 164 TRP A N 1
ATOM 1157 C CA . TRP A 1 164 ? -3.898 11.169 -10.195 1.00 92.75 164 TRP A CA 1
ATOM 1158 C C . TRP A 1 164 ? -4.356 12.232 -9.187 1.00 92.75 164 TRP A C 1
ATOM 1160 O O . TRP A 1 164 ? -4.980 13.216 -9.585 1.00 92.75 164 TRP A O 1
ATOM 1170 N N . ARG A 1 165 ? -4.042 12.096 -7.893 1.00 94.44 165 ARG A N 1
ATOM 1171 C CA . ARG A 1 165 ? -4.398 13.091 -6.871 1.00 94.44 165 ARG A CA 1
ATOM 1172 C C . ARG A 1 165 ? -3.219 13.413 -5.965 1.00 94.44 165 ARG A C 1
ATOM 1174 O O . ARG A 1 165 ? -2.478 12.535 -5.541 1.00 94.44 165 ARG A O 1
ATOM 1181 N N . ARG A 1 166 ? -3.065 14.703 -5.659 1.00 93.31 166 ARG A N 1
ATOM 1182 C CA . ARG A 1 166 ? -2.097 15.181 -4.666 1.00 93.31 166 ARG A CA 1
ATOM 1183 C C . ARG A 1 166 ? -2.653 14.982 -3.257 1.00 93.31 166 ARG A C 1
ATOM 1185 O O . ARG A 1 166 ? -3.851 15.147 -3.039 1.00 93.31 166 ARG A O 1
ATOM 1192 N N . GLY A 1 167 ? -1.758 14.700 -2.315 1.00 94.00 167 GLY A N 1
ATOM 1193 C CA . GLY A 1 167 ? -2.100 14.423 -0.920 1.00 94.00 167 GLY A CA 1
ATOM 1194 C C . GLY A 1 167 ? -2.202 12.930 -0.615 1.00 94.00 167 GLY A C 1
ATOM 1195 O O . GLY A 1 167 ? -2.131 12.086 -1.506 1.00 94.00 167 GLY A O 1
ATOM 1196 N N . GLN A 1 168 ? -2.333 12.628 0.673 1.00 95.50 168 GLN A N 1
ATOM 1197 C CA . GLN A 1 168 ? -2.464 11.274 1.202 1.00 95.50 168 GLN A CA 1
ATOM 1198 C C . GLN A 1 168 ? -3.797 11.151 1.936 1.00 95.50 168 GLN A C 1
ATOM 1200 O O . GLN A 1 168 ? -4.323 12.148 2.432 1.00 95.50 168 GLN A O 1
ATOM 1205 N N . VAL A 1 169 ? -4.320 9.936 1.997 1.00 96.62 169 VAL A N 1
ATOM 1206 C CA . VAL A 1 169 ? -5.487 9.565 2.803 1.00 96.62 169 VAL A CA 1
ATOM 1207 C C . VAL A 1 169 ? -5.185 8.251 3.510 1.00 96.62 169 VAL A C 1
ATOM 1209 O O . VAL A 1 169 ? -4.255 7.540 3.115 1.00 96.62 169 VAL A O 1
ATOM 1212 N N . ASP A 1 170 ? -5.954 7.933 4.544 1.00 97.62 170 ASP A N 1
ATOM 1213 C CA . ASP A 1 170 ? -5.915 6.588 5.105 1.00 97.62 170 ASP A CA 1
ATOM 1214 C C . ASP A 1 170 ? -6.785 5.623 4.299 1.00 97.62 170 ASP A C 1
ATOM 1216 O O . ASP A 1 170 ? -7.834 5.996 3.777 1.00 97.62 170 ASP A O 1
ATOM 1220 N N . PHE A 1 171 ? -6.345 4.374 4.244 1.00 98.19 171 PHE A N 1
ATOM 1221 C CA . PHE A 1 171 ? -7.064 3.242 3.670 1.00 98.19 171 PHE A CA 1
ATOM 1222 C C . PHE A 1 171 ? -7.104 2.096 4.689 1.00 98.19 171 PHE A C 1
ATOM 1224 O O . PHE A 1 171 ? -6.353 2.109 5.674 1.00 98.19 171 PHE A O 1
ATOM 1231 N N . ALA A 1 172 ? -7.979 1.118 4.476 1.00 98.50 172 ALA A N 1
ATOM 1232 C CA . ALA A 1 172 ? -8.041 -0.093 5.280 1.00 98.50 172 ALA A CA 1
ATOM 1233 C C . ALA A 1 172 ? -6.912 -1.045 4.863 1.00 98.50 172 ALA A C 1
ATOM 1235 O O . ALA A 1 172 ? -6.952 -1.661 3.801 1.00 98.50 172 ALA A O 1
ATOM 1236 N N . LEU A 1 173 ? -5.892 -1.161 5.710 1.00 98.56 173 LEU A N 1
ATOM 1237 C CA . LEU A 1 173 ? -4.808 -2.123 5.534 1.00 98.56 173 LEU A CA 1
ATOM 1238 C C . LEU A 1 173 ? -5.246 -3.531 5.959 1.00 98.56 173 LEU A C 1
ATOM 1240 O O . LEU A 1 173 ? -4.881 -4.502 5.308 1.00 98.56 173 LEU A O 1
ATOM 1244 N N . GLY A 1 174 ? -6.014 -3.627 7.046 1.00 98.50 174 GLY A N 1
ATOM 1245 C CA . GLY A 1 174 ? -6.588 -4.868 7.567 1.00 98.50 174 GLY A CA 1
ATOM 1246 C C . GLY A 1 174 ? -7.962 -4.620 8.184 1.00 98.50 174 GLY A C 1
ATOM 1247 O O . GLY A 1 174 ? -8.246 -3.500 8.614 1.00 98.50 174 GLY A O 1
ATOM 1248 N N . ALA A 1 175 ? -8.824 -5.630 8.239 1.00 98.50 175 ALA A N 1
ATOM 1249 C CA . ALA A 1 175 ? -10.175 -5.507 8.781 1.00 98.50 175 ALA A CA 1
ATOM 1250 C C . ALA A 1 175 ? -10.685 -6.801 9.432 1.00 98.50 175 ALA A C 1
ATOM 1252 O O . ALA A 1 175 ? -10.399 -7.901 8.966 1.00 98.50 175 ALA A O 1
ATOM 1253 N N . ALA A 1 176 ? -11.496 -6.659 10.483 1.00 98.19 176 ALA A N 1
ATOM 1254 C CA . ALA A 1 176 ? -12.179 -7.758 11.163 1.00 98.19 176 ALA A CA 1
ATOM 1255 C C . ALA A 1 176 ? -13.558 -7.322 11.681 1.00 98.19 176 ALA A C 1
ATOM 1257 O O . ALA A 1 176 ? -13.752 -6.170 12.056 1.00 98.19 176 ALA A O 1
ATOM 1258 N N . GLY A 1 177 ? -14.538 -8.228 11.694 1.00 97.44 177 GLY A N 1
ATOM 1259 C CA . GLY A 1 177 ? -15.870 -7.952 12.255 1.00 97.44 177 GLY A CA 1
ATOM 1260 C C . GLY A 1 177 ? -16.750 -6.976 11.455 1.00 97.44 177 GLY A C 1
ATOM 1261 O O . GLY A 1 177 ? -17.865 -6.684 11.875 1.00 97.44 177 GLY A O 1
ATOM 1262 N N . LEU A 1 178 ? -16.317 -6.489 10.284 1.00 97.31 178 LEU A N 1
ATOM 1263 C CA . LEU A 1 178 ? -17.126 -5.645 9.394 1.00 97.31 178 LEU A CA 1
ATOM 1264 C C . LEU A 1 178 ? -17.030 -6.011 7.907 1.00 97.31 178 LEU A C 1
ATOM 1266 O O . LEU A 1 178 ? -16.000 -6.480 7.434 1.00 97.31 178 LEU A O 1
ATOM 1270 N N . ARG A 1 179 ? -18.093 -5.727 7.147 1.00 97.06 179 ARG A N 1
ATOM 1271 C CA . ARG A 1 179 ? -18.097 -5.760 5.678 1.00 97.06 179 ARG A CA 1
ATOM 1272 C C . ARG A 1 179 ? -17.115 -4.719 5.148 1.00 97.06 179 ARG A C 1
ATOM 1274 O O . ARG A 1 179 ? -17.249 -3.541 5.466 1.00 97.06 179 ARG A O 1
ATOM 1281 N N . VAL A 1 180 ? -16.183 -5.143 4.298 1.00 97.25 180 VAL A N 1
ATOM 1282 C CA . VAL A 1 180 ? -15.167 -4.250 3.713 1.00 97.25 180 VAL A CA 1
ATOM 1283 C C . VAL A 1 180 ? -15.611 -3.586 2.413 1.00 97.25 180 VAL A C 1
ATOM 1285 O O . VAL A 1 180 ? -15.181 -2.473 2.108 1.00 97.25 180 VAL A O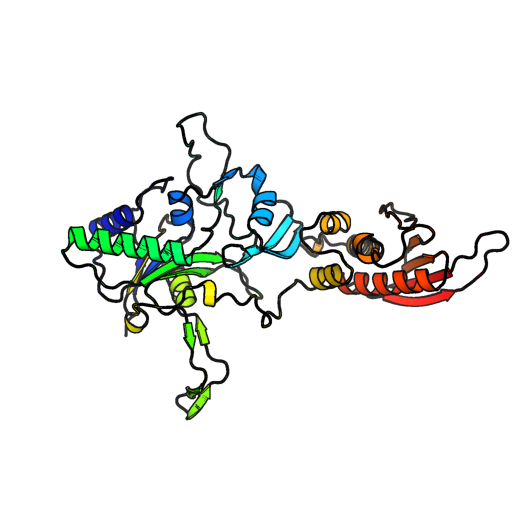 1
ATOM 1288 N N . ALA A 1 181 ? -16.528 -4.232 1.689 1.00 95.88 181 ALA A N 1
ATOM 1289 C CA . ALA A 1 181 ? -17.136 -3.708 0.479 1.00 95.88 181 ALA A CA 1
ATOM 1290 C C . ALA A 1 181 ? -18.654 -3.922 0.474 1.00 95.88 181 ALA A C 1
ATOM 1292 O O . ALA A 1 181 ? -19.166 -4.902 1.021 1.00 95.88 181 ALA A O 1
ATOM 1293 N N . VAL A 1 182 ? -19.371 -3.011 -0.181 1.00 93.62 182 VAL A N 1
ATOM 1294 C CA . VAL A 1 182 ? -20.788 -3.169 -0.520 1.00 93.62 182 VAL A CA 1
ATOM 1295 C C . VAL A 1 182 ? -20.902 -3.231 -2.033 1.00 93.62 182 VAL A C 1
ATOM 1297 O O . VAL A 1 182 ? -20.667 -2.239 -2.725 1.00 93.62 182 VAL A O 1
ATOM 1300 N N . ASP A 1 183 ? -21.243 -4.415 -2.531 1.00 90.75 183 ASP A N 1
ATOM 1301 C CA . ASP A 1 183 ? -21.442 -4.670 -3.950 1.00 90.75 183 ASP A CA 1
ATOM 1302 C C . ASP A 1 183 ? -22.885 -4.354 -4.356 1.00 90.75 183 ASP A C 1
ATOM 1304 O O . ASP A 1 183 ? -23.845 -4.919 -3.816 1.00 90.75 183 ASP A O 1
ATOM 1308 N N . TYR A 1 184 ? -23.032 -3.419 -5.287 1.00 87.62 184 TYR A N 1
ATOM 1309 C CA . TYR A 1 184 ? -24.313 -3.047 -5.876 1.00 87.62 184 TYR A CA 1
ATOM 1310 C C . TYR A 1 184 ? -24.485 -3.612 -7.282 1.00 87.62 184 TYR A C 1
ATOM 1312 O O . TYR A 1 184 ? -25.520 -3.353 -7.895 1.00 87.62 184 TYR A O 1
ATOM 1320 N N . ARG A 1 185 ? -23.518 -4.375 -7.806 1.00 87.94 185 ARG A N 1
ATOM 1321 C CA . ARG A 1 185 ? -23.690 -5.060 -9.087 1.00 87.94 185 ARG A CA 1
ATOM 1322 C C . ARG A 1 185 ? -24.936 -5.937 -9.044 1.00 87.94 185 ARG A C 1
ATOM 1324 O O . ARG A 1 185 ? -25.300 -6.475 -7.998 1.00 87.94 185 ARG A O 1
ATOM 1331 N N . ASP A 1 186 ? -25.634 -5.981 -10.172 1.00 82.25 186 ASP A N 1
ATOM 1332 C CA . ASP A 1 186 ? -26.906 -6.690 -10.349 1.00 82.25 186 ASP A CA 1
ATOM 1333 C C . ASP A 1 186 ? -28.076 -6.148 -9.504 1.00 82.25 186 ASP A C 1
ATOM 1335 O O . ASP A 1 186 ? -29.183 -6.694 -9.538 1.00 82.25 186 ASP A O 1
ATOM 1339 N N . ARG A 1 187 ? -27.882 -5.032 -8.786 1.00 87.06 187 ARG A N 1
ATOM 1340 C CA . ARG A 1 187 ? -28.980 -4.265 -8.186 1.00 87.06 187 ARG A CA 1
ATOM 1341 C C . ARG A 1 187 ? -29.492 -3.205 -9.148 1.00 87.06 187 ARG A C 1
ATOM 1343 O O . ARG A 1 187 ? -28.834 -2.850 -10.123 1.00 87.06 187 ARG A O 1
ATOM 1350 N N . ARG A 1 188 ? -30.689 -2.701 -8.859 1.00 86.50 188 ARG A N 1
ATOM 1351 C CA . ARG A 1 188 ? -31.276 -1.561 -9.563 1.00 86.50 188 ARG A CA 1
ATOM 1352 C C . ARG A 1 188 ? -31.097 -0.289 -8.743 1.00 86.50 188 ARG A C 1
ATOM 1354 O O . ARG A 1 188 ? -31.147 -0.360 -7.515 1.00 86.50 188 ARG A O 1
ATOM 1361 N N . ASP A 1 189 ? -30.862 0.827 -9.418 1.00 87.62 189 ASP A N 1
ATOM 1362 C CA . ASP A 1 189 ? -30.962 2.153 -8.812 1.00 87.62 189 ASP A CA 1
ATOM 1363 C C . ASP A 1 189 ? -32.429 2.580 -8.631 1.00 87.62 189 ASP A C 1
ATOM 1365 O O . ASP A 1 189 ? -33.359 1.816 -8.915 1.00 87.62 189 ASP A O 1
ATOM 1369 N N . ASP A 1 190 ? -32.627 3.802 -8.137 1.00 89.19 190 ASP A N 1
ATOM 1370 C CA . ASP A 1 190 ? -33.953 4.355 -7.847 1.00 89.19 190 ASP A CA 1
ATOM 1371 C C . ASP A 1 190 ? -34.800 4.583 -9.117 1.00 89.19 190 ASP A C 1
ATOM 1373 O O . ASP A 1 190 ? -36.029 4.589 -9.037 1.00 89.19 190 ASP A O 1
ATOM 1377 N N . ASP A 1 191 ? -34.166 4.682 -10.291 1.00 91.00 191 ASP A N 1
ATOM 1378 C CA . ASP A 1 191 ? -34.823 4.782 -11.602 1.00 91.00 191 ASP A CA 1
ATOM 1379 C C . ASP A 1 191 ? -35.054 3.399 -12.246 1.00 91.00 191 ASP A C 1
ATOM 1381 O O . ASP A 1 191 ? -35.590 3.274 -13.353 1.00 91.00 191 ASP A O 1
ATOM 1385 N N . GLY A 1 192 ? -34.667 2.325 -11.552 1.00 88.44 192 GLY A N 1
ATOM 1386 C CA . GLY A 1 192 ? -34.805 0.952 -12.011 1.00 88.44 192 GLY A CA 1
ATOM 1387 C C . GLY A 1 192 ? -33.716 0.506 -12.988 1.00 88.44 192 GLY A C 1
ATOM 1388 O O . GLY A 1 192 ? -33.841 -0.587 -13.546 1.00 88.44 192 GLY A O 1
ATOM 1389 N N . LEU A 1 193 ? -32.656 1.280 -13.215 1.00 85.56 193 LEU A N 1
ATOM 1390 C CA . LEU A 1 193 ? -31.539 0.904 -14.084 1.00 85.56 193 LEU A CA 1
ATOM 1391 C C . LEU A 1 193 ? -30.587 -0.047 -13.357 1.00 85.56 193 LEU A C 1
ATOM 1393 O O . LEU A 1 193 ? -30.326 0.086 -12.165 1.00 85.56 193 LEU A O 1
ATOM 1397 N N . ALA A 1 194 ? -30.065 -1.039 -14.078 1.00 86.12 194 ALA A N 1
ATOM 1398 C CA . ALA A 1 194 ? -29.127 -1.999 -13.508 1.00 86.12 194 ALA A CA 1
ATOM 1399 C C . ALA A 1 194 ? -27.758 -1.349 -13.252 1.00 86.12 194 ALA A C 1
ATOM 1401 O O . ALA A 1 194 ? -27.163 -0.741 -14.144 1.00 86.12 194 ALA A O 1
ATOM 1402 N N . LEU A 1 195 ? -27.230 -1.538 -12.048 1.00 85.88 195 LEU A N 1
ATOM 1403 C CA . LEU A 1 195 ? -25.889 -1.125 -11.663 1.00 85.88 195 LEU A CA 1
ATOM 1404 C C . LEU A 1 195 ? -24.891 -2.208 -12.101 1.00 85.88 195 LEU A C 1
ATOM 1406 O O . LEU A 1 195 ? -24.962 -3.344 -11.642 1.00 85.88 195 LEU A O 1
ATOM 1410 N N . ALA A 1 196 ? -23.962 -1.868 -13.001 1.00 73.62 196 ALA A N 1
ATOM 1411 C CA . ALA A 1 196 ? -23.061 -2.850 -13.624 1.00 73.62 196 ALA A CA 1
ATOM 1412 C C . ALA A 1 196 ? -21.649 -2.914 -13.006 1.00 73.62 196 ALA A C 1
ATOM 1414 O O . ALA A 1 196 ? -20.998 -3.952 -13.066 1.00 73.62 196 ALA A O 1
ATOM 1415 N N . VAL A 1 197 ? -21.152 -1.817 -12.417 1.00 77.94 197 VAL A N 1
ATOM 1416 C CA . VAL A 1 197 ? -19.753 -1.706 -11.927 1.00 77.94 197 VAL A CA 1
ATOM 1417 C C . VAL A 1 197 ? -19.684 -1.095 -10.517 1.00 77.94 197 VAL A C 1
ATOM 1419 O O . VAL A 1 197 ? -18.620 -0.751 -10.013 1.00 77.94 197 VAL A O 1
ATOM 1422 N N . THR A 1 198 ? -20.825 -0.930 -9.848 1.00 85.31 198 THR A N 1
ATOM 1423 C CA . THR A 1 198 ? -20.894 -0.155 -8.607 1.00 85.31 198 THR A CA 1
ATOM 1424 C C . THR A 1 198 ? -20.541 -1.021 -7.402 1.00 85.31 198 THR A C 1
ATOM 1426 O O . THR A 1 198 ? -21.345 -1.827 -6.947 1.00 85.31 198 THR A O 1
ATOM 1429 N N . MET A 1 199 ? -19.353 -0.811 -6.844 1.00 90.62 199 MET A N 1
ATOM 1430 C CA . MET A 1 199 ? -18.938 -1.374 -5.561 1.00 90.62 199 MET A CA 1
ATOM 1431 C C . MET A 1 199 ? -18.346 -0.261 -4.699 1.00 90.62 199 MET A C 1
ATOM 1433 O O . MET A 1 199 ? -17.530 0.532 -5.167 1.00 90.62 199 MET A O 1
ATOM 1437 N N . ARG A 1 200 ? -18.764 -0.187 -3.436 1.00 94.12 200 ARG A N 1
ATOM 1438 C CA . ARG A 1 200 ? -18.231 0.773 -2.462 1.00 94.12 200 ARG A CA 1
ATOM 1439 C C . ARG A 1 200 ? -17.240 0.083 -1.538 1.00 94.12 200 ARG A C 1
ATOM 1441 O O . ARG A 1 200 ? -17.626 -0.858 -0.852 1.00 94.12 200 ARG A O 1
ATOM 1448 N N . ALA A 1 201 ? -16.005 0.576 -1.474 1.00 96.50 201 ALA A N 1
ATOM 1449 C CA . ALA A 1 201 ? -14.996 0.142 -0.506 1.00 96.50 201 ALA A CA 1
ATOM 1450 C C . ALA A 1 201 ? -15.247 0.818 0.855 1.00 96.50 201 ALA A C 1
ATOM 1452 O O . ALA A 1 201 ? -14.575 1.772 1.241 1.00 96.50 201 ALA A O 1
ATOM 1453 N N . VAL A 1 202 ? -16.279 0.366 1.567 1.00 97.44 202 VAL A N 1
ATOM 1454 C CA . VAL A 1 202 ? -16.743 1.012 2.805 1.00 97.44 202 VAL A CA 1
ATOM 1455 C C . VAL A 1 202 ? -15.699 0.994 3.927 1.00 97.44 202 VAL A C 1
ATOM 1457 O O . VAL A 1 202 ? -15.670 1.927 4.725 1.00 97.44 202 VAL A O 1
ATOM 1460 N N . ALA A 1 203 ? -14.801 0.002 3.978 1.00 98.31 203 ALA A N 1
ATOM 1461 C CA . ALA A 1 203 ? -13.702 0.015 4.948 1.00 98.31 203 ALA A CA 1
ATOM 1462 C C . ALA A 1 203 ? -12.698 1.153 4.680 1.00 98.31 203 ALA A C 1
ATOM 1464 O O . ALA A 1 203 ? -12.236 1.784 5.631 1.00 98.31 203 ALA A O 1
ATOM 1465 N N . ASP A 1 204 ? -12.423 1.480 3.412 1.00 98.44 204 ASP A N 1
ATOM 1466 C CA . ASP A 1 204 ? -11.595 2.640 3.053 1.00 98.44 204 ASP A CA 1
ATOM 1467 C C . ASP A 1 204 ? -12.300 3.959 3.386 1.00 98.44 204 ASP A C 1
ATOM 1469 O O . ASP A 1 204 ? -11.666 4.878 3.903 1.00 98.44 204 ASP A O 1
ATOM 1473 N N . GLU A 1 205 ? -13.615 4.057 3.150 1.00 98.38 205 GLU A N 1
ATOM 1474 C CA . GLU A 1 205 ? -14.411 5.230 3.549 1.00 98.38 205 GLU A CA 1
ATOM 1475 C C . GLU A 1 205 ? -14.340 5.459 5.072 1.00 98.38 205 GLU A C 1
ATOM 1477 O O . GLU A 1 205 ? -14.133 6.590 5.523 1.00 98.38 205 GLU A O 1
ATOM 1482 N N . VAL A 1 206 ? -14.441 4.386 5.866 1.00 98.56 206 VAL A N 1
ATOM 1483 C CA . VAL A 1 206 ? -14.304 4.410 7.332 1.00 98.56 206 VAL A CA 1
ATOM 1484 C C . VAL A 1 206 ? -12.889 4.817 7.759 1.00 98.56 206 VAL A C 1
ATOM 1486 O O . VAL A 1 206 ? -12.739 5.687 8.622 1.00 98.56 206 VAL A O 1
ATOM 1489 N N . ALA A 1 207 ? -11.850 4.251 7.138 1.00 98.56 207 ALA A N 1
ATOM 1490 C CA . ALA A 1 207 ? -10.457 4.607 7.413 1.00 98.56 207 ALA A CA 1
ATOM 1491 C C . ALA A 1 207 ? -10.175 6.090 7.109 1.00 98.56 207 ALA A C 1
ATOM 1493 O O . ALA A 1 207 ? -9.596 6.800 7.937 1.00 98.56 207 ALA A O 1
ATOM 1494 N N . CYS A 1 208 ? -10.655 6.579 5.962 1.00 97.88 208 CYS A N 1
ATOM 1495 C CA . CYS A 1 208 ? -10.588 7.984 5.566 1.00 97.88 208 CYS A CA 1
ATOM 1496 C C . CYS A 1 208 ? -11.288 8.903 6.578 1.00 97.88 208 CYS A C 1
ATOM 1498 O O . CYS A 1 208 ? -10.726 9.926 6.973 1.00 97.88 208 CYS A O 1
ATOM 1500 N N . ALA A 1 209 ? -12.502 8.552 7.014 1.00 98.12 209 ALA A N 1
ATOM 1501 C CA . ALA A 1 209 ? -13.258 9.350 7.978 1.00 98.12 209 ALA A CA 1
ATOM 1502 C C . ALA A 1 209 ? -12.545 9.426 9.340 1.00 98.12 209 ALA A C 1
ATOM 1504 O O . ALA A 1 209 ? -12.451 10.503 9.932 1.00 98.12 209 ALA A O 1
ATOM 1505 N N . ALA A 1 210 ? -11.980 8.311 9.808 1.00 98.31 210 ALA A N 1
ATOM 1506 C CA . ALA A 1 210 ? -11.195 8.259 11.038 1.00 98.31 210 ALA A CA 1
ATOM 1507 C C . ALA A 1 210 ? -9.913 9.107 10.978 1.00 98.31 210 ALA A C 1
ATOM 1509 O O . ALA A 1 210 ? -9.507 9.680 11.993 1.00 98.31 210 ALA A O 1
ATOM 1510 N N . ASP A 1 211 ? -9.270 9.231 9.814 1.00 97.38 211 ASP A N 1
ATOM 1511 C CA . ASP A 1 211 ? -8.057 10.050 9.667 1.00 97.38 211 ASP A CA 1
ATOM 1512 C C . ASP A 1 211 ? -8.290 11.530 10.007 1.00 97.38 211 ASP A C 1
ATOM 1514 O O . ASP A 1 211 ? -7.411 12.178 10.582 1.00 97.38 211 ASP A O 1
ATOM 1518 N N . LEU A 1 212 ? -9.501 12.045 9.754 1.00 96.94 212 LEU A N 1
ATOM 1519 C CA . LEU A 1 212 ? -9.874 13.431 10.058 1.00 96.94 212 LEU A CA 1
ATOM 1520 C C . LEU A 1 212 ? -9.732 13.768 11.550 1.00 96.94 212 LEU A C 1
ATOM 1522 O O . LEU A 1 212 ? -9.374 14.899 11.889 1.00 96.94 212 LEU A O 1
ATOM 1526 N N . VAL A 1 213 ? -9.982 12.800 12.439 1.00 97.00 213 VAL A N 1
ATOM 1527 C CA . VAL A 1 213 ? -9.868 12.998 13.895 1.00 97.00 213 VAL A CA 1
ATOM 1528 C C . VAL A 1 213 ? -8.548 12.488 14.465 1.00 97.00 213 VAL A C 1
ATOM 1530 O O . VAL A 1 213 ? -8.043 13.085 15.420 1.00 97.00 213 VAL A O 1
ATOM 1533 N N . LYS A 1 214 ? -7.956 11.437 13.871 1.00 95.00 214 LYS A N 1
ATOM 1534 C CA . LYS A 1 214 ? -6.638 10.918 14.276 1.00 95.00 214 LYS A CA 1
ATOM 1535 C C . LYS A 1 214 ? -5.539 11.949 14.015 1.00 95.00 214 LYS A C 1
ATOM 1537 O O . LYS A 1 214 ? -4.733 12.233 14.904 1.00 95.00 214 LYS A O 1
ATOM 1542 N N . SER A 1 215 ? -5.555 12.585 12.836 1.00 89.00 215 SER A N 1
ATOM 1543 C CA . SER A 1 215 ? -4.501 13.495 12.364 1.00 89.00 215 SER A CA 1
ATOM 1544 C C . SER A 1 215 ? -3.102 12.842 12.374 1.00 89.00 215 SER A C 1
ATOM 1546 O O . SER A 1 215 ? -2.900 11.726 12.845 1.00 89.00 215 SER A O 1
ATOM 1548 N N . LYS A 1 216 ? -2.085 13.529 11.844 1.00 86.12 216 LYS A N 1
ATOM 1549 C CA . LYS A 1 216 ? -0.709 12.996 11.774 1.00 86.12 216 LYS A CA 1
ATOM 1550 C C . LYS A 1 216 ? 0.183 13.432 12.943 1.00 86.12 216 LYS A C 1
ATOM 1552 O O . LYS A 1 216 ? 1.258 12.870 13.135 1.00 86.12 216 LYS A O 1
ATOM 1557 N N . THR A 1 217 ? -0.251 14.424 13.724 1.00 87.38 217 THR A N 1
ATOM 1558 C CA . THR A 1 217 ? 0.582 15.106 14.737 1.00 87.38 217 THR A CA 1
ATOM 1559 C C . THR A 1 217 ? -0.014 15.098 16.143 1.00 87.38 217 THR A C 1
ATOM 1561 O O . THR A 1 217 ? 0.621 15.574 17.079 1.00 87.38 217 THR A O 1
ATOM 1564 N N . ARG A 1 218 ? -1.222 14.551 16.320 1.00 88.12 218 ARG A N 1
ATOM 1565 C CA . ARG A 1 218 ? -1.961 14.622 17.592 1.00 88.12 218 ARG A CA 1
ATOM 1566 C C . ARG A 1 218 ? -1.715 13.450 18.537 1.00 88.12 218 ARG A C 1
ATOM 1568 O O . ARG A 1 218 ? -2.232 13.469 19.645 1.00 88.12 218 ARG A O 1
ATOM 1575 N N . ARG A 1 219 ? -0.934 12.447 18.113 1.00 91.06 219 ARG A N 1
ATOM 1576 C CA . ARG A 1 219 ? -0.727 11.185 18.851 1.00 91.06 219 ARG A CA 1
ATOM 1577 C C . ARG A 1 219 ? -2.049 10.487 19.207 1.00 91.06 219 ARG A C 1
ATOM 1579 O O . ARG A 1 219 ? -2.211 9.973 20.305 1.00 91.06 219 ARG A O 1
ATOM 1586 N N . ILE A 1 220 ? -2.985 10.472 18.260 1.00 96.69 220 ILE A N 1
ATOM 1587 C CA . ILE A 1 220 ? -4.269 9.774 18.379 1.00 96.69 220 ILE A CA 1
ATOM 1588 C C . ILE A 1 220 ? -4.224 8.589 17.406 1.00 96.69 220 ILE A C 1
ATOM 1590 O O . ILE A 1 220 ? -4.468 8.767 16.212 1.00 96.69 220 ILE A O 1
ATOM 1594 N N . PRO A 1 221 ? -3.835 7.389 17.867 1.00 97.31 221 PRO A N 1
ATOM 1595 C CA . PRO A 1 221 ? -3.716 6.224 16.996 1.00 97.31 221 PRO A CA 1
ATOM 1596 C C . PRO A 1 221 ? -5.048 5.506 16.755 1.00 97.31 221 PRO A C 1
ATOM 1598 O O . PRO A 1 221 ? -5.107 4.670 15.855 1.00 97.31 221 PRO A O 1
ATOM 1601 N N . VAL A 1 222 ? -6.088 5.816 17.537 1.00 98.56 222 VAL A N 1
ATOM 1602 C CA . VAL A 1 222 ? -7.385 5.131 17.503 1.00 98.56 222 VAL A CA 1
ATOM 1603 C C . VAL A 1 222 ? -8.528 6.134 17.374 1.00 98.56 222 VAL A C 1
ATOM 1605 O O . VAL A 1 222 ? -8.501 7.205 17.984 1.00 98.56 222 VAL A O 1
ATOM 1608 N N . ALA A 1 223 ? -9.536 5.779 16.586 1.00 98.62 223 ALA A N 1
ATOM 1609 C CA . ALA A 1 223 ? -10.823 6.461 16.531 1.00 98.62 223 ALA A CA 1
ATOM 1610 C C . ALA A 1 223 ? -11.969 5.448 16.636 1.00 98.62 223 ALA A C 1
ATOM 1612 O O . ALA A 1 223 ? -11.824 4.308 16.199 1.00 98.62 223 ALA A O 1
ATOM 1613 N N . VAL A 1 224 ? -13.104 5.881 17.179 1.00 98.69 224 VAL A N 1
ATOM 1614 C CA . VAL A 1 224 ? -14.362 5.126 17.205 1.00 98.69 224 VAL A CA 1
ATOM 1615 C C . VAL A 1 224 ? -15.319 5.739 16.191 1.00 98.69 224 VAL A C 1
ATOM 1617 O O . VAL A 1 224 ? -15.474 6.962 16.129 1.00 98.69 224 VAL A O 1
ATOM 1620 N N . VAL A 1 225 ? -15.947 4.892 15.383 1.00 98.62 225 VAL A N 1
ATOM 1621 C CA . VAL A 1 225 ? -16.951 5.273 14.391 1.00 98.62 225 VAL A CA 1
ATOM 1622 C C . VAL A 1 225 ? -18.293 4.674 14.794 1.00 98.62 225 VAL A C 1
ATOM 1624 O O . VAL A 1 225 ? -18.451 3.455 14.822 1.00 98.62 225 VAL A O 1
ATOM 1627 N N . HIS A 1 226 ? -19.259 5.549 15.072 1.00 97.75 226 HIS A N 1
ATOM 1628 C CA . HIS A 1 226 ? -20.623 5.192 15.452 1.00 97.75 226 HIS A CA 1
ATOM 1629 C C . HIS A 1 226 ? -21.593 5.376 14.288 1.00 97.75 226 HIS A C 1
ATOM 1631 O O . HIS A 1 226 ? -21.437 6.278 13.460 1.00 97.75 226 HIS A O 1
ATOM 1637 N N . GLY A 1 227 ? -22.666 4.586 14.297 1.00 96.31 227 GLY A N 1
ATOM 1638 C CA . GLY A 1 227 ? -23.763 4.731 13.344 1.00 96.31 227 GLY A CA 1
ATOM 1639 C C . GLY A 1 227 ? -23.516 4.022 12.018 1.00 96.31 227 GLY A C 1
ATOM 1640 O O . GLY A 1 227 ? -24.032 4.482 11.012 1.00 96.31 227 GLY A O 1
ATOM 1641 N N . LEU A 1 228 ? -22.747 2.926 12.009 1.00 96.62 228 LEU A N 1
ATOM 1642 C CA . LEU A 1 228 ? -22.535 2.033 10.856 1.00 96.62 228 LEU A CA 1
ATOM 1643 C C . LEU A 1 228 ? -22.772 0.554 11.220 1.00 96.62 228 LEU A C 1
ATOM 1645 O O . LEU A 1 228 ? -22.167 -0.338 10.630 1.00 96.62 228 LEU A O 1
ATOM 1649 N N . ALA A 1 229 ? -23.671 0.287 12.173 1.00 96.25 229 ALA A N 1
ATOM 1650 C CA . ALA A 1 229 ? -23.928 -1.056 12.701 1.00 96.25 229 ALA A CA 1
ATOM 1651 C C . ALA A 1 229 ? -24.275 -2.098 11.617 1.00 96.25 229 ALA A C 1
ATOM 1653 O O . ALA A 1 229 ? -23.887 -3.256 11.737 1.00 96.25 229 ALA A O 1
ATOM 1654 N N . ASP A 1 230 ? -24.921 -1.687 10.518 1.00 95.19 230 ASP A N 1
ATOM 1655 C CA . ASP A 1 230 ? -25.249 -2.561 9.380 1.00 95.19 230 ASP A CA 1
ATOM 1656 C C . ASP A 1 230 ? -24.016 -3.119 8.642 1.00 95.19 230 ASP A C 1
ATOM 1658 O O . ASP A 1 230 ? -24.123 -4.077 7.866 1.00 95.19 230 ASP A O 1
ATOM 1662 N N . LEU A 1 231 ? -22.839 -2.518 8.844 1.00 96.19 231 LEU A N 1
ATOM 1663 C CA . LEU A 1 231 ? -21.576 -3.030 8.323 1.00 96.19 231 LEU A CA 1
ATOM 1664 C C . LEU A 1 231 ? -20.968 -4.096 9.237 1.00 96.19 231 LEU A C 1
ATOM 1666 O O . LEU A 1 231 ? -20.217 -4.928 8.736 1.00 96.19 231 LEU A O 1
ATOM 1670 N N . VAL A 1 232 ? -21.290 -4.118 10.531 1.00 97.19 232 VAL A N 1
ATOM 1671 C CA . VAL A 1 232 ? -20.691 -5.044 11.502 1.00 97.19 232 VAL A CA 1
ATOM 1672 C C . VAL A 1 232 ? -21.308 -6.438 11.353 1.00 97.19 232 VAL A C 1
ATOM 1674 O O . VAL A 1 232 ? -22.503 -6.656 11.568 1.00 97.19 232 VAL A O 1
ATOM 1677 N N . VAL A 1 233 ? -20.489 -7.415 10.952 1.00 94.62 233 VAL A N 1
ATOM 1678 C CA . VAL A 1 233 ? -20.908 -8.782 10.598 1.00 94.62 233 VAL A CA 1
ATOM 1679 C C . VAL A 1 233 ? -19.970 -9.832 11.206 1.00 94.62 233 VAL A C 1
ATOM 1681 O O . VAL A 1 233 ? -18.807 -9.558 11.445 1.00 94.62 233 VAL A O 1
ATOM 1684 N N . ALA A 1 234 ? -20.467 -11.045 11.483 1.00 82.56 234 ALA A N 1
ATOM 1685 C CA . ALA A 1 234 ? -19.717 -12.047 12.262 1.00 82.56 234 ALA A CA 1
ATOM 1686 C C . ALA A 1 234 ? -18.604 -12.767 11.474 1.00 82.56 234 ALA A C 1
ATOM 1688 O O . ALA A 1 234 ? -17.670 -13.295 12.065 1.00 82.56 234 ALA A O 1
ATOM 1689 N N . SER A 1 235 ? -18.700 -12.824 10.142 1.00 76.25 235 SER A N 1
ATOM 1690 C CA . SER A 1 235 ? -17.711 -13.516 9.300 1.00 76.25 235 SER A CA 1
ATOM 1691 C C . SER A 1 235 ? -17.512 -12.791 7.964 1.00 76.25 235 SER A C 1
ATOM 1693 O O . SER A 1 235 ? -17.938 -13.293 6.923 1.00 76.25 235 SER A O 1
ATOM 1695 N N . PRO A 1 236 ? -16.955 -11.568 7.975 1.00 82.50 236 PRO A N 1
ATOM 1696 C CA . PRO A 1 236 ? -16.650 -10.849 6.748 1.00 82.50 236 PRO A CA 1
ATOM 1697 C C . PRO A 1 236 ? -15.352 -11.338 6.105 1.00 82.50 236 PRO A C 1
ATOM 1699 O O . PRO A 1 236 ? -14.520 -11.981 6.742 1.00 82.50 236 PRO A O 1
ATOM 1702 N N . THR A 1 237 ? -15.162 -10.967 4.842 1.00 90.31 237 THR A N 1
ATOM 1703 C CA . THR A 1 237 ? -13.839 -10.972 4.217 1.00 90.31 237 THR A CA 1
ATOM 1704 C C . THR A 1 237 ? -12.972 -9.843 4.781 1.00 90.31 237 THR A C 1
ATOM 1706 O O . THR A 1 237 ? -13.488 -8.805 5.196 1.00 90.31 237 THR A O 1
ATOM 1709 N N . GLY A 1 238 ? -11.655 -10.042 4.777 1.00 94.62 238 GLY A N 1
ATOM 1710 C CA . GLY A 1 238 ? -10.681 -9.035 5.200 1.00 94.62 238 GLY A CA 1
ATOM 1711 C C . GLY A 1 238 ? -10.426 -7.945 4.151 1.00 94.62 238 GLY A C 1
ATOM 1712 O O . GLY A 1 238 ? -10.829 -8.068 2.986 1.00 94.62 238 GLY A O 1
ATOM 1713 N N . ALA A 1 239 ? -9.744 -6.873 4.555 1.00 97.00 239 ALA A N 1
ATOM 1714 C CA . ALA A 1 239 ? -9.410 -5.735 3.697 1.00 97.00 239 ALA A CA 1
ATOM 1715 C C . ALA A 1 239 ? -8.463 -6.123 2.554 1.00 97.00 239 ALA A C 1
ATOM 1717 O O . ALA A 1 239 ? -8.482 -5.470 1.511 1.00 97.00 239 ALA A O 1
ATOM 1718 N N . GLY A 1 240 ? -7.721 -7.230 2.678 1.00 95.44 240 GLY A N 1
ATOM 1719 C CA . GLY A 1 240 ? -6.922 -7.784 1.584 1.00 95.44 240 GLY A CA 1
ATOM 1720 C C . GLY A 1 240 ? -7.738 -8.066 0.316 1.00 95.44 240 GLY A C 1
ATOM 1721 O O . GLY A 1 240 ? -7.202 -7.981 -0.784 1.00 95.44 240 GLY A O 1
ATOM 1722 N N . THR A 1 241 ? -9.052 -8.303 0.437 1.00 95.25 241 THR A N 1
ATOM 1723 C CA . THR A 1 241 ? -9.952 -8.480 -0.720 1.00 95.25 241 THR A CA 1
ATOM 1724 C C . THR A 1 241 ? -10.229 -7.196 -1.511 1.00 95.25 241 THR A C 1
ATOM 1726 O O . THR A 1 241 ? -10.734 -7.272 -2.627 1.00 95.25 241 THR A O 1
ATOM 1729 N N . LEU A 1 242 ? -9.881 -6.021 -0.971 1.00 95.56 242 LEU A N 1
ATOM 1730 C CA . LEU A 1 242 ? -9.937 -4.741 -1.690 1.00 95.56 242 LEU A CA 1
ATOM 1731 C C . LEU A 1 242 ? -8.711 -4.527 -2.593 1.00 95.56 242 LEU A C 1
ATOM 1733 O O . LEU A 1 242 ? -8.718 -3.647 -3.457 1.00 95.56 242 LEU A O 1
ATOM 1737 N N . VAL A 1 243 ? -7.644 -5.308 -2.399 1.00 95.19 243 VAL A N 1
ATOM 1738 C CA . VAL A 1 243 ? -6.414 -5.195 -3.182 1.00 95.19 243 VAL A CA 1
ATOM 1739 C C . VAL A 1 243 ? -6.614 -5.843 -4.550 1.00 95.19 243 VAL A C 1
ATOM 1741 O O . VAL A 1 243 ? -6.818 -7.046 -4.664 1.00 95.19 243 VAL A O 1
ATOM 1744 N N . ARG A 1 244 ? -6.483 -5.039 -5.608 1.00 93.56 244 ARG A N 1
ATOM 1745 C CA . ARG A 1 244 ? -6.578 -5.485 -7.003 1.00 93.56 244 ARG A CA 1
ATOM 1746 C C . ARG A 1 244 ? -5.184 -5.640 -7.611 1.00 93.56 244 ARG A C 1
ATOM 1748 O O . ARG A 1 244 ? -4.643 -4.679 -8.159 1.00 93.56 244 ARG A O 1
ATOM 1755 N N . THR A 1 245 ? -4.599 -6.827 -7.471 1.00 93.94 245 THR A N 1
ATOM 1756 C CA . THR A 1 245 ? -3.276 -7.199 -8.022 1.00 93.94 245 THR A CA 1
ATOM 1757 C C . THR A 1 245 ? -3.311 -8.476 -8.868 1.00 93.94 245 THR A C 1
ATOM 1759 O O . THR A 1 245 ? -2.260 -9.005 -9.228 1.00 93.94 245 THR A O 1
ATOM 1762 N N . ASP A 1 246 ? -4.514 -8.958 -9.177 1.00 91.69 246 ASP A N 1
ATOM 1763 C CA . ASP A 1 246 ? -4.793 -10.089 -10.061 1.00 91.69 246 ASP A CA 1
ATOM 1764 C C . ASP A 1 246 ? -4.777 -9.675 -11.549 1.00 91.69 246 ASP A C 1
ATOM 1766 O O . ASP A 1 246 ? -4.330 -8.580 -11.909 1.00 91.69 246 ASP A O 1
ATOM 1770 N N . GLU A 1 247 ? -5.262 -10.542 -12.440 1.00 89.12 247 GLU A N 1
ATOM 1771 C CA . GLU A 1 247 ? -5.349 -10.295 -13.885 1.00 89.12 247 GLU A CA 1
ATOM 1772 C C . GLU A 1 247 ? -6.183 -9.063 -14.269 1.00 89.12 247 GLU A C 1
ATOM 1774 O O . GLU A 1 247 ? -6.085 -8.572 -15.397 1.00 89.12 247 GLU A O 1
ATOM 1779 N N . THR A 1 248 ? -6.988 -8.532 -13.348 1.00 89.06 248 THR A N 1
ATOM 1780 C CA . THR A 1 248 ? -7.754 -7.310 -13.576 1.00 89.06 248 THR A CA 1
ATOM 1781 C C . THR A 1 248 ? -6.925 -6.045 -13.335 1.00 89.06 248 THR A C 1
ATOM 1783 O O . THR A 1 248 ? -7.417 -4.948 -13.617 1.00 89.06 248 THR A O 1
ATOM 1786 N N . ASP A 1 249 ? -5.670 -6.146 -12.864 1.00 93.62 249 ASP A N 1
ATOM 1787 C CA . ASP A 1 249 ? -4.773 -5.006 -12.646 1.00 93.62 249 ASP A CA 1
ATOM 1788 C C . ASP A 1 249 ? -4.146 -4.439 -13.930 1.00 93.62 249 ASP A C 1
ATOM 1790 O O . ASP A 1 249 ? -3.045 -4.789 -14.350 1.00 93.62 249 ASP A O 1
ATOM 1794 N N . TRP A 1 250 ? -4.815 -3.447 -14.513 1.00 91.62 250 TRP A N 1
ATOM 1795 C CA . TRP A 1 250 ? -4.302 -2.712 -15.675 1.00 91.62 250 TRP A CA 1
ATOM 1796 C C . TRP A 1 250 ? -3.108 -1.784 -15.383 1.00 91.62 250 TRP A C 1
ATOM 1798 O O . TRP A 1 250 ? -2.527 -1.238 -16.319 1.00 91.62 250 TRP A O 1
ATOM 1808 N N . PHE A 1 251 ? -2.729 -1.586 -14.116 1.00 91.75 251 PHE A N 1
ATOM 1809 C CA . PHE A 1 251 ? -1.621 -0.712 -13.702 1.00 91.75 251 PHE A CA 1
ATOM 1810 C C . PHE A 1 251 ? -0.442 -1.500 -13.126 1.00 91.75 251 PHE A C 1
ATOM 1812 O O . PHE A 1 251 ? 0.349 -0.961 -12.348 1.00 91.75 251 PHE A O 1
ATOM 1819 N N . ALA A 1 252 ? -0.303 -2.765 -13.533 1.00 92.00 252 ALA A N 1
ATOM 1820 C CA . ALA A 1 252 ? 0.700 -3.672 -13.000 1.00 92.00 252 ALA A CA 1
ATOM 1821 C C . ALA A 1 252 ? 2.134 -3.118 -13.079 1.00 92.00 252 ALA A C 1
ATOM 1823 O O . ALA A 1 252 ? 2.929 -3.401 -12.192 1.00 92.00 252 ALA A O 1
ATOM 1824 N N . LEU A 1 253 ? 2.495 -2.295 -14.064 1.00 94.94 253 LEU A N 1
ATOM 1825 C CA . LEU A 1 253 ? 3.802 -1.630 -14.108 1.00 94.94 253 LEU A CA 1
ATOM 1826 C C . LEU A 1 253 ? 3.655 -0.153 -14.473 1.00 94.94 253 LEU A C 1
ATOM 1828 O O . LEU A 1 253 ? 2.741 0.239 -15.201 1.00 94.94 253 LEU A O 1
ATOM 1832 N N . GLY A 1 254 ? 4.599 0.668 -14.008 1.00 93.88 254 GLY A N 1
ATOM 1833 C CA . GLY A 1 254 ? 4.803 1.996 -14.583 1.00 93.88 254 GLY A CA 1
ATOM 1834 C C . GLY A 1 254 ? 5.181 1.888 -16.064 1.00 93.88 254 GLY A C 1
ATOM 1835 O O . GLY A 1 254 ? 5.806 0.915 -16.471 1.00 93.88 254 GLY A O 1
ATOM 1836 N N . HIS A 1 255 ? 4.823 2.877 -16.892 1.00 92.56 255 HIS A N 1
ATOM 1837 C CA . HIS A 1 255 ? 5.047 2.792 -18.346 1.00 92.56 255 HIS A CA 1
ATOM 1838 C C . HIS A 1 255 ? 6.522 2.537 -18.722 1.00 92.56 255 HIS A C 1
ATOM 1840 O O . HIS A 1 255 ? 6.797 1.712 -19.592 1.00 92.56 255 HIS A O 1
ATOM 1846 N N . ARG A 1 256 ? 7.480 3.178 -18.030 1.00 94.19 256 ARG A N 1
ATOM 1847 C CA . ARG A 1 256 ? 8.922 2.949 -18.253 1.00 94.19 256 ARG A CA 1
ATOM 1848 C C . ARG A 1 256 ? 9.327 1.545 -17.832 1.00 94.19 256 ARG A C 1
ATOM 1850 O O . ARG A 1 256 ? 10.068 0.870 -18.538 1.00 94.19 256 ARG A O 1
ATOM 1857 N N . GLU A 1 257 ? 8.829 1.096 -16.685 1.00 96.62 257 GLU A N 1
ATOM 1858 C CA . GLU A 1 257 ? 9.086 -0.241 -16.159 1.00 96.62 257 GLU A CA 1
ATOM 1859 C C . GLU A 1 257 ? 8.471 -1.344 -17.029 1.00 96.62 257 GLU A C 1
ATOM 1861 O O . GLU A 1 257 ? 9.090 -2.393 -17.181 1.00 96.62 257 GLU A O 1
ATOM 1866 N N . ALA A 1 258 ? 7.322 -1.099 -17.662 1.00 95.81 258 ALA A N 1
ATOM 1867 C CA . ALA A 1 258 ? 6.711 -2.014 -18.622 1.00 95.81 258 ALA A CA 1
ATOM 1868 C C . ALA A 1 258 ? 7.607 -2.213 -19.854 1.00 95.81 258 ALA A C 1
ATOM 1870 O O . ALA A 1 258 ? 7.875 -3.349 -20.242 1.00 95.81 258 ALA A O 1
ATOM 1871 N N . VAL A 1 259 ? 8.139 -1.123 -20.422 1.00 96.00 259 VAL A N 1
ATOM 1872 C CA . VAL A 1 259 ? 9.085 -1.187 -21.551 1.00 96.00 259 VAL A CA 1
ATOM 1873 C C . VAL A 1 259 ? 10.387 -1.881 -21.146 1.00 96.00 259 VAL A C 1
ATOM 1875 O O . VAL A 1 259 ? 10.877 -2.750 -21.865 1.00 96.00 259 VAL A O 1
ATOM 1878 N N . ARG A 1 260 ? 10.936 -1.547 -19.973 1.00 94.94 260 ARG A N 1
ATOM 1879 C CA . ARG A 1 260 ? 12.146 -2.192 -19.435 1.00 94.94 260 ARG A CA 1
ATOM 1880 C C . ARG A 1 260 ? 11.955 -3.690 -19.232 1.00 94.94 260 ARG A C 1
ATOM 1882 O O . ARG A 1 260 ? 12.787 -4.468 -19.694 1.00 94.94 260 ARG A O 1
ATOM 1889 N N . GLY A 1 261 ? 10.843 -4.086 -18.615 1.00 94.56 261 GLY A N 1
ATOM 1890 C CA . GLY A 1 261 ? 10.479 -5.484 -18.406 1.00 94.56 261 GLY A CA 1
ATOM 1891 C C . GLY A 1 261 ? 10.331 -6.242 -19.724 1.00 94.56 261 GLY A C 1
ATOM 1892 O O . GLY A 1 261 ? 10.906 -7.317 -19.866 1.00 94.56 261 GLY A O 1
ATOM 1893 N N . ALA A 1 262 ? 9.662 -5.650 -20.721 1.00 94.25 262 ALA A N 1
ATOM 1894 C CA . ALA A 1 262 ? 9.541 -6.229 -22.063 1.00 94.25 262 ALA A CA 1
ATOM 1895 C C . ALA A 1 262 ? 10.899 -6.402 -22.768 1.00 94.25 262 ALA A C 1
ATOM 1897 O O . ALA A 1 262 ? 11.075 -7.320 -23.564 1.00 94.25 262 ALA A O 1
ATOM 1898 N N . LEU A 1 263 ? 11.876 -5.549 -22.451 1.00 94.00 263 LEU A N 1
ATOM 1899 C CA . LEU A 1 263 ? 13.254 -5.652 -22.935 1.00 94.00 263 LEU A CA 1
ATOM 1900 C C . LEU A 1 263 ? 14.164 -6.489 -22.019 1.00 94.00 263 LEU A C 1
ATOM 1902 O O . LEU A 1 263 ? 15.373 -6.517 -22.251 1.00 94.00 263 LEU A O 1
ATOM 1906 N N . GLY A 1 264 ? 13.609 -7.191 -21.026 1.00 93.25 264 GLY A N 1
ATOM 1907 C CA . GLY A 1 264 ? 14.309 -8.155 -20.170 1.00 93.25 264 GLY A CA 1
ATOM 1908 C C . GLY A 1 264 ? 14.990 -7.573 -18.929 1.00 93.25 264 GLY A C 1
ATOM 1909 O O . GLY A 1 264 ? 15.779 -8.267 -18.290 1.00 93.25 264 GLY A O 1
ATOM 1910 N N . VAL A 1 265 ? 14.713 -6.316 -18.567 1.00 94.75 265 VAL A N 1
ATOM 1911 C CA . VAL A 1 265 ? 15.233 -5.678 -17.346 1.00 94.75 265 VAL A CA 1
ATOM 1912 C C . VAL A 1 265 ? 14.081 -5.350 -16.400 1.00 94.75 265 VAL A C 1
ATOM 1914 O O . VAL A 1 265 ? 13.417 -4.323 -16.515 1.00 94.75 265 VAL A O 1
ATOM 1917 N N . THR A 1 266 ? 13.842 -6.238 -15.440 1.00 94.25 266 THR A N 1
ATOM 1918 C CA . THR A 1 266 ? 12.766 -6.096 -14.448 1.00 94.25 266 THR A CA 1
ATOM 1919 C C . THR A 1 266 ? 13.108 -5.023 -13.404 1.00 94.25 266 THR A C 1
ATOM 1921 O O . THR A 1 266 ? 14.256 -4.972 -12.947 1.00 94.25 266 THR A O 1
ATOM 1924 N N . PRO A 1 267 ? 12.151 -4.181 -12.970 1.00 95.62 267 PRO A N 1
ATOM 1925 C CA . PRO A 1 267 ? 12.377 -3.229 -11.882 1.00 95.62 267 PRO A CA 1
ATOM 1926 C C . PRO A 1 267 ? 12.752 -3.928 -10.566 1.00 95.62 267 PRO A C 1
ATOM 1928 O O . PRO A 1 267 ? 12.361 -5.067 -10.307 1.00 95.62 267 PRO A O 1
ATOM 1931 N N . GLY A 1 268 ? 13.512 -3.239 -9.717 1.00 94.62 268 GLY A N 1
ATOM 1932 C CA . GLY A 1 268 ? 14.008 -3.769 -8.443 1.00 94.62 268 GLY A CA 1
ATOM 1933 C C . GLY A 1 268 ? 15.205 -4.713 -8.562 1.00 94.62 268 GLY A C 1
ATOM 1934 O O . GLY A 1 268 ? 15.639 -5.261 -7.551 1.00 94.62 268 GLY A O 1
ATOM 1935 N N . THR A 1 269 ? 15.745 -4.908 -9.766 1.00 94.62 269 THR A N 1
ATOM 1936 C CA . THR A 1 269 ? 16.919 -5.756 -10.013 1.00 94.62 269 THR A CA 1
ATOM 1937 C C . THR A 1 269 ? 18.200 -4.935 -10.134 1.00 94.62 269 THR A C 1
ATOM 1939 O O . THR A 1 269 ? 18.170 -3.728 -10.372 1.00 94.62 269 THR A O 1
ATOM 1942 N N . GLN A 1 270 ? 19.349 -5.608 -10.037 1.00 93.12 270 GLN A N 1
ATOM 1943 C CA . GLN A 1 270 ? 20.647 -4.993 -10.315 1.00 93.12 270 GLN A CA 1
ATOM 1944 C C . GLN A 1 270 ? 20.716 -4.421 -11.743 1.00 93.12 270 GLN A C 1
ATOM 1946 O O . GLN A 1 270 ? 21.215 -3.316 -11.931 1.00 93.12 270 GLN A O 1
ATOM 1951 N N . GLY A 1 271 ? 20.122 -5.103 -12.729 1.00 92.50 271 GLY A N 1
ATOM 1952 C CA . GLY A 1 271 ? 20.054 -4.601 -14.105 1.00 92.50 271 GLY A CA 1
ATOM 1953 C C . GLY A 1 271 ? 19.279 -3.283 -14.227 1.00 92.50 271 GLY A C 1
ATOM 1954 O O . GLY A 1 271 ? 19.655 -2.413 -15.007 1.00 92.50 271 GLY A O 1
ATOM 1955 N N . ALA A 1 272 ? 18.239 -3.070 -13.411 1.00 94.69 272 ALA A N 1
ATOM 1956 C CA . ALA A 1 272 ? 17.527 -1.789 -13.383 1.00 94.69 272 ALA A CA 1
ATOM 1957 C C . ALA A 1 272 ? 18.413 -0.640 -12.865 1.00 94.69 272 ALA A C 1
ATOM 1959 O O . ALA A 1 272 ? 18.293 0.492 -13.342 1.00 94.69 272 ALA A O 1
ATOM 1960 N N . LEU A 1 273 ? 19.323 -0.928 -11.926 1.00 94.06 273 LEU A N 1
ATOM 1961 C CA . LEU A 1 273 ? 20.318 0.033 -11.441 1.00 94.06 273 LEU A CA 1
ATOM 1962 C C . LEU A 1 273 ? 21.381 0.326 -12.504 1.00 94.06 273 LEU A C 1
ATOM 1964 O O . LEU A 1 273 ? 21.732 1.487 -12.696 1.00 94.06 273 LEU A O 1
ATOM 1968 N N . GLU A 1 274 ? 21.848 -0.704 -13.211 1.00 91.88 274 GLU A N 1
ATOM 1969 C CA . GLU A 1 274 ? 22.848 -0.595 -14.283 1.00 91.88 274 GLU A CA 1
ATOM 1970 C C . GLU A 1 274 ? 22.328 0.198 -15.489 1.00 91.88 274 GLU A C 1
ATOM 1972 O O . GLU A 1 274 ? 23.032 1.061 -16.010 1.00 91.88 274 GLU A O 1
ATOM 1977 N N . VAL A 1 275 ? 21.075 -0.036 -15.896 1.00 92.81 275 VAL A N 1
ATOM 1978 C CA . VAL A 1 275 ? 20.390 0.765 -16.927 1.00 92.81 275 VAL A CA 1
ATOM 1979 C C . VAL A 1 275 ? 20.159 2.205 -16.460 1.00 92.81 275 VAL A C 1
ATOM 1981 O O . VAL A 1 275 ? 20.154 3.128 -17.272 1.00 92.81 275 VAL A O 1
ATOM 1984 N N . GLY A 1 276 ? 19.965 2.404 -15.156 1.00 94.12 276 GLY A N 1
ATOM 1985 C CA . GLY A 1 276 ? 19.687 3.692 -14.536 1.00 94.12 276 GLY A CA 1
ATOM 1986 C C . GLY A 1 276 ? 18.196 3.930 -14.289 1.00 94.12 276 GLY A C 1
ATOM 1987 O O . GLY A 1 276 ? 17.319 3.572 -15.082 1.00 94.12 276 GLY A O 1
ATOM 1988 N N . ILE A 1 277 ? 17.884 4.585 -13.172 1.00 95.75 277 ILE A N 1
ATOM 1989 C CA . ILE A 1 277 ? 16.514 4.883 -12.736 1.00 95.75 277 ILE A CA 1
ATOM 1990 C C . ILE A 1 277 ? 16.205 6.356 -13.001 1.00 95.75 277 ILE A C 1
ATOM 1992 O O . ILE A 1 277 ? 16.995 7.238 -12.669 1.00 95.75 277 ILE A O 1
ATOM 1996 N N . ALA A 1 278 ? 15.041 6.623 -13.593 1.00 95.38 278 ALA A N 1
ATOM 1997 C CA . ALA A 1 278 ? 14.597 7.983 -13.872 1.00 95.38 278 ALA A CA 1
ATOM 1998 C C . ALA A 1 278 ? 14.393 8.795 -12.576 1.00 95.38 278 ALA A C 1
ATOM 2000 O O . ALA A 1 278 ? 13.899 8.244 -11.587 1.00 95.38 278 ALA A O 1
ATOM 2001 N N . PRO A 1 279 ? 14.724 10.096 -12.549 1.00 95.69 279 PRO A N 1
ATOM 2002 C CA . PRO A 1 279 ? 14.492 10.930 -11.377 1.00 95.69 279 PRO A CA 1
ATOM 2003 C C . PRO A 1 279 ? 12.996 11.194 -11.149 1.00 95.69 279 PRO A C 1
ATOM 2005 O O . PRO A 1 279 ? 12.178 11.101 -12.063 1.00 95.69 279 PRO A O 1
ATOM 2008 N N . VAL A 1 280 ? 12.629 11.526 -9.907 1.00 92.69 280 VAL A N 1
ATOM 2009 C CA . VAL A 1 280 ? 11.266 11.962 -9.551 1.00 92.69 280 VAL A CA 1
ATOM 2010 C C . VAL A 1 280 ? 10.917 13.285 -10.234 1.00 92.69 280 VAL A C 1
ATOM 2012 O O . VAL A 1 280 ? 9.782 13.457 -10.670 1.00 92.69 280 VAL A O 1
ATOM 2015 N N . ASP A 1 281 ? 11.876 14.213 -10.301 1.00 91.44 281 ASP A N 1
ATOM 2016 C CA . ASP A 1 281 ? 11.695 15.531 -10.905 1.00 91.44 281 ASP A CA 1
ATOM 2017 C C . ASP A 1 281 ? 12.037 15.488 -12.406 1.00 91.44 281 ASP A C 1
ATOM 2019 O O . ASP A 1 281 ? 13.200 15.281 -12.763 1.00 91.44 281 ASP A O 1
ATOM 2023 N N . PRO A 1 282 ? 11.061 15.704 -13.306 1.00 87.31 282 PRO A N 1
ATOM 2024 C CA . PRO A 1 282 ? 11.321 15.748 -14.740 1.00 87.31 282 PRO A CA 1
ATOM 2025 C C . PRO A 1 282 ? 12.274 16.876 -15.156 1.00 87.31 282 PRO A C 1
ATOM 2027 O O . PRO A 1 282 ? 12.915 16.758 -16.197 1.00 87.31 282 PRO A O 1
ATOM 2030 N N . ALA A 1 283 ? 12.393 17.953 -14.370 1.00 89.75 283 ALA A N 1
ATOM 2031 C CA . ALA A 1 283 ? 13.262 19.085 -14.693 1.00 89.75 283 ALA A CA 1
ATOM 2032 C C . ALA A 1 283 ? 14.753 18.715 -14.675 1.00 89.75 283 ALA A C 1
ATOM 2034 O O . ALA A 1 283 ? 15.550 19.356 -15.359 1.00 89.75 283 ALA A O 1
ATOM 2035 N N . VAL A 1 284 ? 15.126 17.669 -13.930 1.00 91.38 284 VAL A N 1
ATOM 2036 C CA . VAL A 1 284 ? 16.505 17.157 -13.877 1.00 91.38 284 VAL A CA 1
ATOM 2037 C C . VAL A 1 284 ? 16.713 15.927 -14.770 1.00 91.38 284 VAL A C 1
ATOM 2039 O O . VAL A 1 284 ? 17.838 15.446 -14.892 1.00 91.38 284 VAL A O 1
ATOM 2042 N N . ASP A 1 285 ? 15.657 15.417 -15.419 1.00 93.81 285 ASP A N 1
ATOM 2043 C CA . ASP A 1 285 ? 15.737 14.299 -16.368 1.00 93.81 285 ASP A CA 1
ATOM 2044 C C . ASP A 1 285 ? 16.105 14.813 -17.764 1.00 93.81 285 ASP A C 1
ATOM 2046 O O . ASP A 1 285 ? 15.241 15.006 -18.626 1.00 93.81 285 ASP A O 1
ATOM 2050 N N . THR A 1 286 ? 17.391 15.092 -17.986 1.00 91.56 286 THR A N 1
ATOM 2051 C CA . THR A 1 286 ? 17.848 15.645 -19.267 1.00 91.56 286 THR A CA 1
ATOM 2052 C C . THR A 1 286 ? 17.593 14.679 -20.423 1.00 91.56 286 THR A C 1
ATOM 2054 O O . THR A 1 286 ? 17.498 13.459 -20.259 1.00 91.56 286 THR A O 1
ATOM 2057 N N . ARG A 1 287 ? 17.502 15.223 -21.639 1.00 87.38 287 ARG A N 1
ATOM 2058 C CA . ARG A 1 287 ? 17.326 14.410 -22.846 1.00 87.38 287 ARG A CA 1
ATOM 2059 C C . ARG A 1 287 ? 18.485 13.430 -23.029 1.00 87.38 287 ARG A C 1
ATOM 2061 O O . ARG A 1 287 ? 18.256 12.283 -23.398 1.00 87.38 287 ARG A O 1
ATOM 2068 N N . GLU A 1 288 ? 19.702 13.859 -22.725 1.00 85.25 288 GLU A N 1
ATOM 2069 C CA . GLU A 1 288 ? 20.919 13.051 -22.793 1.00 85.25 288 GLU A CA 1
ATOM 2070 C C . GLU A 1 288 ? 20.859 11.884 -21.804 1.00 85.25 288 GLU A C 1
ATOM 2072 O O . GLU A 1 288 ? 21.189 10.759 -22.172 1.00 85.25 288 GLU A O 1
ATOM 2077 N N . ALA A 1 289 ? 20.374 12.118 -20.578 1.00 88.88 289 ALA A N 1
ATOM 2078 C CA . ALA A 1 289 ? 20.189 11.062 -19.587 1.00 88.88 289 ALA A CA 1
ATOM 2079 C C . ALA A 1 289 ? 19.143 10.032 -20.043 1.00 88.88 289 ALA A C 1
ATOM 2081 O O . ALA A 1 289 ? 19.360 8.830 -19.900 1.00 88.88 289 ALA A O 1
ATOM 2082 N N . ARG A 1 290 ? 18.038 10.485 -20.647 1.00 93.31 290 ARG A N 1
ATOM 2083 C CA . ARG A 1 290 ? 17.009 9.610 -21.238 1.00 93.31 290 ARG A CA 1
ATOM 2084 C C . ARG A 1 290 ? 17.569 8.746 -22.370 1.00 93.31 290 ARG A C 1
ATOM 2086 O O . ARG A 1 290 ? 17.391 7.530 -22.350 1.00 93.31 290 ARG A O 1
ATOM 2093 N N . ILE A 1 291 ? 18.311 9.349 -23.303 1.00 88.62 291 ILE A N 1
ATOM 2094 C CA . ILE A 1 291 ? 18.984 8.631 -24.400 1.00 88.62 291 ILE A CA 1
ATOM 2095 C C . ILE A 1 291 ? 19.980 7.610 -23.843 1.00 88.62 291 ILE A C 1
ATOM 2097 O O . ILE A 1 291 ? 19.984 6.461 -24.276 1.00 88.62 291 ILE A O 1
ATOM 2101 N N . ALA A 1 292 ? 20.794 7.997 -22.860 1.00 87.06 292 ALA A N 1
ATOM 2102 C CA . ALA A 1 292 ? 21.772 7.114 -22.239 1.00 87.06 292 ALA A CA 1
ATOM 2103 C C . ALA A 1 292 ? 21.126 5.871 -21.608 1.00 87.06 292 ALA A C 1
ATOM 2105 O O . ALA A 1 292 ? 21.587 4.756 -21.856 1.00 87.06 292 ALA A O 1
ATOM 2106 N N . ARG A 1 293 ? 20.033 6.043 -20.849 1.00 93.00 293 ARG A N 1
ATOM 2107 C CA . ARG A 1 293 ? 19.281 4.916 -20.274 1.00 93.00 293 ARG A CA 1
ATOM 2108 C C . ARG A 1 293 ? 18.671 4.025 -21.352 1.00 93.00 293 ARG A C 1
ATOM 2110 O O . ARG A 1 293 ? 18.753 2.805 -21.244 1.00 93.00 293 ARG A O 1
ATOM 2117 N N . ALA A 1 294 ? 18.104 4.612 -22.406 1.00 93.19 294 ALA A N 1
ATOM 2118 C CA . ALA A 1 294 ? 17.550 3.852 -23.523 1.00 93.19 294 ALA A CA 1
ATOM 2119 C C . ALA A 1 294 ? 18.624 3.016 -24.241 1.00 93.19 294 ALA A C 1
ATOM 2121 O O . ALA A 1 294 ? 18.411 1.830 -24.497 1.00 93.19 294 ALA A O 1
ATOM 2122 N N . CYS A 1 295 ? 19.798 3.601 -24.500 1.00 87.19 295 CYS A N 1
ATOM 2123 C CA . CYS A 1 295 ? 20.946 2.887 -25.056 1.00 87.19 295 CYS A CA 1
ATOM 2124 C C . CYS A 1 295 ? 21.391 1.746 -24.137 1.00 87.19 295 CYS A C 1
ATOM 2126 O O . CYS A 1 295 ? 21.541 0.625 -24.614 1.00 87.19 295 CYS A O 1
ATOM 2128 N N . ALA A 1 296 ? 21.544 2.001 -22.832 1.00 88.19 296 ALA A N 1
ATOM 2129 C CA . ALA A 1 296 ? 21.933 0.984 -21.855 1.00 88.19 296 ALA A CA 1
ATOM 2130 C C . ALA A 1 296 ? 20.930 -0.182 -21.799 1.00 88.19 296 ALA A C 1
ATOM 2132 O O . ALA A 1 296 ? 21.334 -1.342 -21.782 1.00 88.19 296 ALA A O 1
ATOM 2133 N N . LEU A 1 297 ? 19.627 0.108 -21.838 1.00 91.62 297 LEU A N 1
ATOM 2134 C CA . LEU A 1 297 ? 18.562 -0.897 -21.851 1.00 91.62 297 LEU A CA 1
ATOM 2135 C C . LEU A 1 297 ? 18.566 -1.745 -23.128 1.00 91.62 297 LEU A C 1
ATOM 2137 O O . LEU A 1 297 ? 18.440 -2.972 -23.068 1.00 91.62 297 LEU A O 1
ATOM 2141 N N . ALA A 1 298 ? 18.715 -1.100 -24.286 1.00 89.56 298 ALA A N 1
ATOM 2142 C CA . ALA A 1 298 ? 18.679 -1.765 -25.585 1.00 89.56 298 ALA A CA 1
ATOM 2143 C C . ALA A 1 298 ? 19.745 -2.860 -25.708 1.00 89.56 298 ALA A C 1
ATOM 2145 O O . ALA A 1 298 ? 19.520 -3.877 -26.363 1.00 89.56 298 ALA A O 1
ATOM 2146 N N . VAL A 1 299 ? 20.874 -2.672 -25.031 1.00 82.06 299 VAL A N 1
ATOM 2147 C CA . VAL A 1 299 ? 22.063 -3.520 -25.140 1.00 82.06 299 VAL A CA 1
ATOM 2148 C C . VAL A 1 299 ? 22.307 -4.369 -23.889 1.00 82.06 299 VAL A C 1
ATOM 2150 O O . VAL A 1 299 ? 23.310 -5.073 -23.802 1.00 82.06 299 VAL A O 1
ATOM 2153 N N . HIS A 1 300 ? 21.407 -4.297 -22.904 1.00 85.00 300 HIS A N 1
ATOM 2154 C CA . HIS A 1 300 ? 21.587 -4.967 -21.624 1.00 85.00 300 HIS A CA 1
ATOM 2155 C C . HIS A 1 300 ? 21.561 -6.504 -21.780 1.00 85.00 300 HIS A C 1
ATOM 2157 O O . HIS A 1 300 ? 20.596 -7.034 -22.344 1.00 85.00 300 HIS A O 1
ATOM 2163 N N . PRO A 1 301 ? 22.537 -7.251 -21.218 1.00 79.31 301 PRO A N 1
ATOM 2164 C CA . PRO A 1 301 ? 22.661 -8.698 -21.432 1.00 79.31 301 PRO A CA 1
ATOM 2165 C C . PRO A 1 301 ? 21.441 -9.515 -20.998 1.00 79.31 301 PRO A C 1
ATOM 2167 O O . PRO A 1 301 ? 21.084 -10.487 -21.656 1.00 79.31 301 PRO A O 1
ATOM 2170 N N . ALA A 1 302 ? 20.772 -9.113 -19.909 1.00 79.00 302 ALA A N 1
ATOM 2171 C CA . ALA A 1 302 ? 19.606 -9.832 -19.382 1.00 79.00 302 ALA A CA 1
ATOM 2172 C C . ALA A 1 302 ? 18.500 -10.037 -20.436 1.00 79.00 302 ALA A C 1
ATOM 2174 O O . ALA A 1 302 ? 17.904 -11.110 -20.503 1.00 79.00 302 ALA A O 1
ATOM 2175 N N . GLY A 1 303 ? 18.288 -9.046 -21.307 1.00 73.94 303 GLY A N 1
ATOM 2176 C CA . GLY A 1 303 ? 17.298 -9.101 -22.382 1.00 73.94 303 GLY A CA 1
ATOM 2177 C C . GLY A 1 303 ? 17.785 -9.698 -23.696 1.00 73.94 303 GLY A C 1
ATOM 2178 O O . GLY A 1 303 ? 17.010 -9.759 -24.645 1.00 73.94 303 GLY A O 1
ATOM 2179 N N . LEU A 1 304 ? 19.058 -10.083 -23.767 1.00 73.06 304 LEU A N 1
ATOM 2180 C CA . LEU A 1 304 ? 19.685 -10.712 -24.930 1.00 73.06 304 LEU A CA 1
ATOM 2181 C C . LEU A 1 304 ? 20.005 -12.192 -24.667 1.00 73.06 304 LEU A C 1
ATOM 2183 O O . LEU A 1 304 ? 20.531 -12.865 -25.542 1.00 73.06 304 LEU A O 1
ATOM 2187 N N . SER A 1 305 ? 19.669 -12.713 -23.484 1.00 60.56 305 SER A N 1
ATOM 2188 C CA . SER A 1 305 ? 20.024 -14.060 -23.015 1.00 60.56 305 SER A CA 1
ATOM 2189 C C . SER A 1 305 ? 19.489 -15.221 -23.872 1.00 60.56 305 SER A C 1
ATOM 2191 O O . SER A 1 305 ? 20.066 -16.304 -23.826 1.00 60.56 305 SER A O 1
ATOM 2193 N N . GLU A 1 306 ? 18.449 -15.006 -24.686 1.00 52.12 306 GLU A N 1
ATOM 2194 C CA . GLU A 1 306 ? 17.928 -15.995 -25.652 1.00 52.12 306 GLU A CA 1
ATOM 2195 C C . GLU A 1 306 ? 18.718 -16.056 -26.973 1.00 52.12 306 GLU A C 1
ATOM 2197 O O . GLU A 1 306 ? 18.531 -16.965 -27.783 1.00 52.12 306 GLU A O 1
ATOM 2202 N N . LEU A 1 307 ? 19.623 -15.106 -27.204 1.00 49.75 307 LEU A N 1
ATOM 2203 C CA . LEU A 1 307 ? 20.571 -15.140 -28.315 1.00 49.75 307 LEU A CA 1
ATOM 2204 C C . LEU A 1 307 ? 21.795 -15.992 -27.880 1.00 49.75 307 LEU A C 1
ATOM 2206 O O . LEU A 1 307 ? 22.061 -16.147 -26.694 1.00 49.75 307 LEU A O 1
ATOM 2210 N N . ALA A 1 308 ? 22.532 -16.606 -28.804 1.00 41.56 308 ALA A N 1
ATOM 2211 C CA . ALA A 1 308 ? 23.582 -17.608 -28.526 1.00 41.56 308 ALA A CA 1
ATOM 2212 C C . ALA A 1 308 ? 24.806 -17.071 -27.703 1.00 41.56 308 ALA A C 1
ATOM 2214 O O . ALA A 1 308 ? 24.945 -15.864 -27.541 1.00 41.56 308 ALA A O 1
ATOM 2215 N N . PRO A 1 309 ? 25.735 -17.920 -27.194 1.00 40.03 309 PRO A N 1
ATOM 2216 C CA . PRO A 1 309 ? 26.585 -17.673 -26.007 1.00 40.03 309 PRO A CA 1
ATOM 2217 C C . PRO A 1 309 ? 27.729 -16.648 -26.155 1.00 40.03 309 PRO A C 1
ATOM 2219 O O . PRO A 1 309 ? 28.554 -16.501 -25.253 1.00 40.03 309 PRO A O 1
ATOM 2222 N N . THR A 1 310 ? 27.809 -15.925 -27.264 1.00 41.25 310 THR A N 1
ATOM 2223 C CA . THR A 1 310 ? 28.780 -14.844 -27.463 1.00 41.25 310 THR A CA 1
ATOM 2224 C C . THR A 1 310 ? 28.134 -13.524 -27.074 1.00 41.25 310 THR A C 1
ATOM 2226 O O . THR A 1 310 ? 27.690 -12.792 -27.956 1.00 41.25 310 THR A O 1
ATOM 2229 N N . HIS A 1 311 ? 28.045 -13.236 -25.768 1.00 45.06 311 HIS A N 1
ATOM 2230 C CA . HIS A 1 311 ? 27.334 -12.041 -25.308 1.00 45.06 311 HIS A CA 1
ATOM 2231 C C . HIS A 1 311 ? 28.166 -10.926 -24.702 1.00 45.06 311 HIS A C 1
ATOM 2233 O O . HIS A 1 311 ? 29.154 -11.179 -24.008 1.00 45.06 311 HIS A O 1
ATOM 2239 N N . PRO A 1 312 ? 27.736 -9.675 -24.943 1.00 40.50 312 PRO A N 1
ATOM 2240 C CA . PRO A 1 312 ? 28.589 -8.516 -24.834 1.00 40.50 312 PRO A CA 1
ATOM 2241 C C . PRO A 1 312 ? 28.321 -7.671 -23.595 1.00 40.50 312 PRO A C 1
ATOM 2243 O O . PRO A 1 312 ? 27.265 -7.769 -22.977 1.00 40.50 312 PRO A O 1
ATOM 2246 N N . ARG A 1 313 ? 29.270 -6.800 -23.243 1.00 35.34 313 ARG A N 1
ATOM 2247 C CA . ARG A 1 313 ? 29.174 -5.885 -22.098 1.00 35.34 313 ARG A CA 1
ATOM 2248 C C . ARG A 1 313 ? 29.193 -4.444 -22.590 1.00 35.34 313 ARG A C 1
ATOM 2250 O O . ARG A 1 313 ? 30.113 -4.064 -23.300 1.00 35.34 313 ARG A O 1
ATOM 2257 N N . ALA A 1 314 ? 28.221 -3.641 -22.171 1.00 36.16 314 ALA A N 1
ATOM 2258 C CA . ALA A 1 314 ? 28.220 -2.204 -22.409 1.00 36.16 314 ALA A CA 1
ATOM 2259 C C . ALA A 1 314 ? 28.750 -1.428 -21.203 1.00 36.16 314 ALA A C 1
ATOM 2261 O O . ALA A 1 314 ? 28.329 -1.680 -20.076 1.00 36.16 314 ALA A O 1
ATOM 2262 N N . HIS A 1 315 ? 29.575 -0.410 -21.451 1.00 34.38 315 HIS A N 1
ATOM 2263 C CA . HIS A 1 315 ? 29.812 0.679 -20.507 1.00 34.38 315 HIS A CA 1
ATOM 2264 C C . HIS A 1 315 ? 29.504 1.999 -21.204 1.00 34.38 315 HIS A C 1
ATOM 2266 O O . HIS A 1 315 ? 30.059 2.289 -22.259 1.00 34.38 315 HIS A O 1
ATOM 2272 N N . LEU A 1 316 ? 28.613 2.794 -20.612 1.00 35.41 316 LEU A N 1
ATOM 2273 C CA . LEU A 1 316 ? 28.297 4.134 -21.086 1.00 35.41 316 LEU A CA 1
ATOM 2274 C C . LEU A 1 316 ? 29.494 5.056 -20.805 1.00 35.41 316 LEU A C 1
ATOM 2276 O O . LEU A 1 316 ? 29.568 5.705 -19.765 1.00 35.41 316 LEU A O 1
ATOM 2280 N N . VAL A 1 317 ? 30.449 5.095 -21.726 1.00 35.22 317 VAL A N 1
ATOM 2281 C CA . VAL A 1 317 ? 31.444 6.166 -21.807 1.00 35.22 317 VAL A CA 1
ATOM 2282 C C . VAL A 1 317 ? 31.067 6.994 -23.016 1.00 35.22 317 VAL A C 1
ATOM 2284 O O . VAL A 1 317 ? 30.624 6.458 -24.027 1.00 35.22 317 VAL A O 1
ATOM 2287 N N . THR A 1 318 ? 31.212 8.303 -22.896 1.00 38.84 318 THR A N 1
ATOM 2288 C CA . THR A 1 318 ? 30.726 9.336 -23.810 1.00 38.84 318 THR A CA 1
ATOM 2289 C C . THR A 1 318 ? 31.033 9.152 -25.301 1.00 38.84 318 THR A C 1
ATOM 2291 O O . THR A 1 318 ? 30.510 9.958 -26.058 1.00 38.84 318 THR A O 1
ATOM 2294 N N . HIS A 1 319 ? 31.759 8.122 -25.769 1.00 43.06 319 HIS A N 1
ATOM 2295 C CA . HIS A 1 319 ? 31.978 7.896 -27.203 1.00 43.06 319 HIS A CA 1
ATOM 2296 C C . HIS A 1 319 ? 31.998 6.458 -27.766 1.00 43.06 319 HIS A C 1
ATOM 2298 O O . HIS A 1 319 ? 32.083 6.354 -28.988 1.00 43.06 319 HIS A O 1
ATOM 2304 N N . GLU A 1 320 ? 31.844 5.364 -27.008 1.00 37.31 320 GLU A N 1
ATOM 2305 C CA . GLU A 1 320 ? 31.740 4.025 -27.631 1.00 37.31 320 GLU A CA 1
ATOM 2306 C C . GLU A 1 320 ? 31.214 2.962 -26.659 1.00 37.31 320 GLU A C 1
ATOM 2308 O O . GLU A 1 320 ? 31.628 2.908 -25.503 1.00 37.31 320 GLU A O 1
ATOM 2313 N N . VAL A 1 321 ? 30.320 2.099 -27.142 1.00 42.16 321 VAL A N 1
ATOM 2314 C CA . VAL A 1 321 ? 29.874 0.883 -26.453 1.00 42.16 321 VAL A CA 1
ATOM 2315 C C . VAL A 1 321 ? 30.153 -0.274 -27.406 1.00 42.16 321 VAL A C 1
ATOM 2317 O O . VAL A 1 321 ? 29.482 -0.333 -28.421 1.00 42.16 321 VAL A O 1
ATOM 2320 N N . ASP A 1 322 ? 31.114 -1.160 -27.130 1.00 42.59 322 ASP A N 1
ATOM 2321 C CA . ASP A 1 322 ? 31.396 -2.338 -27.974 1.00 42.59 322 ASP A CA 1
ATOM 2322 C C . ASP A 1 322 ? 30.683 -3.581 -27.429 1.00 42.59 322 ASP A C 1
ATOM 2324 O O . ASP A 1 322 ? 30.932 -4.037 -26.312 1.00 42.59 322 ASP A O 1
ATOM 2328 N N . LEU A 1 323 ? 29.779 -4.127 -28.234 1.00 38.59 323 LEU A N 1
ATOM 2329 C CA . LEU A 1 323 ? 28.928 -5.257 -27.918 1.00 38.59 323 LEU A CA 1
ATOM 2330 C C . LEU A 1 323 ? 29.277 -6.462 -28.782 1.00 38.59 323 LEU A C 1
ATOM 2332 O O . LEU A 1 323 ? 28.486 -6.844 -29.643 1.00 38.59 323 LEU A O 1
ATOM 2336 N N . GLY A 1 324 ? 30.437 -7.089 -28.570 1.00 45.56 324 GLY A N 1
ATOM 2337 C CA . GLY A 1 324 ? 30.725 -8.349 -29.265 1.00 45.56 324 GLY A CA 1
ATOM 2338 C C . GLY A 1 324 ? 30.616 -8.146 -30.780 1.00 45.56 324 GLY A C 1
ATOM 2339 O O . GLY A 1 324 ? 30.148 -9.026 -31.500 1.00 45.56 324 GLY A O 1
ATOM 2340 N N . GLY A 1 325 ? 30.984 -6.929 -31.211 1.00 53.09 325 GLY A N 1
ATOM 2341 C CA . GLY A 1 325 ? 30.952 -6.416 -32.570 1.00 53.09 325 GLY A CA 1
ATOM 2342 C C . GLY A 1 325 ? 29.778 -5.499 -32.955 1.00 53.09 325 GLY A C 1
ATOM 2343 O O . GLY A 1 325 ? 29.792 -5.024 -34.093 1.00 53.09 325 GLY A O 1
ATOM 2344 N N . ALA A 1 326 ? 28.817 -5.190 -32.067 1.00 50.34 326 ALA A N 1
ATOM 2345 C CA . ALA A 1 326 ? 27.842 -4.107 -32.275 1.00 50.34 326 ALA A CA 1
ATOM 2346 C C . ALA A 1 326 ? 28.138 -2.848 -31.448 1.00 50.34 326 ALA A C 1
ATOM 2348 O O . ALA A 1 326 ? 28.462 -2.953 -30.278 1.00 50.34 326 ALA A O 1
ATOM 2349 N N . ALA A 1 327 ? 28.028 -1.651 -32.028 1.00 63.25 327 ALA A N 1
ATOM 2350 C CA . ALA A 1 327 ? 28.367 -0.408 -31.343 1.00 63.25 327 ALA A CA 1
ATOM 2351 C C . ALA A 1 327 ? 27.285 0.663 -31.432 1.00 63.25 327 ALA A C 1
ATOM 2353 O O . ALA A 1 327 ? 26.783 0.950 -32.514 1.00 63.25 327 ALA A O 1
ATOM 2354 N N . VAL A 1 328 ? 26.926 1.264 -30.293 1.00 63.78 328 VAL A N 1
ATOM 2355 C CA . VAL A 1 328 ? 25.920 2.336 -30.212 1.00 63.78 328 VAL A CA 1
ATOM 2356 C C . VAL A 1 328 ? 26.613 3.664 -29.919 1.00 63.78 328 VAL A C 1
ATOM 2358 O O . VAL A 1 328 ? 27.193 3.847 -28.850 1.00 63.78 328 VAL A O 1
ATOM 2361 N N . HIS A 1 329 ? 26.523 4.610 -30.853 1.00 68.56 329 HIS A N 1
ATOM 2362 C CA . HIS A 1 329 ? 27.117 5.941 -30.742 1.00 68.56 329 HIS A CA 1
ATOM 2363 C C . HIS A 1 329 ? 26.026 7.010 -30.740 1.00 68.56 329 HIS A C 1
ATOM 2365 O O . HIS A 1 329 ? 25.290 7.167 -31.717 1.00 68.56 329 HIS A O 1
ATOM 2371 N N . VAL A 1 330 ? 25.944 7.786 -29.661 1.00 67.69 330 VAL A N 1
ATOM 2372 C CA . VAL A 1 330 ? 25.090 8.978 -29.611 1.00 67.69 330 VAL A CA 1
ATOM 2373 C C . VAL A 1 330 ? 25.803 10.109 -30.349 1.00 67.69 330 VAL A C 1
ATOM 2375 O O . VAL A 1 330 ? 26.939 10.453 -30.026 1.00 67.69 330 VAL A O 1
ATOM 2378 N N . ILE A 1 331 ? 25.145 10.679 -31.352 1.00 70.88 331 ILE A N 1
ATOM 2379 C CA . ILE A 1 331 ? 25.638 11.809 -32.140 1.00 70.88 331 ILE A CA 1
ATOM 2380 C C . ILE A 1 331 ? 24.675 12.991 -32.011 1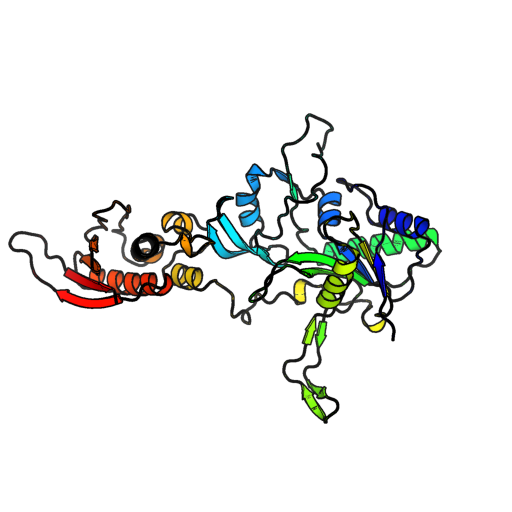.00 70.88 331 ILE A C 1
ATOM 2382 O O . ILE A 1 331 ? 23.541 12.841 -31.563 1.00 70.88 331 ILE A O 1
ATOM 2386 N N . GLN A 1 332 ? 25.109 14.178 -32.439 1.00 66.81 332 GLN A N 1
ATOM 2387 C CA . GLN A 1 332 ? 24.370 15.433 -32.251 1.00 66.81 332 GLN A CA 1
ATOM 2388 C C . GLN A 1 332 ? 22.893 15.375 -32.692 1.00 66.81 332 GLN A C 1
ATOM 2390 O O . GLN A 1 332 ? 22.039 15.992 -32.058 1.00 66.81 332 GLN A O 1
ATOM 2395 N N . TYR A 1 333 ? 22.588 14.619 -33.750 1.00 71.69 333 TYR A N 1
ATOM 2396 C CA . TYR A 1 333 ? 21.247 14.533 -34.337 1.00 71.69 333 TYR A CA 1
ATOM 2397 C C . TYR A 1 333 ? 20.626 13.133 -34.265 1.00 71.69 333 TYR A C 1
ATOM 2399 O O . TYR A 1 333 ? 19.571 12.911 -34.855 1.00 71.69 333 TYR A O 1
ATOM 2407 N N . GLY A 1 334 ? 21.245 12.176 -33.569 1.00 75.38 334 GLY A N 1
ATOM 2408 C CA . GLY A 1 334 ? 20.759 10.803 -33.610 1.00 75.38 334 GLY A CA 1
ATOM 2409 C C . GLY A 1 334 ? 21.561 9.783 -32.817 1.00 75.38 334 GLY A C 1
ATOM 2410 O O . GLY A 1 334 ? 22.452 10.117 -32.039 1.00 75.38 334 GLY A O 1
ATOM 2411 N N . VAL A 1 335 ? 21.256 8.513 -33.058 1.00 77.81 335 VAL A N 1
ATOM 2412 C CA . VAL A 1 335 ? 22.004 7.367 -32.546 1.00 77.81 335 VAL A CA 1
ATOM 2413 C C . VAL A 1 335 ? 22.411 6.483 -33.719 1.00 77.81 335 VAL A C 1
ATOM 2415 O O . VAL A 1 335 ? 21.566 6.010 -34.480 1.00 77.81 335 VAL A O 1
ATOM 2418 N N . ARG A 1 336 ? 23.717 6.270 -33.878 1.00 80.25 336 ARG A N 1
ATOM 2419 C CA . ARG A 1 336 ? 24.287 5.341 -34.855 1.00 80.25 336 ARG A CA 1
ATOM 2420 C C . ARG A 1 336 ? 24.476 3.982 -34.201 1.00 80.25 336 ARG A C 1
ATOM 2422 O O . ARG A 1 336 ? 25.052 3.905 -33.121 1.00 80.25 336 ARG A O 1
ATOM 2429 N N . VAL A 1 337 ? 24.036 2.932 -34.877 1.00 80.31 337 VAL A N 1
ATOM 2430 C CA . VAL A 1 337 ? 24.243 1.542 -34.471 1.00 80.31 337 VAL A CA 1
ATOM 2431 C C . VAL A 1 337 ? 25.107 0.858 -35.522 1.00 80.31 337 VAL A C 1
ATOM 2433 O O . VAL A 1 337 ? 24.824 0.956 -36.713 1.00 80.31 337 VAL A O 1
ATOM 2436 N N . GLU A 1 338 ? 26.157 0.175 -35.095 1.00 77.19 338 GLU A N 1
ATOM 2437 C CA . GLU A 1 338 ? 26.937 -0.758 -35.908 1.00 77.19 338 GLU A CA 1
ATOM 2438 C C . GLU A 1 338 ? 26.727 -2.176 -35.379 1.00 77.19 338 GLU A C 1
ATOM 2440 O O . GLU A 1 338 ? 26.458 -2.325 -34.193 1.00 77.19 338 GLU A O 1
ATOM 2445 N N . ALA A 1 339 ? 26.840 -3.205 -36.216 1.00 73.81 339 ALA A N 1
ATOM 2446 C CA . ALA A 1 339 ? 26.774 -4.610 -35.803 1.00 73.81 339 ALA A CA 1
ATOM 2447 C C . ALA A 1 339 ? 27.604 -5.520 -36.726 1.00 73.81 339 ALA A C 1
ATOM 2449 O O . ALA A 1 339 ? 27.895 -5.113 -37.853 1.00 73.81 339 ALA A O 1
ATOM 2450 N N . PRO A 1 340 ? 27.965 -6.748 -36.296 1.00 70.56 340 PRO A N 1
ATOM 2451 C CA . PRO A 1 340 ? 28.720 -7.699 -37.123 1.00 70.56 340 PRO A CA 1
ATOM 2452 C C . PRO A 1 340 ? 27.953 -8.141 -38.371 1.00 70.56 340 PRO A C 1
ATOM 2454 O O . PRO A 1 340 ? 28.548 -8.482 -39.387 1.00 70.56 340 PRO A O 1
ATOM 2457 N N . ASP A 1 341 ? 26.626 -8.151 -38.275 1.00 73.75 341 ASP A N 1
ATOM 2458 C CA . ASP A 1 341 ? 25.721 -8.644 -39.297 1.00 73.75 341 ASP A CA 1
ATOM 2459 C C . ASP A 1 341 ? 24.362 -7.928 -39.212 1.00 73.75 341 ASP A C 1
ATOM 2461 O O . ASP A 1 341 ? 24.005 -7.309 -38.201 1.00 73.75 341 ASP A O 1
ATOM 2465 N N . SER A 1 342 ? 23.594 -8.022 -40.295 1.00 76.62 342 SER A N 1
ATOM 2466 C CA . SER A 1 342 ? 22.302 -7.347 -40.442 1.00 76.62 342 SER A CA 1
ATOM 2467 C C . SER A 1 342 ? 21.210 -7.876 -39.502 1.00 76.62 342 SER A C 1
ATOM 2469 O O . SER A 1 342 ? 20.289 -7.126 -39.172 1.00 76.62 342 SER A O 1
ATOM 2471 N N . PHE A 1 343 ? 21.304 -9.122 -39.023 1.00 76.38 343 PHE A N 1
ATOM 2472 C CA . PHE A 1 343 ? 20.356 -9.665 -38.047 1.00 76.38 343 PHE A CA 1
ATOM 2473 C C . PHE A 1 343 ? 20.588 -9.041 -36.667 1.00 76.38 343 PHE A C 1
ATOM 2475 O O . PHE A 1 343 ? 19.658 -8.481 -36.081 1.00 76.38 343 PHE A O 1
ATOM 2482 N N . THR A 1 344 ? 21.836 -9.041 -36.193 1.00 75.00 344 THR A N 1
ATOM 2483 C CA . THR A 1 344 ? 22.233 -8.393 -34.936 1.00 75.00 344 THR A CA 1
ATOM 2484 C C . THR A 1 344 ? 21.900 -6.899 -34.963 1.00 75.00 344 THR A C 1
ATOM 2486 O O . THR A 1 344 ? 21.345 -6.374 -33.994 1.00 75.00 344 THR A O 1
ATOM 2489 N N . LEU A 1 345 ? 22.148 -6.220 -36.092 1.00 80.06 345 LEU A N 1
ATOM 2490 C CA . LEU A 1 345 ? 21.752 -4.822 -36.278 1.00 80.06 345 LEU A CA 1
ATOM 2491 C C . LEU A 1 345 ? 20.243 -4.629 -36.080 1.00 80.06 345 LEU A C 1
ATOM 2493 O O . LEU A 1 345 ? 19.832 -3.749 -35.325 1.00 80.06 345 LEU A O 1
ATOM 2497 N N . GLY A 1 346 ? 19.421 -5.449 -36.742 1.00 81.69 346 GLY A N 1
ATOM 2498 C CA . GLY A 1 346 ? 17.963 -5.355 -36.674 1.00 81.69 346 GLY A CA 1
ATOM 2499 C C . GLY A 1 346 ? 17.428 -5.531 -35.253 1.00 81.69 346 GLY A C 1
ATOM 2500 O O . GLY A 1 346 ? 16.585 -4.746 -34.813 1.00 81.69 346 GLY A O 1
ATOM 2501 N N . VAL A 1 347 ? 17.968 -6.499 -34.506 1.00 83.31 347 VAL A N 1
ATOM 2502 C CA . VAL A 1 347 ? 17.613 -6.725 -33.096 1.00 83.31 347 VAL A CA 1
ATOM 2503 C C . VAL A 1 347 ? 17.947 -5.499 -32.245 1.00 83.31 347 VAL A C 1
ATOM 2505 O O . VAL A 1 347 ? 17.078 -4.997 -31.528 1.00 83.31 347 VAL A O 1
ATOM 2508 N N . VAL A 1 348 ? 19.177 -4.983 -32.330 1.00 83.44 348 VAL A N 1
ATOM 2509 C CA . VAL A 1 348 ? 19.610 -3.835 -31.515 1.00 83.44 348 VAL A CA 1
ATOM 2510 C C . VAL A 1 348 ? 18.816 -2.578 -31.868 1.00 83.44 348 VAL A C 1
ATOM 2512 O O . VAL A 1 348 ? 18.370 -1.873 -30.964 1.00 83.44 348 VAL A O 1
ATOM 2515 N N . VAL A 1 349 ? 18.573 -2.313 -33.154 1.00 87.38 349 VAL A N 1
ATOM 2516 C CA . VAL A 1 349 ? 17.780 -1.158 -33.605 1.00 87.38 349 VAL A CA 1
ATOM 2517 C C . VAL A 1 349 ? 16.338 -1.245 -33.102 1.00 87.38 349 VAL A C 1
ATOM 2519 O O . VAL A 1 349 ? 15.831 -0.264 -32.558 1.00 87.38 349 VAL A O 1
ATOM 2522 N N . ALA A 1 350 ? 15.683 -2.405 -33.210 1.00 90.25 350 ALA A N 1
ATOM 2523 C CA . ALA A 1 350 ? 14.314 -2.590 -32.720 1.00 90.25 350 ALA A CA 1
ATOM 2524 C C . ALA A 1 350 ? 14.212 -2.379 -31.199 1.00 90.25 350 ALA A C 1
ATOM 2526 O O . ALA A 1 350 ? 13.322 -1.668 -30.716 1.00 90.25 350 ALA A O 1
ATOM 2527 N N . ARG A 1 351 ? 15.164 -2.940 -30.443 1.00 92.69 351 ARG A N 1
ATOM 2528 C CA . ARG A 1 351 ? 15.259 -2.750 -28.989 1.00 92.69 351 ARG A CA 1
ATOM 2529 C C . ARG A 1 351 ? 15.512 -1.288 -28.630 1.00 92.69 351 ARG A C 1
ATOM 2531 O O . ARG A 1 351 ? 14.857 -0.768 -27.732 1.00 92.69 351 ARG A O 1
ATOM 2538 N N . LEU A 1 352 ? 16.405 -0.611 -29.350 1.00 91.12 352 LEU A N 1
ATOM 2539 C CA . LEU A 1 352 ? 16.746 0.791 -29.118 1.00 91.12 352 LEU A CA 1
ATOM 2540 C C . LEU A 1 352 ? 15.576 1.731 -29.404 1.00 91.12 352 LEU A C 1
ATOM 2542 O O . LEU A 1 352 ? 15.292 2.594 -28.579 1.00 91.12 352 LEU A O 1
ATOM 2546 N N . MET A 1 353 ? 14.857 1.549 -30.512 1.00 93.19 353 MET A N 1
ATOM 2547 C CA . MET A 1 353 ? 13.650 2.336 -30.793 1.00 93.19 353 MET A CA 1
ATOM 2548 C C . MET A 1 353 ? 12.593 2.145 -29.700 1.00 93.19 353 MET A C 1
ATOM 2550 O O . MET A 1 353 ? 12.009 3.121 -29.233 1.00 93.19 353 MET A O 1
ATOM 2554 N N . THR A 1 354 ? 12.394 0.904 -29.247 1.00 94.62 354 THR A N 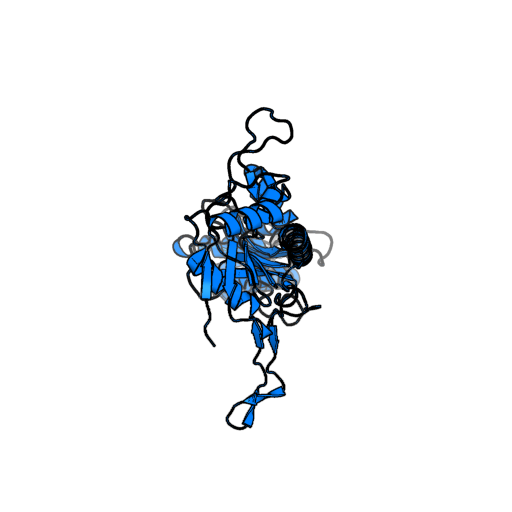1
ATOM 2555 C CA . THR A 1 354 ? 11.460 0.583 -28.157 1.00 94.62 354 THR A CA 1
ATOM 2556 C C . THR A 1 354 ? 11.881 1.254 -26.846 1.00 94.62 354 THR A C 1
ATOM 2558 O O . THR A 1 354 ? 11.062 1.879 -26.174 1.00 94.62 354 THR A O 1
ATOM 2561 N N . ALA A 1 355 ? 13.168 1.182 -26.498 1.00 95.00 355 ALA A N 1
ATOM 2562 C CA . ALA A 1 355 ? 13.720 1.802 -25.298 1.00 95.00 355 ALA A CA 1
ATOM 2563 C C . ALA A 1 355 ? 13.631 3.337 -25.334 1.00 95.00 355 ALA A C 1
ATOM 2565 O O . ALA A 1 355 ? 13.257 3.951 -24.337 1.00 95.00 355 ALA A O 1
ATOM 2566 N N . LEU A 1 356 ? 13.931 3.956 -26.481 1.00 94.50 356 LEU A N 1
ATOM 2567 C CA . LEU A 1 356 ? 13.824 5.404 -26.684 1.00 94.50 356 LEU A CA 1
ATOM 2568 C C . LEU A 1 356 ? 12.372 5.875 -26.577 1.00 94.50 356 LEU A C 1
ATOM 2570 O O . LEU A 1 356 ? 12.113 6.868 -25.902 1.00 94.50 356 LEU A O 1
ATOM 2574 N N . ALA A 1 357 ? 11.425 5.130 -27.153 1.00 94.25 357 ALA A N 1
ATOM 2575 C CA . ALA A 1 357 ? 9.999 5.404 -26.992 1.00 94.25 357 ALA A CA 1
ATOM 2576 C C . ALA A 1 357 ? 9.562 5.317 -25.518 1.00 94.25 357 ALA A C 1
ATOM 2578 O O . ALA A 1 357 ? 8.832 6.184 -25.048 1.00 94.25 357 ALA A O 1
ATOM 2579 N N . GLY A 1 358 ? 10.055 4.325 -24.767 1.00 94.25 358 GLY A N 1
ATOM 2580 C CA . GLY A 1 358 ? 9.792 4.197 -23.328 1.00 94.25 358 GLY A CA 1
ATOM 2581 C C . GLY A 1 358 ? 10.404 5.302 -22.459 1.00 94.25 358 GLY A C 1
ATOM 2582 O O . GLY A 1 358 ? 9.962 5.505 -21.331 1.00 94.25 358 GLY A O 1
ATOM 2583 N N . GLU A 1 359 ? 11.403 6.019 -22.969 1.00 95.06 359 GLU A N 1
ATOM 2584 C CA . GLU A 1 359 ? 12.007 7.197 -22.335 1.00 95.06 359 GLU A CA 1
ATOM 2585 C C . GLU A 1 359 ? 11.489 8.513 -22.955 1.00 95.06 359 GLU A C 1
ATOM 2587 O O . GLU A 1 359 ? 12.091 9.566 -22.754 1.00 95.06 359 GLU A O 1
ATOM 2592 N N . ASP A 1 360 ? 10.378 8.479 -23.701 1.00 93.94 360 ASP A N 1
ATOM 2593 C CA . ASP A 1 360 ? 9.756 9.646 -24.342 1.00 93.94 360 ASP A CA 1
ATOM 2594 C C . ASP A 1 360 ? 10.706 10.407 -25.300 1.00 93.94 360 ASP A C 1
ATOM 2596 O O . ASP A 1 360 ? 10.656 11.635 -25.420 1.00 93.94 360 ASP A O 1
ATOM 2600 N N . VAL A 1 361 ? 11.607 9.689 -25.983 1.00 92.00 361 VAL A N 1
ATOM 2601 C CA . VAL A 1 361 ? 12.542 10.244 -26.976 1.00 92.00 361 VAL A CA 1
ATOM 2602 C C . VAL A 1 361 ? 12.123 9.802 -28.384 1.00 92.00 361 VAL A C 1
ATOM 2604 O O . VAL A 1 361 ? 12.431 8.680 -28.789 1.00 92.00 361 VAL A O 1
ATOM 2607 N N . PRO A 1 362 ? 11.439 10.659 -29.165 1.00 88.44 362 PRO A N 1
ATOM 2608 C CA . PRO A 1 362 ? 10.993 10.290 -30.502 1.00 88.44 362 PRO A CA 1
ATOM 2609 C C . PRO A 1 362 ? 12.176 10.206 -31.477 1.00 88.44 362 PRO A C 1
ATOM 2611 O O . PRO A 1 362 ? 13.049 11.079 -31.508 1.00 88.44 362 PRO A O 1
ATOM 2614 N N . VAL A 1 363 ? 12.190 9.148 -32.288 1.00 87.88 363 VAL A N 1
ATOM 2615 C CA . VAL A 1 363 ? 13.194 8.903 -33.332 1.00 87.88 363 VAL A CA 1
ATOM 2616 C C . VAL A 1 363 ? 12.556 8.364 -34.607 1.00 87.88 363 VAL A C 1
ATOM 2618 O O . VAL A 1 363 ? 11.523 7.698 -34.559 1.00 87.88 363 VAL A O 1
ATOM 2621 N N . ALA A 1 364 ? 13.216 8.601 -35.737 1.00 85.00 364 ALA A N 1
ATOM 2622 C CA . ALA A 1 364 ? 12.926 7.979 -37.022 1.00 85.00 364 ALA A CA 1
ATOM 2623 C C . ALA A 1 364 ? 14.165 7.238 -37.546 1.00 85.00 364 ALA A C 1
ATOM 2625 O O . ALA A 1 364 ? 15.291 7.722 -37.425 1.00 85.00 364 ALA A O 1
ATOM 2626 N N . LEU A 1 365 ? 13.969 6.068 -38.157 1.00 84.25 365 LEU A N 1
ATOM 2627 C CA . LEU A 1 365 ? 15.042 5.366 -38.860 1.00 84.25 365 LEU A CA 1
ATOM 2628 C C . LEU A 1 365 ? 15.325 6.087 -40.182 1.00 84.25 365 LEU A C 1
ATOM 2630 O O . LEU A 1 365 ? 14.482 6.094 -41.076 1.00 84.25 365 LEU A O 1
ATOM 2634 N N . ALA A 1 366 ? 16.499 6.704 -40.298 1.00 75.69 366 ALA A N 1
ATOM 2635 C CA . ALA A 1 366 ? 16.858 7.505 -41.466 1.00 75.69 366 ALA A CA 1
ATOM 2636 C C . ALA A 1 366 ? 17.637 6.707 -42.516 1.00 75.69 366 ALA A C 1
ATOM 2638 O O . ALA A 1 366 ? 17.457 6.931 -43.711 1.00 75.69 366 ALA A O 1
ATOM 2639 N N . GLN A 1 367 ? 18.520 5.798 -42.089 1.00 70.88 367 GLN A N 1
ATOM 2640 C CA . GLN A 1 367 ? 19.372 5.015 -42.989 1.00 70.88 367 GLN A CA 1
ATOM 2641 C C . GLN A 1 367 ? 19.689 3.635 -42.406 1.00 70.88 367 GLN A C 1
ATOM 2643 O O . GLN A 1 367 ? 19.929 3.511 -41.205 1.00 70.88 367 GLN A O 1
ATOM 2648 N N . GLN A 1 368 ? 19.754 2.628 -43.280 1.00 63.44 368 GLN A N 1
ATOM 2649 C CA . GLN A 1 368 ? 20.303 1.301 -43.003 1.00 63.44 368 GLN A CA 1
ATOM 2650 C C . GLN A 1 368 ? 21.228 0.930 -44.171 1.00 63.44 368 GLN A C 1
ATOM 2652 O O . GLN A 1 368 ? 20.773 0.815 -45.307 1.00 63.44 368 GLN A O 1
ATOM 2657 N N . GLU A 1 369 ? 22.530 0.813 -43.912 1.00 65.06 369 GLU A N 1
ATOM 2658 C CA . GLU A 1 369 ? 23.540 0.489 -44.925 1.00 65.06 369 GLU A CA 1
ATOM 2659 C C . GLU A 1 369 ? 24.227 -0.840 -44.594 1.00 65.06 369 GLU A C 1
ATOM 2661 O O . GLU A 1 369 ? 24.732 -1.034 -43.487 1.00 65.06 369 GLU A O 1
ATOM 2666 N N . ASP A 1 370 ? 24.308 -1.719 -45.592 1.00 54.38 370 ASP A N 1
ATOM 2667 C CA . ASP A 1 370 ? 25.091 -2.956 -45.564 1.00 54.38 370 ASP A CA 1
ATOM 2668 C C . ASP A 1 370 ? 26.336 -2.735 -46.445 1.00 54.38 370 ASP A C 1
ATOM 2670 O O . ASP A 1 370 ? 26.395 -3.149 -47.604 1.00 54.38 370 ASP A O 1
ATOM 2674 N N . ARG A 1 371 ? 27.293 -1.917 -45.977 1.00 52.06 371 ARG A N 1
ATOM 2675 C CA . ARG A 1 371 ? 28.510 -1.612 -46.753 1.00 52.06 371 ARG A CA 1
ATOM 2676 C C . ARG A 1 371 ? 29.694 -2.434 -46.247 1.00 52.06 371 ARG A C 1
ATOM 2678 O O . ARG A 1 371 ? 30.130 -2.212 -45.117 1.00 52.06 371 ARG A O 1
ATOM 2685 N N . PRO A 1 372 ? 30.300 -3.303 -47.077 1.00 49.09 372 PRO A N 1
ATOM 2686 C CA . PRO A 1 372 ? 31.578 -3.907 -46.733 1.00 49.09 372 PRO A CA 1
ATOM 2687 C C . PRO A 1 372 ? 32.649 -2.810 -46.642 1.00 49.09 372 PRO A C 1
ATOM 2689 O O . PRO A 1 372 ? 32.886 -2.069 -47.597 1.00 49.09 372 PRO A O 1
ATOM 2692 N N . THR A 1 373 ? 33.298 -2.682 -45.486 1.00 50.41 373 THR A N 1
ATOM 2693 C CA . THR A 1 373 ? 34.495 -1.847 -45.329 1.00 50.41 373 THR A CA 1
ATOM 2694 C C . THR A 1 373 ? 35.638 -2.440 -46.157 1.00 50.41 373 THR A C 1
ATOM 2696 O O . THR A 1 373 ? 35.984 -3.603 -45.937 1.00 50.41 373 THR A O 1
ATOM 2699 N N . PRO A 1 374 ? 36.265 -1.690 -47.085 1.00 43.75 374 PRO A N 1
ATOM 2700 C CA . PRO A 1 374 ? 37.416 -2.196 -47.826 1.00 43.75 374 PRO A CA 1
ATOM 2701 C C . PRO A 1 374 ? 38.553 -2.543 -46.853 1.00 43.75 374 PRO A C 1
ATOM 2703 O O . PRO A 1 374 ? 39.077 -1.663 -46.176 1.00 43.75 374 PRO A O 1
ATOM 2706 N N . GLY A 1 375 ? 38.910 -3.828 -46.763 1.00 54.59 375 GLY A N 1
ATOM 2707 C CA . GLY A 1 375 ? 40.007 -4.320 -45.917 1.00 54.59 375 GLY A CA 1
ATOM 2708 C C . GLY A 1 375 ? 39.676 -4.568 -44.437 1.00 54.59 375 GLY A C 1
ATOM 2709 O O . GLY A 1 375 ? 40.596 -4.842 -43.672 1.00 54.59 375 GLY A O 1
ATOM 2710 N N . GLY A 1 376 ? 38.403 -4.501 -44.023 1.00 56.56 376 GLY A N 1
ATOM 2711 C CA . GLY A 1 376 ? 37.965 -4.802 -42.651 1.00 56.56 376 GLY A CA 1
ATOM 2712 C C . GLY A 1 376 ? 36.797 -5.790 -42.604 1.00 56.56 376 GLY A C 1
ATOM 2713 O O . GLY A 1 376 ? 36.136 -6.020 -43.615 1.00 56.56 376 GLY A O 1
ATOM 2714 N N . THR A 1 377 ? 36.520 -6.366 -41.431 1.00 56.41 377 THR A N 1
ATOM 2715 C CA . THR A 1 377 ? 35.342 -7.221 -41.205 1.00 56.41 377 THR A CA 1
ATOM 2716 C C . THR A 1 377 ? 34.071 -6.435 -41.567 1.00 56.41 377 THR A C 1
ATOM 2718 O O . THR A 1 377 ? 33.937 -5.301 -41.101 1.00 56.41 377 THR A O 1
ATOM 2721 N N . PRO A 1 378 ? 33.162 -6.961 -42.410 1.00 58.78 378 PRO A N 1
ATOM 2722 C CA . PRO A 1 378 ? 31.932 -6.254 -42.762 1.00 58.78 378 PRO A CA 1
ATOM 2723 C C . PRO A 1 378 ? 31.121 -5.940 -41.498 1.00 58.78 378 PRO A C 1
ATOM 2725 O O . PRO A 1 378 ? 31.028 -6.774 -40.600 1.00 58.78 378 PRO A O 1
ATOM 2728 N N . ARG A 1 379 ? 30.575 -4.721 -41.421 1.00 69.31 379 ARG A N 1
ATOM 2729 C CA . ARG A 1 379 ? 29.688 -4.280 -40.340 1.00 69.31 379 ARG A CA 1
ATOM 2730 C C . ARG A 1 379 ? 28.441 -3.638 -40.930 1.00 69.31 379 ARG A C 1
ATOM 2732 O O . ARG A 1 379 ? 28.548 -2.711 -41.733 1.00 69.31 379 ARG A O 1
ATOM 2739 N N . ALA A 1 380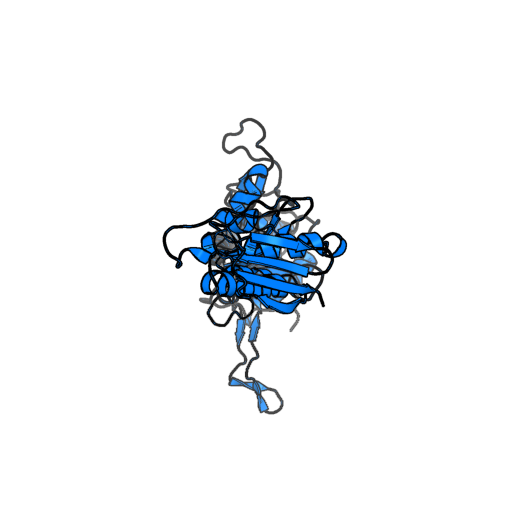 ? 27.277 -4.098 -40.494 1.00 73.19 380 ALA A N 1
ATOM 2740 C CA . ALA A 1 380 ? 26.000 -3.489 -40.832 1.00 73.19 380 ALA A CA 1
ATOM 2741 C C . ALA A 1 380 ? 25.806 -2.212 -39.996 1.00 73.19 380 ALA A C 1
ATOM 2743 O O . ALA A 1 380 ? 26.226 -2.160 -38.835 1.00 73.19 380 ALA A O 1
ATOM 2744 N N . ARG A 1 381 ? 25.198 -1.163 -40.567 1.00 80.50 381 ARG A N 1
ATOM 2745 C CA . ARG A 1 381 ? 25.021 0.137 -39.894 1.00 80.50 381 ARG A CA 1
ATOM 2746 C C . ARG A 1 381 ? 23.602 0.676 -40.018 1.00 80.50 381 ARG A C 1
ATOM 2748 O O . ARG A 1 381 ? 22.992 0.586 -41.080 1.00 80.50 381 ARG A O 1
ATOM 2755 N N . ALA A 1 382 ? 23.114 1.314 -38.959 1.00 81.69 382 ALA A N 1
ATOM 2756 C CA . ALA A 1 382 ? 21.857 2.056 -38.948 1.00 81.69 382 ALA A CA 1
ATOM 2757 C C . ALA A 1 382 ? 22.023 3.429 -38.287 1.00 81.69 382 ALA A C 1
ATOM 2759 O O . ALA A 1 382 ? 22.819 3.594 -37.360 1.00 81.69 382 ALA A O 1
ATOM 2760 N N . LEU A 1 383 ? 21.242 4.406 -38.745 1.00 80.81 383 LEU A N 1
ATOM 2761 C CA . LEU A 1 383 ? 21.139 5.728 -38.133 1.00 80.81 383 LEU A CA 1
ATOM 2762 C C . LEU A 1 383 ? 19.686 6.019 -37.752 1.00 80.81 383 LEU A C 1
ATOM 2764 O O . LEU A 1 383 ? 18.817 6.139 -38.619 1.00 80.81 383 LEU A O 1
ATOM 2768 N N . LEU A 1 384 ? 19.451 6.183 -36.453 1.00 81.25 384 LEU A N 1
ATOM 2769 C CA . LEU A 1 384 ? 18.222 6.744 -35.902 1.00 81.25 384 LEU A CA 1
ATOM 2770 C C . LEU A 1 384 ? 18.408 8.251 -35.751 1.00 81.25 384 LEU A C 1
ATOM 2772 O O . LEU A 1 384 ? 19.356 8.676 -35.098 1.00 81.25 384 LEU A O 1
ATOM 2776 N N . VAL A 1 385 ? 17.528 9.057 -36.331 1.00 81.38 385 VAL A N 1
ATOM 2777 C CA . VAL A 1 385 ? 17.550 10.521 -36.213 1.00 81.38 385 VAL A CA 1
ATOM 2778 C C . VAL A 1 385 ? 16.488 10.939 -35.210 1.00 81.38 385 VAL A C 1
ATOM 2780 O O . VAL A 1 385 ? 15.377 10.409 -35.231 1.00 81.38 385 VAL A O 1
ATOM 2783 N N . PHE A 1 386 ? 16.824 11.861 -34.312 1.00 81.69 386 PHE A N 1
ATOM 2784 C CA . PHE A 1 386 ? 15.844 12.379 -33.365 1.00 81.69 386 PHE A CA 1
ATOM 2785 C C . PHE A 1 386 ? 14.835 13.299 -34.060 1.00 81.69 386 PHE A C 1
ATOM 2787 O O . PHE A 1 386 ? 15.237 14.135 -34.871 1.00 81.69 386 PHE A O 1
ATOM 2794 N N . CYS A 1 387 ? 13.555 13.155 -33.711 1.00 76.62 387 CYS A N 1
ATOM 2795 C CA . CYS A 1 387 ? 12.470 13.987 -34.237 1.00 76.62 387 CYS A CA 1
ATOM 2796 C C . CYS A 1 387 ? 12.308 15.304 -33.472 1.00 76.62 387 CYS A C 1
ATOM 2798 O O . CYS A 1 387 ? 12.617 15.333 -32.252 1.00 76.62 387 CYS A O 1
#

Sequence (387 aa):
MSLQVQPVAGLPEISHGSDLATLIVEALDRQGTTLVDGDILVVTSKVISKAAGLRVPAGGRAAAVLEQSVRVVAERQSAAGITRIVQSRAGPVLAGAGIDASNVGPPQSPDGGDPPQATVLLLPPDPDAAAARLLADLEDALDRRSGRAPRLGLVISDTAGRPWRRGQVDFALGAAGLRVAVDYRDRRDDDGLALAVTMRAVADEVACAADLVKSKTRRIPVAVVHGLADLVVASPTGAGTLVRTDETDWFALGHREAVRGALGVTPGTQGALEVGIAPVDPAVDTREARIARACALAVHPAGLSELAPTHPRAHLVTHEVDLGGAAVHVIQYGVRVEAPDSFTLGVVVARLMTALAGEDVPVALAQQEDRPTPGGTPRARALLVFC

Mean predicted aligned error: 7.54 Å

Secondary structure (DSSP, 8-state):
---EEEEE-------TT--HHHHHHHHHHHHT----TT-EEEEEHHHHHHHTT-EEEGGGHHHHHHHTEEEEEEEEEETTEEEEEEEETTS-EEEGGG-B-SS--S---TTS-SPPPPEEEPPPSSHHHHHHHHHHHHHHHHHHHHSSPPP-EEEEEEEEEETTEEEEEEEEEEEESB-S-EE-TT-B-TTSPBPSS-EE-HHHHHHHHHHHHH-SSS---EEEEES-GGGB-SSPPPGGGG---STT-TTSS-HHHHHHHHTT--TTSHHHHHH-PPBS-GGG--HHHHHHHHHHHHT-GGGGTTS-S--------TT--EETTEEEEEETTEEEEEESSHHHHHHHHHHHHHHHHHTT--EEEEEEEEEPPTTS--EEEEEEEE-

pLDDT: mean 87.06, std 15.3, range [34.38, 98.88]